Protein AF-0000000085118409 (afdb_homodimer)

InterPro domains:
  IPR003010 Carbon-nitrogen hydrolase [PF00795] (7-230)
  IPR003010 Carbon-nitrogen hydrolase [PS50263] (1-235)
  IPR036526 Carbon-nitrogen hydrolase superfamily [G3DSA:3.60.110.10] (1-238)
  IPR036526 Carbon-nitrogen hydrolase superfamily [SSF56317] (2-234)
  IPR052737 Omega-amidase YafV [PTHR47799] (9-234)

Structure (mmCIF, N/CA/C/O backbone):
data_AF-0000000085118409-model_v1
#
loop_
_entity.id
_entity.type
_entity.pdbx_description
1 polymer 'CN hydrolase domain-containing protein'
#
loop_
_atom_site.group_PDB
_atom_site.id
_atom_site.type_symbol
_atom_site.label_atom_id
_atom_site.label_alt_id
_atom_site.label_comp_id
_atom_site.label_asym_id
_atom_site.label_entity_id
_atom_site.label_seq_id
_atom_site.pdbx_PDB_ins_code
_atom_site.Cartn_x
_atom_site.Cartn_y
_atom_site.Cartn_z
_atom_site.occupancy
_atom_site.B_iso_or_equiv
_atom_site.auth_seq_id
_atom_site.auth_comp_id
_atom_site.auth_asym_id
_atom_site.auth_atom_id
_atom_site.pdbx_PDB_model_num
ATOM 1 N N . MET A 1 1 ? 20 -13.625 -12.141 1 95 1 MET A N 1
ATOM 2 C CA . MET A 1 1 ? 18.719 -14.32 -12.078 1 95 1 MET A CA 1
ATOM 3 C C . MET A 1 1 ? 17.641 -13.531 -12.805 1 95 1 MET A C 1
ATOM 5 O O . MET A 1 1 ? 17.562 -12.305 -12.672 1 95 1 MET A O 1
ATOM 9 N N . ASN A 1 2 ? 16.812 -14.234 -13.688 1 97.69 2 ASN A N 1
ATOM 10 C CA . ASN A 1 2 ? 15.734 -13.578 -14.414 1 97.69 2 ASN A CA 1
ATOM 11 C C . ASN A 1 2 ? 14.406 -13.695 -13.664 1 97.69 2 ASN A C 1
ATOM 13 O O . ASN A 1 2 ? 14.086 -14.75 -13.109 1 97.69 2 ASN A O 1
ATOM 17 N N . LEU A 1 3 ? 13.75 -12.57 -13.57 1 98.81 3 LEU A N 1
ATOM 18 C CA . LEU A 1 3 ? 12.391 -12.531 -13.047 1 98.81 3 LEU A CA 1
ATOM 19 C C . LEU A 1 3 ? 11.367 -12.578 -14.18 1 98.81 3 LEU A C 1
ATOM 21 O O . LEU A 1 3 ? 11.438 -11.789 -15.117 1 98.81 3 LEU A O 1
ATOM 25 N N . ILE A 1 4 ? 10.469 -13.523 -14.062 1 98.94 4 ILE A N 1
ATOM 26 C CA . ILE A 1 4 ? 9.539 -13.719 -15.172 1 98.94 4 ILE A CA 1
ATOM 27 C C . ILE A 1 4 ? 8.109 -13.781 -14.641 1 98.94 4 ILE A C 1
ATOM 29 O O . ILE A 1 4 ? 7.805 -14.586 -13.758 1 98.94 4 ILE A O 1
ATOM 33 N N . ALA A 1 5 ? 7.285 -12.945 -15.148 1 98.94 5 ALA A N 1
ATOM 34 C CA . ALA A 1 5 ? 5.84 -13.039 -14.977 1 98.94 5 ALA A CA 1
ATOM 35 C C . ALA A 1 5 ? 5.156 -13.492 -16.266 1 98.94 5 ALA A C 1
ATOM 37 O O . ALA A 1 5 ? 5.27 -12.836 -17.297 1 98.94 5 ALA A O 1
ATOM 38 N N . LEU A 1 6 ? 4.543 -14.641 -16.172 1 98.94 6 LEU A N 1
ATOM 39 C CA . LEU A 1 6 ? 3.73 -15.062 -17.312 1 98.94 6 LEU A CA 1
ATOM 40 C C . LEU A 1 6 ? 2.389 -14.336 -17.312 1 98.94 6 LEU A C 1
ATOM 42 O O . LEU A 1 6 ? 1.871 -13.969 -16.25 1 98.94 6 LEU A O 1
ATOM 46 N N . GLN A 1 7 ? 1.904 -14.039 -18.406 1 98.88 7 GLN A N 1
ATOM 47 C CA . GLN A 1 7 ? 0.622 -13.398 -18.672 1 98.88 7 GLN A CA 1
ATOM 48 C C . GLN A 1 7 ? -0.161 -14.141 -19.75 1 98.88 7 GLN A C 1
ATOM 50 O O . GLN A 1 7 ? -0.073 -13.805 -20.938 1 98.88 7 GLN A O 1
ATOM 55 N N . VAL A 1 8 ? -0.945 -15.141 -19.312 1 98.75 8 VAL A N 1
ATOM 56 C CA . VAL A 1 8 ? -1.493 -16.078 -20.281 1 98.75 8 VAL A CA 1
ATOM 57 C C . VAL A 1 8 ? -3.002 -16.203 -20.094 1 98.75 8 VAL A C 1
ATOM 59 O O . VAL A 1 8 ? -3.527 -15.867 -19.031 1 98.75 8 VAL A O 1
ATOM 62 N N . LYS A 1 9 ? -3.625 -16.656 -21.109 1 98.31 9 LYS A N 1
ATOM 63 C CA . LYS A 1 9 ? -5.039 -17.016 -21.047 1 98.31 9 LYS A CA 1
ATOM 64 C C . LYS A 1 9 ? -5.223 -18.453 -20.562 1 98.31 9 LYS A C 1
ATOM 66 O O . LYS A 1 9 ? -4.328 -19.281 -20.719 1 98.31 9 LYS A O 1
ATOM 71 N N . THR A 1 10 ? -6.281 -18.625 -19.969 1 98.12 10 THR A N 1
ATOM 72 C CA . THR A 1 10 ? -6.668 -19.969 -19.516 1 98.12 10 THR A CA 1
ATOM 73 C C . THR A 1 10 ? -7.902 -20.453 -20.266 1 98.12 10 THR A C 1
ATOM 75 O O . THR A 1 10 ? -8.852 -19.688 -20.484 1 98.12 10 THR A O 1
ATOM 78 N N . THR A 1 11 ? -7.859 -21.719 -20.781 1 97.62 11 THR A N 1
ATOM 79 C CA . THR A 1 11 ? -9.016 -22.312 -21.453 1 97.62 11 THR A CA 1
ATOM 80 C C . THR A 1 11 ? -9.625 -23.422 -20.609 1 97.62 11 THR A C 1
ATOM 82 O O . THR A 1 11 ? -9.094 -23.766 -19.547 1 97.62 11 THR A O 1
ATOM 85 N N . ASN A 1 12 ? -10.758 -23.984 -21.141 1 97.12 12 ASN A N 1
ATOM 86 C CA . ASN A 1 12 ? -11.398 -25.078 -20.422 1 97.12 12 ASN A CA 1
ATOM 87 C C . ASN A 1 12 ? -10.688 -26.406 -20.656 1 97.12 12 ASN A C 1
ATOM 89 O O . ASN A 1 12 ? -11.008 -27.406 -20.016 1 97.12 12 ASN A O 1
ATOM 93 N N . ASP A 1 13 ? -9.742 -26.375 -21.5 1 98.5 13 ASP A N 1
ATOM 94 C CA . ASP A 1 13 ? -8.938 -27.562 -21.781 1 98.5 13 ASP A CA 1
ATOM 95 C C . ASP A 1 13 ? -7.664 -27.562 -20.938 1 98.5 13 ASP A C 1
ATOM 97 O O . ASP A 1 13 ? -6.672 -26.922 -21.281 1 98.5 13 ASP A O 1
ATOM 101 N N . PHE A 1 14 ? -7.719 -28.375 -19.844 1 98.81 14 PHE A N 1
ATOM 102 C CA . PHE A 1 14 ? -6.621 -28.406 -18.891 1 98.81 14 PHE A CA 1
ATOM 103 C C . PHE A 1 14 ? -5.32 -28.828 -19.562 1 98.81 14 PHE A C 1
ATOM 105 O O . PHE A 1 14 ? -4.258 -28.281 -19.281 1 98.81 14 PHE A O 1
ATOM 112 N N . GLN A 1 15 ? -5.395 -29.781 -20.406 1 98.75 15 GLN A N 1
ATOM 113 C CA . GLN A 1 15 ? -4.203 -30.281 -21.094 1 98.75 15 GLN A CA 1
ATOM 114 C C . GLN A 1 15 ? -3.58 -29.219 -21.984 1 98.75 15 GLN A C 1
ATOM 116 O O . GLN A 1 15 ? -2.357 -29.062 -22.031 1 98.75 15 GLN A O 1
ATOM 121 N N . LYS A 1 16 ? -4.426 -28.547 -22.688 1 98.75 16 LYS A N 1
ATOM 122 C CA . LYS A 1 16 ? -3.941 -27.453 -23.531 1 98.75 16 LYS A CA 1
ATOM 123 C C . LYS A 1 16 ? -3.248 -26.391 -22.688 1 98.75 16 LYS A C 1
ATOM 125 O O . LYS A 1 16 ? -2.182 -25.891 -23.062 1 98.75 16 LYS A O 1
ATOM 130 N N . ASN A 1 17 ? -3.854 -26 -21.594 1 98.88 17 ASN A N 1
ATOM 131 C CA . ASN A 1 17 ? -3.25 -25.031 -20.703 1 98.88 17 ASN A CA 1
ATOM 132 C C . ASN A 1 17 ? -1.892 -25.5 -20.188 1 98.88 17 ASN A C 1
ATOM 134 O O . ASN A 1 17 ? -0.935 -24.719 -20.156 1 98.88 17 ASN A O 1
ATOM 138 N N . LEU A 1 18 ? -1.804 -26.766 -19.812 1 98.88 18 LEU A N 1
ATOM 139 C CA . LEU A 1 18 ? -0.557 -27.328 -19.312 1 98.88 18 LEU A CA 1
ATOM 140 C C . LEU A 1 18 ? 0.538 -27.266 -20.359 1 98.88 18 LEU A C 1
ATOM 142 O O . LEU A 1 18 ? 1.671 -26.875 -20.078 1 98.88 18 LEU A O 1
ATOM 146 N N . GLU A 1 19 ? 0.156 -27.656 -21.562 1 98.75 19 GLU A N 1
ATOM 147 C CA . GLU A 1 19 ? 1.133 -27.641 -22.641 1 98.75 19 GLU A CA 1
ATOM 148 C C . GLU A 1 19 ? 1.641 -26.234 -22.922 1 98.75 19 GLU A C 1
ATOM 150 O O . GLU A 1 19 ? 2.836 -26.031 -23.141 1 98.75 19 GLU A O 1
ATOM 155 N N . GLU A 1 20 ? 0.733 -25.312 -22.906 1 98.56 20 GLU A N 1
ATOM 156 C CA . GLU A 1 20 ? 1.134 -23.922 -23.109 1 98.56 20 GLU A CA 1
ATOM 157 C C . GLU A 1 20 ? 2.076 -23.453 -22 1 98.56 20 GLU A C 1
ATOM 159 O O . GLU A 1 20 ? 3.096 -22.812 -22.266 1 98.56 20 GLU A O 1
ATOM 164 N N . LEU A 1 21 ? 1.747 -23.75 -20.766 1 98.81 21 LEU A N 1
ATOM 165 C CA . LEU A 1 21 ? 2.586 -23.391 -19.641 1 98.81 21 LEU A CA 1
ATOM 166 C C . LEU A 1 21 ? 3.969 -24.016 -19.75 1 98.81 21 LEU A C 1
ATOM 168 O O . LEU A 1 21 ? 4.984 -23.344 -19.547 1 98.81 21 LEU A O 1
ATOM 172 N N . LYS A 1 22 ? 3.967 -25.297 -20.078 1 98.81 22 LYS A N 1
ATOM 173 C CA . LYS A 1 22 ? 5.242 -25.984 -20.219 1 98.81 22 LYS A CA 1
ATOM 174 C C . LYS A 1 22 ? 6.094 -25.359 -21.312 1 98.81 22 LYS A C 1
ATOM 176 O O . LYS A 1 22 ? 7.305 -25.188 -21.141 1 98.81 22 LYS A O 1
ATOM 181 N N . ASN A 1 23 ? 5.449 -25.062 -22.422 1 98.69 23 ASN A N 1
ATOM 182 C CA . ASN A 1 23 ? 6.164 -24.422 -23.531 1 98.69 23 ASN A CA 1
ATOM 183 C C . ASN A 1 23 ? 6.77 -23.078 -23.109 1 98.69 23 ASN A C 1
ATOM 185 O O . ASN A 1 23 ? 7.93 -22.797 -23.406 1 98.69 23 ASN A O 1
ATOM 189 N N . LEU A 1 24 ? 6.031 -22.281 -22.422 1 98.75 24 LEU A N 1
ATOM 190 C CA . LEU A 1 24 ? 6.5 -20.969 -21.953 1 98.75 24 LEU A CA 1
ATOM 191 C C . LEU A 1 24 ? 7.637 -21.125 -20.953 1 98.75 24 LEU A C 1
ATOM 193 O O . LEU A 1 24 ? 8.656 -20.438 -21.047 1 98.75 24 LEU A O 1
ATOM 197 N N . ILE A 1 25 ? 7.457 -22.031 -20 1 98.69 25 ILE A N 1
ATOM 198 C CA . ILE A 1 25 ? 8.469 -22.266 -18.969 1 98.69 25 ILE A CA 1
ATOM 199 C C . ILE A 1 25 ? 9.766 -22.719 -19.625 1 98.69 25 ILE A C 1
ATOM 201 O O . ILE A 1 25 ? 10.844 -22.234 -19.281 1 98.69 25 ILE A O 1
ATOM 205 N N . ASN A 1 26 ? 9.617 -23.625 -20.578 1 98.25 26 ASN A N 1
ATOM 206 C CA . ASN A 1 26 ? 10.789 -24.156 -21.281 1 98.25 26 ASN A CA 1
ATOM 207 C C . ASN A 1 26 ? 11.492 -23.062 -22.078 1 98.25 26 ASN A C 1
ATOM 209 O O . ASN A 1 26 ? 12.711 -23.109 -22.266 1 98.25 26 ASN A O 1
ATOM 213 N N . SER A 1 27 ? 10.742 -22.062 -22.547 1 98.19 27 SER A N 1
ATOM 214 C CA . SER A 1 27 ? 11.32 -20.984 -23.344 1 98.19 27 SER A CA 1
ATOM 215 C C . SER A 1 27 ? 12.094 -20 -22.469 1 98.19 27 SER A C 1
ATOM 217 O O . SER A 1 27 ? 12.875 -19.203 -22.969 1 98.19 27 SER A O 1
ATOM 219 N N . CYS A 1 28 ? 11.852 -20.031 -21.156 1 97.69 28 CYS A N 1
ATOM 220 C CA . CYS A 1 28 ? 12.539 -19.141 -20.219 1 97.69 28 CYS A CA 1
ATOM 221 C C . CYS A 1 28 ? 13.938 -19.641 -19.922 1 97.69 28 CYS A C 1
ATOM 223 O O . CYS A 1 28 ? 14.172 -20.859 -19.891 1 97.69 28 CYS A O 1
ATOM 225 N N . GLU A 1 29 ? 14.812 -18.781 -19.719 1 96.06 29 GLU A N 1
ATOM 226 C CA . GLU A 1 29 ? 16.203 -19.094 -19.469 1 96.06 29 GLU A CA 1
ATOM 227 C C . GLU A 1 29 ? 16.375 -19.859 -18.156 1 96.06 29 GLU A C 1
ATOM 229 O O . GLU A 1 29 ? 15.531 -19.766 -17.266 1 96.06 29 GLU A O 1
ATOM 234 N N . GLU A 1 30 ? 17.516 -20.547 -18.094 1 96.19 30 GLU A N 1
ATOM 235 C CA . GLU A 1 30 ? 17.906 -21.094 -16.797 1 96.19 30 GLU A CA 1
ATOM 236 C C . GLU A 1 30 ? 18.141 -19.969 -15.781 1 96.19 30 GLU A C 1
ATOM 238 O O . GLU A 1 30 ? 18.25 -18.797 -16.156 1 96.19 30 GLU A O 1
ATOM 243 N N . ASN A 1 31 ? 18.109 -20.344 -14.555 1 96.94 31 ASN A N 1
ATOM 244 C CA . ASN A 1 31 ? 18.297 -19.375 -13.477 1 96.94 31 ASN A CA 1
ATOM 245 C C . ASN A 1 31 ? 17.234 -18.281 -13.508 1 96.94 31 ASN A C 1
ATOM 247 O O . ASN A 1 31 ? 17.562 -17.094 -13.461 1 96.94 31 ASN A O 1
ATOM 251 N N . SER A 1 32 ? 15.992 -18.672 -13.789 1 98.31 32 SER A N 1
ATOM 252 C CA . SER A 1 32 ? 14.828 -17.781 -13.766 1 98.31 32 SER A CA 1
ATOM 253 C C . SER A 1 32 ? 13.891 -18.141 -12.617 1 98.31 32 SER A C 1
ATOM 255 O O . SER A 1 32 ? 13.805 -19.297 -12.211 1 98.31 32 SER A O 1
ATOM 257 N N . ILE A 1 33 ? 13.305 -17.109 -12.062 1 98.81 33 ILE A N 1
ATOM 258 C CA . ILE A 1 33 ? 12.094 -17.266 -11.266 1 98.81 33 ILE A CA 1
ATOM 259 C C . ILE A 1 33 ? 10.867 -17 -12.133 1 98.81 33 ILE A C 1
ATOM 261 O O . ILE A 1 33 ? 10.703 -15.891 -12.656 1 98.81 33 ILE A O 1
ATOM 265 N N . ILE A 1 34 ? 10.055 -18 -12.312 1 98.94 34 ILE A N 1
ATOM 266 C CA . ILE A 1 34 ? 8.914 -17.922 -13.227 1 98.94 34 ILE A CA 1
ATOM 267 C C . ILE A 1 34 ? 7.613 -18.031 -12.438 1 98.94 34 ILE A C 1
ATOM 269 O O . ILE A 1 34 ? 7.406 -18.984 -11.688 1 98.94 34 ILE A O 1
ATOM 273 N N . LEU A 1 35 ? 6.781 -17.062 -12.562 1 99 35 LEU A N 1
ATOM 274 C CA . LEU A 1 35 ? 5.473 -17.047 -11.922 1 99 35 LEU A CA 1
ATOM 275 C C . LEU A 1 35 ? 4.355 -17.062 -12.953 1 99 35 LEU A C 1
ATOM 277 O O . LEU A 1 35 ? 4.371 -16.266 -13.898 1 99 35 LEU A O 1
ATOM 281 N N . ALA A 1 36 ? 3.455 -17.953 -12.82 1 98.94 36 ALA A N 1
ATOM 282 C CA . ALA A 1 36 ? 2.264 -17.969 -13.664 1 98.94 36 ALA A CA 1
ATOM 283 C C . ALA A 1 36 ? 1.075 -17.344 -12.945 1 98.94 36 ALA A C 1
ATOM 285 O O . ALA A 1 36 ? 1.073 -17.219 -11.719 1 98.94 36 ALA A O 1
ATOM 286 N N . PRO A 1 37 ? 0.054 -16.938 -13.734 1 98.94 37 PRO A N 1
ATOM 287 C CA . PRO A 1 37 ? -1.157 -16.391 -13.109 1 98.94 37 PRO A CA 1
ATOM 288 C C . PRO A 1 37 ? -1.844 -17.406 -12.188 1 98.94 37 PRO A C 1
ATOM 290 O O . PRO A 1 37 ? -1.56 -18.609 -12.258 1 98.94 37 PRO A O 1
ATOM 293 N N . GLU A 1 38 ? -2.705 -16.859 -11.328 1 98.94 38 GLU A N 1
ATOM 294 C CA . GLU A 1 38 ? -3.514 -17.703 -10.453 1 98.94 38 GLU A CA 1
ATOM 295 C C . GLU A 1 38 ? -4.348 -18.703 -11.258 1 98.94 38 GLU A C 1
ATOM 297 O O . GLU A 1 38 ? -5.047 -18.312 -12.195 1 98.94 38 GLU A O 1
ATOM 302 N N . LEU A 1 39 ? -4.148 -19.953 -10.93 1 98.81 39 LEU A N 1
ATOM 303 C CA . LEU A 1 39 ? -4.902 -21.062 -11.5 1 98.81 39 LEU A CA 1
ATOM 304 C C . LEU A 1 39 ? -4.812 -21.062 -13.023 1 98.81 39 LEU A C 1
ATOM 306 O O . LEU A 1 39 ? -5.812 -21.297 -13.703 1 98.81 39 LEU A O 1
ATOM 310 N N . ALA A 1 40 ? -3.621 -20.828 -13.492 1 98.81 40 ALA A N 1
ATOM 311 C CA . ALA A 1 40 ? -3.379 -20.766 -14.93 1 98.81 40 ALA A CA 1
ATOM 312 C C . ALA A 1 40 ? -3.59 -22.141 -15.578 1 98.81 40 ALA A C 1
ATOM 314 O O . ALA A 1 40 ? -3.734 -22.234 -16.797 1 98.81 40 ALA A O 1
ATOM 315 N N . LEU A 1 41 ? -3.584 -23.203 -14.805 1 98.75 41 LEU A N 1
ATOM 316 C CA . LEU A 1 41 ? -3.754 -24.562 -15.305 1 98.75 41 LEU A CA 1
ATOM 317 C C . LEU A 1 41 ? -5.219 -24.844 -15.617 1 98.75 41 LEU A C 1
ATOM 319 O O . LEU A 1 41 ? -5.527 -25.516 -16.609 1 98.75 41 LEU A O 1
ATOM 323 N N . SER A 1 42 ? -6.121 -24.297 -14.758 1 98.5 42 SER A N 1
ATOM 324 C CA . SER A 1 42 ? -7.48 -24.828 -14.828 1 98.5 42 SER A CA 1
ATOM 325 C C . SER A 1 42 ? -8.508 -23.703 -14.75 1 98.5 42 SER A C 1
ATOM 327 O O . SER A 1 42 ? -9.703 -23.922 -14.984 1 98.5 42 SER A O 1
ATOM 329 N N . GLY A 1 43 ? -8.008 -22.484 -14.492 1 97.88 43 GLY A N 1
ATOM 330 C CA . GLY A 1 43 ? -9 -21.531 -14.023 1 97.88 43 GLY A CA 1
ATOM 331 C C . GLY A 1 43 ? -9.703 -21.969 -12.758 1 97.88 43 GLY A C 1
ATOM 332 O O . GLY A 1 43 ? -9.266 -22.906 -12.094 1 97.88 43 GLY A O 1
ATOM 333 N N . PHE A 1 44 ? -10.727 -21.281 -12.344 1 97.06 44 PHE A N 1
ATOM 334 C CA . PHE A 1 44 ? -11.414 -21.625 -11.109 1 97.06 44 PHE A CA 1
ATOM 335 C C . PHE A 1 44 ? -12.211 -22.906 -11.266 1 97.06 44 PHE A C 1
ATOM 337 O O . PHE A 1 44 ? -12.43 -23.641 -10.289 1 97.06 44 PHE A O 1
ATOM 344 N N . SER A 1 45 ? -12.68 -23.203 -12.453 1 97.19 45 SER A N 1
ATOM 345 C CA . SER A 1 45 ? -13.32 -24.469 -12.82 1 97.19 45 SER A CA 1
ATOM 346 C C . SER A 1 45 ? -14.289 -24.922 -11.742 1 97.19 45 SER A C 1
ATOM 348 O O . SER A 1 45 ? -14.234 -26.078 -11.297 1 97.19 45 SER A O 1
ATOM 350 N N . TYR A 1 46 ? -15.172 -24.094 -11.281 1 96.69 46 TYR A N 1
ATOM 351 C CA . TYR A 1 46 ? -16.062 -24.375 -10.156 1 96.69 46 TYR A CA 1
ATOM 352 C C . TYR A 1 46 ? -16.938 -25.594 -10.461 1 96.69 46 TYR A C 1
ATOM 354 O O . TYR A 1 46 ? -17.297 -26.344 -9.547 1 96.69 46 TYR A O 1
ATOM 362 N N . ASN A 1 47 ? -17.219 -25.781 -11.703 1 96.56 47 ASN A N 1
ATOM 363 C CA . ASN A 1 47 ? -18.109 -26.859 -12.086 1 96.56 47 ASN A CA 1
ATOM 364 C C . ASN A 1 47 ? -17.359 -28.172 -12.312 1 96.56 47 ASN A C 1
ATOM 366 O O . ASN A 1 47 ? -17.953 -29.203 -12.594 1 96.56 47 ASN A O 1
ATOM 370 N N . ARG A 1 48 ? -16.094 -28.172 -12.211 1 97.88 48 ARG A N 1
ATOM 371 C CA . ARG A 1 48 ? -15.266 -29.344 -12.5 1 97.88 48 ARG A CA 1
ATOM 372 C C . ARG A 1 48 ? -14.094 -29.438 -11.539 1 97.88 48 ARG A C 1
ATOM 374 O O . ARG A 1 48 ? -12.969 -29.734 -11.945 1 97.88 48 ARG A O 1
ATOM 381 N N . MET A 1 49 ? -14.352 -29.188 -10.328 1 97.88 49 MET A N 1
ATOM 382 C CA . MET A 1 49 ? -13.289 -29.062 -9.336 1 97.88 49 MET A CA 1
ATOM 383 C C . MET A 1 49 ? -12.586 -30.406 -9.133 1 97.88 49 MET A C 1
ATOM 385 O O . MET A 1 49 ? -11.359 -30.453 -8.992 1 97.88 49 MET A O 1
ATOM 389 N N . ASP A 1 50 ? -13.352 -31.453 -9.07 1 98.31 50 ASP A N 1
ATOM 390 C CA . ASP A 1 50 ? -12.766 -32.781 -8.906 1 98.31 50 ASP A CA 1
ATOM 391 C C . ASP A 1 50 ? -11.828 -33.094 -10.07 1 98.31 50 ASP A C 1
ATOM 393 O O . ASP A 1 50 ? -10.727 -33.625 -9.859 1 98.31 50 ASP A O 1
ATOM 397 N N . GLU A 1 51 ? -12.297 -32.844 -11.227 1 98.56 51 GLU A N 1
ATOM 398 C CA . GLU A 1 51 ? -11.477 -33.094 -12.414 1 98.56 51 GLU A CA 1
ATOM 399 C C . GLU A 1 51 ? -10.203 -32.25 -12.375 1 98.56 51 GLU A C 1
ATOM 401 O O . GLU A 1 51 ? -9.117 -32.719 -12.68 1 98.56 51 GLU A O 1
ATOM 406 N N . ALA A 1 52 ? -10.328 -31.031 -12.031 1 98.75 52 ALA A N 1
ATOM 407 C CA . ALA A 1 52 ? -9.195 -30.109 -11.969 1 98.75 52 ALA A CA 1
ATOM 408 C C . ALA A 1 52 ? -8.172 -30.562 -10.945 1 98.75 52 ALA A C 1
ATOM 410 O O . ALA A 1 52 ? -6.965 -30.562 -11.211 1 98.75 52 ALA A O 1
ATOM 411 N N . SER A 1 53 ? -8.68 -30.953 -9.766 1 98.75 53 SER A N 1
ATOM 412 C CA . SER A 1 53 ? -7.781 -31.406 -8.703 1 98.75 53 SER A CA 1
ATOM 413 C C . SER A 1 53 ? -7.039 -32.688 -9.117 1 98.75 53 SER A C 1
ATOM 415 O O . SER A 1 53 ? -5.844 -32.812 -8.836 1 98.75 53 SER A O 1
ATOM 417 N N . THR A 1 54 ? -7.727 -33.531 -9.727 1 98.56 54 THR A N 1
ATOM 418 C CA . THR A 1 54 ? -7.102 -34.75 -10.211 1 98.56 54 THR A CA 1
ATOM 419 C C . THR A 1 54 ? -6.051 -34.438 -11.273 1 98.56 54 THR A C 1
ATOM 421 O O . THR A 1 54 ? -4.941 -34.969 -11.234 1 98.56 54 THR A O 1
ATOM 424 N N . PHE A 1 55 ? -6.414 -33.594 -12.188 1 98.81 55 PHE A N 1
ATOM 425 C CA . PHE A 1 55 ? -5.492 -33.219 -13.242 1 98.81 55 PHE A CA 1
ATOM 426 C C . PHE A 1 55 ? -4.254 -32.531 -12.664 1 98.81 55 PHE A C 1
ATOM 428 O O . PHE A 1 55 ? -3.15 -32.688 -13.195 1 98.81 55 PHE A O 1
ATOM 435 N N . SER A 1 56 ? -4.426 -31.812 -11.578 1 98.81 56 SER A N 1
ATOM 436 C CA . SER A 1 56 ? -3.322 -31.109 -10.938 1 98.81 56 SER A CA 1
ATOM 437 C C . SER A 1 56 ? -2.23 -32.062 -10.492 1 98.81 56 SER A C 1
ATOM 439 O O . SER A 1 56 ? -1.047 -31.734 -10.508 1 98.81 56 SER A O 1
ATOM 441 N N . ILE A 1 57 ? -2.613 -33.25 -10.117 1 98.56 57 ILE A N 1
ATOM 442 C CA . ILE A 1 57 ? -1.646 -34.25 -9.664 1 98.56 57 ILE A CA 1
ATOM 443 C C . ILE A 1 57 ? -0.636 -34.531 -10.781 1 98.56 57 ILE A C 1
ATOM 445 O O . ILE A 1 57 ? 0.575 -34.469 -10.555 1 98.56 57 ILE A O 1
ATOM 449 N N . LYS A 1 58 ? -1.157 -34.781 -11.914 1 98.12 58 LYS A N 1
ATOM 450 C CA . LYS A 1 58 ? -0.3 -35 -13.078 1 98.12 58 LYS A CA 1
ATOM 451 C C . LYS A 1 58 ? 0.508 -33.75 -13.422 1 98.12 58 LYS A C 1
ATOM 453 O O . LYS A 1 58 ? 1.708 -33.844 -13.688 1 98.12 58 LYS A O 1
ATOM 458 N N . ALA A 1 59 ? -0.127 -32.656 -13.508 1 98.88 59 ALA A N 1
ATOM 459 C CA . ALA A 1 59 ? 0.515 -31.391 -13.875 1 98.88 59 ALA A CA 1
ATOM 460 C C . ALA A 1 59 ? 1.661 -31.062 -12.922 1 98.88 59 ALA A C 1
ATOM 462 O O . ALA A 1 59 ? 2.721 -30.594 -13.352 1 98.88 59 ALA A O 1
ATOM 463 N N . ILE A 1 60 ? 1.447 -31.297 -11.625 1 98.88 60 ILE A N 1
ATOM 464 C CA . ILE A 1 60 ? 2.453 -31.016 -10.609 1 98.88 60 ILE A CA 1
ATOM 465 C C . ILE A 1 60 ? 3.723 -31.812 -10.898 1 98.88 60 ILE A C 1
ATOM 467 O O . ILE A 1 60 ? 4.828 -31.266 -10.859 1 98.88 60 ILE A O 1
ATOM 471 N N . GLU A 1 61 ? 3.561 -33.031 -11.227 1 98.62 61 GLU A N 1
ATOM 472 C CA . GLU A 1 61 ? 4.719 -33.875 -11.523 1 98.62 61 GLU A CA 1
ATOM 473 C C . GLU A 1 61 ? 5.449 -33.406 -12.766 1 98.62 61 GLU A C 1
ATOM 475 O O . GLU A 1 61 ? 6.684 -33.344 -12.797 1 98.62 61 GLU A O 1
ATOM 480 N N . GLU A 1 62 ? 4.707 -33.031 -13.758 1 98.75 62 GLU A N 1
ATOM 481 C CA . GLU A 1 62 ? 5.316 -32.562 -15.008 1 98.75 62 GLU A CA 1
ATOM 482 C C . GLU A 1 62 ? 6.039 -31.234 -14.82 1 98.75 62 GLU A C 1
ATOM 484 O O . GLU A 1 62 ? 7.133 -31.047 -15.352 1 98.75 62 GLU A O 1
ATOM 489 N N . ILE A 1 63 ? 5.457 -30.328 -14.117 1 98.81 63 ILE A N 1
ATOM 490 C CA . ILE A 1 63 ? 6.066 -29.016 -13.867 1 98.81 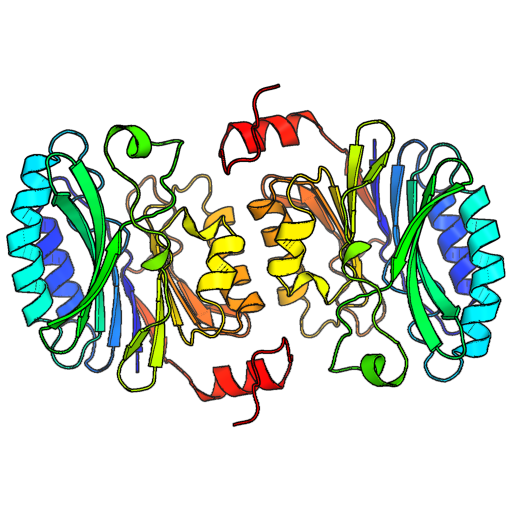63 ILE A CA 1
ATOM 491 C C . ILE A 1 63 ? 7.312 -29.188 -13 1 98.81 63 ILE A C 1
ATOM 493 O O . ILE A 1 63 ? 8.328 -28.531 -13.219 1 98.81 63 ILE A O 1
ATOM 497 N N . LYS A 1 64 ? 7.152 -30.031 -12 1 98.69 64 LYS A N 1
ATOM 498 C CA . LYS A 1 64 ? 8.273 -30.328 -11.117 1 98.69 64 LYS A CA 1
ATOM 499 C C . LYS A 1 64 ? 9.516 -30.719 -11.922 1 98.69 64 LYS A C 1
ATOM 501 O O . LYS A 1 64 ? 10.617 -30.25 -11.648 1 98.69 64 LYS A O 1
ATOM 506 N N . GLU A 1 65 ? 9.359 -31.484 -12.922 1 98.19 65 GLU A N 1
ATOM 507 C CA . GLU A 1 65 ? 10.461 -31.969 -13.75 1 98.19 65 GLU A CA 1
ATOM 508 C C . GLU A 1 65 ? 11.102 -30.828 -14.539 1 98.19 65 GLU A C 1
ATOM 510 O O . GLU A 1 65 ? 12.289 -30.891 -14.859 1 98.19 65 GLU A O 1
ATOM 515 N N . LEU A 1 66 ? 10.383 -29.781 -14.82 1 98.44 66 LEU A N 1
ATOM 516 C CA . LEU A 1 66 ? 10.875 -28.656 -15.609 1 98.44 66 LEU A CA 1
ATOM 517 C C . LEU A 1 66 ? 11.648 -27.672 -14.742 1 98.44 66 LEU A C 1
ATOM 519 O O . LEU A 1 66 ? 12.25 -26.734 -15.25 1 98.44 66 LEU A O 1
ATOM 523 N N . SER A 1 67 ? 11.742 -27.891 -13.438 1 98.44 67 SER A N 1
ATOM 524 C CA . SER A 1 67 ? 12.219 -26.859 -12.516 1 98.44 67 SER A CA 1
ATOM 525 C C . SER A 1 67 ? 13.727 -26.969 -12.297 1 98.44 67 SER A C 1
ATOM 527 O O . SER A 1 67 ? 14.273 -26.359 -11.383 1 98.44 67 SER A O 1
ATOM 529 N N . THR A 1 68 ? 14.422 -27.875 -13.125 1 97.56 68 THR A N 1
ATOM 530 C CA . THR A 1 68 ? 15.875 -27.953 -13.031 1 97.56 68 THR A CA 1
ATOM 531 C C . THR A 1 68 ? 16.5 -26.578 -13.312 1 97.56 68 THR A C 1
ATOM 533 O O . THR A 1 68 ? 16.281 -26 -14.375 1 97.56 68 THR A O 1
ATOM 536 N N . ASN A 1 69 ? 17.25 -26.016 -12.375 1 96.88 69 ASN A N 1
ATOM 537 C CA . ASN A 1 69 ? 17.922 -24.734 -12.438 1 96.88 69 ASN A CA 1
ATOM 538 C C . ASN A 1 69 ? 16.953 -23.578 -12.648 1 96.88 69 ASN A C 1
ATOM 540 O O . ASN A 1 69 ? 17.312 -22.547 -13.203 1 96.88 69 ASN A O 1
ATOM 544 N N . LYS A 1 70 ? 15.672 -23.781 -12.32 1 98.38 70 LYS A N 1
ATOM 545 C CA . LYS A 1 70 ? 14.625 -22.766 -12.352 1 98.38 70 LYS A CA 1
ATOM 546 C C . LYS A 1 70 ? 13.797 -22.781 -11.07 1 98.38 70 LYS A C 1
ATOM 548 O O . LYS A 1 70 ? 13.695 -23.812 -10.406 1 98.38 70 LYS A O 1
ATOM 553 N N . ILE A 1 71 ? 13.352 -21.656 -10.648 1 98.75 71 ILE A N 1
ATOM 554 C CA . ILE A 1 71 ? 12.297 -21.562 -9.641 1 98.75 71 ILE A CA 1
ATOM 555 C C . ILE A 1 71 ? 10.953 -21.281 -10.32 1 98.75 71 ILE A C 1
ATOM 557 O O . ILE A 1 71 ? 10.805 -20.297 -11.031 1 98.75 71 ILE A O 1
ATOM 561 N N . ILE A 1 72 ? 10.016 -22.219 -10.195 1 98.94 72 ILE A N 1
ATOM 562 C CA . ILE A 1 72 ? 8.719 -22.094 -10.844 1 98.94 72 ILE A CA 1
ATOM 563 C C . ILE A 1 72 ? 7.613 -22.062 -9.797 1 98.94 72 ILE A C 1
ATOM 565 O O . ILE A 1 72 ? 7.594 -22.875 -8.875 1 98.94 72 ILE A O 1
ATOM 569 N N . ALA A 1 73 ? 6.762 -21.062 -9.844 1 98.94 73 ALA A N 1
ATOM 570 C CA . ALA A 1 73 ? 5.637 -20.938 -8.922 1 98.94 73 ALA A CA 1
ATOM 571 C C . ALA A 1 73 ? 4.309 -21 -9.664 1 98.94 73 ALA A C 1
ATOM 573 O O . ALA A 1 73 ? 4.066 -20.203 -10.578 1 98.94 73 ALA A O 1
ATOM 574 N N . LEU A 1 74 ? 3.457 -21.938 -9.352 1 98.88 74 LEU A N 1
ATOM 575 C CA . LEU A 1 74 ? 2.131 -22.125 -9.93 1 98.88 74 LEU A CA 1
ATOM 576 C C . LEU A 1 74 ? 1.105 -22.438 -8.852 1 98.88 74 LEU A C 1
ATOM 578 O O . LEU A 1 74 ? 1.44 -23.062 -7.832 1 98.88 74 LEU A O 1
ATOM 582 N N . THR A 1 75 ? -0.119 -22.047 -9.078 1 98.94 75 THR A N 1
ATOM 583 C CA . THR A 1 75 ? -1.221 -22.438 -8.211 1 98.94 75 THR A CA 1
ATOM 584 C C . THR A 1 75 ? -2.07 -23.516 -8.859 1 98.94 75 THR A C 1
ATOM 586 O O . THR A 1 75 ? -2.242 -23.531 -10.078 1 98.94 75 THR A O 1
ATOM 589 N N . PHE A 1 76 ? -2.598 -24.422 -8.031 1 98.88 76 PHE A N 1
ATOM 590 C CA . PHE A 1 76 ? -3.379 -25.578 -8.453 1 98.88 76 PHE A CA 1
ATOM 591 C C . PHE A 1 76 ? -4.633 -25.719 -7.602 1 98.88 76 PHE A C 1
ATOM 593 O O . PHE A 1 76 ? -4.645 -25.328 -6.434 1 98.88 76 PHE A O 1
ATOM 600 N N . ILE A 1 77 ? -5.684 -26.234 -8.25 1 98.88 77 ILE A N 1
ATOM 601 C CA . ILE A 1 77 ? -6.793 -26.719 -7.438 1 98.88 77 ILE A CA 1
ATOM 602 C C . ILE A 1 77 ? -6.414 -28.062 -6.816 1 98.88 77 ILE A C 1
ATOM 604 O O . ILE A 1 77 ? -6.105 -29.031 -7.531 1 98.88 77 ILE A O 1
ATOM 608 N N . THR A 1 78 ? -6.391 -28.125 -5.516 1 98.75 78 THR A N 1
ATOM 609 C CA . THR A 1 78 ? -6.078 -29.344 -4.801 1 98.75 78 THR A CA 1
ATOM 610 C C . THR A 1 78 ? -7.238 -29.766 -3.902 1 98.75 78 THR A C 1
ATOM 612 O O . THR A 1 78 ? -8.078 -28.938 -3.547 1 98.75 78 THR A O 1
ATOM 615 N N . LYS A 1 79 ? -7.242 -31.031 -3.635 1 98.44 79 LYS A N 1
ATOM 616 C CA . LYS A 1 79 ? -8.305 -31.562 -2.787 1 98.44 79 LYS A CA 1
ATOM 617 C C . LYS A 1 79 ? -7.734 -32.281 -1.582 1 98.44 79 LYS A C 1
ATOM 619 O O . LYS A 1 79 ? -6.828 -33.125 -1.726 1 98.44 79 LYS A O 1
ATOM 624 N N . GLU A 1 80 ? -8.188 -31.859 -0.359 1 96.5 80 GLU A N 1
ATOM 625 C CA . GLU A 1 80 ? -7.891 -32.562 0.889 1 96.5 80 GLU A CA 1
ATOM 626 C C . GLU A 1 80 ? -9.156 -32.781 1.713 1 96.5 80 GLU A C 1
ATOM 628 O O . GLU A 1 80 ? -9.875 -31.812 2.021 1 96.5 80 GLU A O 1
ATOM 633 N N . ASP A 1 81 ? -9.445 -33.969 2.262 1 92.5 81 ASP A N 1
ATOM 634 C CA . ASP A 1 81 ? -10.594 -34.312 3.096 1 92.5 81 ASP A CA 1
ATOM 635 C C . ASP A 1 81 ? -11.875 -33.688 2.551 1 92.5 81 ASP A C 1
ATOM 637 O O . ASP A 1 81 ? -12.578 -33 3.273 1 92.5 81 ASP A O 1
ATOM 641 N N . GLU A 1 82 ? -12.219 -33.719 1.311 1 94.44 82 GLU A N 1
ATOM 642 C CA . GLU A 1 82 ? -13.438 -33.281 0.636 1 94.44 82 GLU A CA 1
ATOM 643 C C . GLU A 1 82 ? -13.445 -31.781 0.405 1 94.44 82 GLU A C 1
ATOM 645 O O . GLU A 1 82 ? -14.453 -31.219 -0.017 1 94.44 82 GLU A O 1
ATOM 650 N N . ASN A 1 83 ? -12.391 -31.156 0.848 1 98 83 ASN A N 1
ATOM 651 C CA . ASN A 1 83 ? -12.289 -29.703 0.645 1 98 83 ASN A CA 1
ATOM 652 C C . ASN A 1 83 ? -11.305 -29.375 -0.472 1 98 83 ASN A C 1
ATOM 654 O O . ASN A 1 83 ? -10.305 -30.062 -0.655 1 98 83 ASN A O 1
ATOM 658 N N . PHE A 1 84 ? -11.656 -28.328 -1.192 1 98.75 84 PHE A N 1
ATOM 659 C CA . PHE A 1 84 ? -10.766 -27.859 -2.248 1 98.75 84 PHE A CA 1
ATOM 660 C C . PHE A 1 84 ? -9.984 -26.625 -1.792 1 98.75 84 PHE A C 1
ATOM 662 O O . PHE A 1 84 ? -10.484 -25.812 -1.008 1 98.75 84 PHE A O 1
ATOM 669 N N . TYR A 1 85 ? -8.766 -26.516 -2.277 1 98.81 85 TYR A N 1
ATOM 670 C CA . TYR A 1 85 ? -7.898 -25.375 -1.98 1 98.81 85 TYR A CA 1
ATOM 671 C C . TYR A 1 85 ? -7.262 -24.828 -3.254 1 98.81 85 TYR A C 1
ATOM 673 O O . TYR A 1 85 ? -7.082 -25.562 -4.23 1 98.81 85 TYR A O 1
ATOM 681 N N . ASN A 1 86 ? -7.09 -23.531 -3.312 1 98.81 86 ASN A N 1
ATOM 682 C CA . ASN A 1 86 ? -6.195 -22.875 -4.258 1 98.81 86 ASN A CA 1
ATOM 683 C C . ASN A 1 86 ? -4.758 -22.844 -3.74 1 98.81 86 ASN A C 1
ATOM 685 O O . ASN A 1 86 ? -4.402 -21.984 -2.93 1 98.81 86 ASN A O 1
ATOM 689 N N . THR A 1 87 ? -3.973 -23.75 -4.262 1 98.88 87 THR A N 1
ATOM 690 C CA . THR A 1 87 ? -2.711 -24.062 -3.598 1 98.88 87 THR A CA 1
ATOM 691 C C . THR A 1 87 ? -1.526 -23.703 -4.488 1 98.88 87 THR A C 1
ATOM 693 O O . THR A 1 87 ? -1.434 -24.172 -5.625 1 98.88 87 THR A O 1
ATOM 696 N N . LEU A 1 88 ? -0.682 -22.906 -3.973 1 98.94 88 LEU A N 1
ATOM 697 C CA . LEU A 1 88 ? 0.58 -22.578 -4.621 1 98.94 88 LEU A CA 1
ATOM 698 C C . LEU A 1 88 ? 1.641 -23.641 -4.328 1 98.94 88 LEU A C 1
ATOM 700 O O . LEU A 1 88 ? 1.776 -24.078 -3.188 1 98.94 88 LEU A O 1
ATOM 704 N N . ASN A 1 89 ? 2.326 -24.047 -5.312 1 98.94 89 ASN A N 1
ATOM 705 C CA . ASN A 1 89 ? 3.584 -24.781 -5.172 1 98.94 89 ASN A CA 1
ATOM 706 C C . ASN A 1 89 ? 4.742 -24.016 -5.824 1 98.94 89 ASN A C 1
ATOM 708 O O . ASN A 1 89 ? 4.605 -23.516 -6.938 1 98.94 89 ASN A O 1
ATOM 712 N N . ILE A 1 90 ? 5.801 -23.922 -5.102 1 98.94 90 ILE A N 1
ATOM 713 C CA . ILE A 1 90 ? 7.059 -23.438 -5.676 1 98.94 90 ILE A CA 1
ATOM 714 C C . ILE A 1 90 ? 7.988 -24.625 -5.926 1 98.94 90 ILE A C 1
ATOM 716 O O . ILE A 1 90 ? 8.273 -25.406 -5.012 1 98.94 90 ILE A O 1
ATOM 720 N N . PHE A 1 91 ? 8.43 -24.734 -7.168 1 98.88 91 PHE A N 1
ATOM 721 C CA . PHE A 1 91 ? 9.289 -25.828 -7.602 1 98.88 91 PHE A CA 1
ATOM 722 C C . PHE A 1 91 ? 10.711 -25.344 -7.824 1 98.88 91 PHE A C 1
ATOM 724 O O . PHE A 1 91 ? 10.93 -24.25 -8.367 1 98.88 91 PHE A O 1
ATOM 731 N N . HIS A 1 92 ? 11.633 -26.109 -7.375 1 98.75 92 HIS A N 1
ATOM 732 C CA . HIS A 1 92 ? 13.047 -25.859 -7.633 1 98.75 92 HIS A CA 1
ATOM 733 C C . HIS A 1 92 ? 13.836 -27.156 -7.645 1 98.75 92 HIS A C 1
ATOM 735 O O . HIS A 1 92 ? 13.719 -27.984 -6.727 1 98.75 92 HIS A O 1
ATOM 741 N N . ASN A 1 93 ? 14.555 -27.406 -8.719 1 98.12 93 ASN A N 1
ATOM 742 C CA . ASN A 1 93 ? 15.391 -28.594 -8.883 1 98.12 93 ASN A CA 1
ATOM 743 C C . ASN A 1 93 ? 14.609 -29.875 -8.609 1 98.12 93 ASN A C 1
ATOM 745 O O . ASN A 1 93 ? 15.039 -30.703 -7.816 1 98.12 93 ASN A O 1
ATOM 749 N N . GLN A 1 94 ? 13.453 -29.906 -9.18 1 98.44 94 GLN A N 1
ATOM 750 C CA . GLN A 1 94 ? 12.578 -31.062 -9.242 1 98.44 94 GLN A CA 1
ATOM 751 C C . GLN A 1 94 ? 12.039 -31.438 -7.863 1 98.44 94 GLN A C 1
ATOM 753 O O . GLN A 1 94 ? 11.812 -32.625 -7.57 1 98.44 94 GLN A O 1
ATOM 758 N N . LYS A 1 95 ? 11.969 -30.453 -7.012 1 98.44 95 LYS A N 1
ATOM 759 C CA . LYS A 1 95 ? 11.344 -30.594 -5.703 1 98.44 95 LYS A CA 1
ATOM 760 C C . LYS A 1 95 ? 10.328 -29.484 -5.457 1 98.44 95 LYS A C 1
ATOM 762 O O . LYS A 1 95 ? 10.477 -28.375 -5.98 1 98.44 95 LYS A O 1
ATOM 767 N N . ILE A 1 96 ? 9.328 -29.844 -4.727 1 98.75 96 ILE A N 1
ATOM 768 C CA . ILE A 1 96 ? 8.461 -28.812 -4.172 1 98.75 96 ILE A CA 1
ATOM 769 C C . ILE A 1 96 ? 9.086 -28.234 -2.902 1 98.75 96 ILE A C 1
ATOM 771 O O . ILE A 1 96 ? 9.234 -28.938 -1.902 1 98.75 96 ILE A O 1
ATOM 775 N N . ILE A 1 97 ? 9.43 -26.969 -2.955 1 98.5 97 ILE A N 1
ATOM 776 C CA . ILE A 1 97 ? 10.195 -26.422 -1.833 1 98.5 97 ILE A CA 1
ATOM 777 C C . ILE A 1 97 ? 9.273 -25.594 -0.936 1 98.5 97 ILE A C 1
ATOM 779 O O . ILE A 1 97 ? 9.656 -25.234 0.181 1 98.5 97 ILE A O 1
ATOM 783 N N . HIS A 1 98 ? 8.125 -25.297 -1.39 1 98.81 98 HIS A N 1
ATOM 784 C CA . HIS A 1 98 ? 7.145 -24.578 -0.595 1 98.81 98 HIS A CA 1
ATOM 785 C C . HIS A 1 98 ? 5.727 -24.828 -1.101 1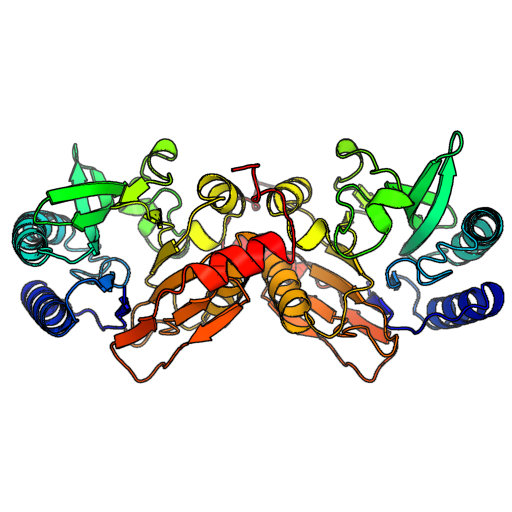 98.81 98 HIS A C 1
ATOM 787 O O . HIS A 1 98 ? 5.504 -24.938 -2.309 1 98.81 98 HIS A O 1
ATOM 793 N N . THR A 1 99 ? 4.816 -24.969 -0.228 1 98.81 99 THR A N 1
ATOM 794 C CA . THR A 1 99 ? 3.391 -25.094 -0.509 1 98.81 99 THR A CA 1
ATOM 795 C C . THR A 1 99 ? 2.576 -24.188 0.407 1 98.81 99 THR A C 1
ATOM 797 O O . THR A 1 99 ? 2.83 -24.125 1.612 1 98.81 99 THR A O 1
ATOM 800 N N . GLN A 1 100 ? 1.64 -23.438 -0.161 1 98.62 100 GLN A N 1
ATOM 801 C CA . GLN A 1 100 ? 0.72 -22.609 0.613 1 98.62 100 GLN A CA 1
ATOM 802 C C . GLN A 1 100 ? -0.614 -22.438 -0.11 1 98.62 100 GLN A C 1
ATOM 804 O O . GLN A 1 100 ? -0.646 -22.203 -1.319 1 98.62 100 GLN A O 1
ATOM 809 N N . SER A 1 101 ? -1.654 -22.609 0.622 1 98.81 101 SER A N 1
ATOM 810 C CA . SER A 1 101 ? -2.982 -22.391 0.061 1 98.81 101 SER A CA 1
ATOM 811 C C . SER A 1 101 ? -3.459 -20.969 0.342 1 98.81 101 SER A C 1
ATOM 813 O O . SER A 1 101 ? -3.117 -20.375 1.373 1 98.81 101 SER A O 1
ATOM 815 N N . LYS A 1 102 ? -4.191 -20.484 -0.628 1 98.75 102 LYS A N 1
ATOM 816 C CA . LYS A 1 102 ? -4.75 -19.141 -0.473 1 98.75 102 LYS A CA 1
ATOM 817 C C . LYS A 1 102 ? -5.504 -19.016 0.846 1 98.75 102 LYS A C 1
ATOM 819 O O . LYS A 1 102 ? -6.332 -19.859 1.181 1 98.75 102 LYS A O 1
ATOM 824 N N . PHE A 1 103 ? -5.16 -17.953 1.538 1 98.5 103 PHE A N 1
ATOM 825 C CA . PHE A 1 103 ? -5.738 -17.75 2.861 1 98.5 103 PHE A CA 1
ATOM 826 C C . PHE A 1 103 ? -6.922 -16.781 2.795 1 98.5 103 PHE A C 1
ATOM 828 O O . PHE A 1 103 ? -7.977 -17.047 3.371 1 98.5 103 PHE A O 1
ATOM 835 N N . LYS A 1 104 ? -6.719 -15.633 2.125 1 97.75 104 LYS A N 1
ATOM 836 C CA . LYS A 1 104 ? -7.812 -14.688 1.917 1 97.75 104 LYS A CA 1
ATOM 837 C C . LYS A 1 104 ? -8.555 -14.984 0.617 1 97.75 104 LYS A C 1
ATOM 839 O O . LYS A 1 104 ? -8.086 -14.617 -0.466 1 97.75 104 LYS A O 1
ATOM 844 N N . LEU A 1 105 ? -9.711 -15.523 0.768 1 97.56 105 LEU A N 1
ATOM 845 C CA . LEU A 1 105 ? -10.523 -15.852 -0.397 1 97.56 105 LEU A CA 1
ATOM 846 C C . LEU A 1 105 ? -11.305 -14.633 -0.88 1 97.56 105 LEU A C 1
ATOM 848 O O . LEU A 1 105 ? -11.688 -13.781 -0.078 1 97.56 105 LEU A O 1
ATOM 852 N N . PHE A 1 106 ? -11.5 -14.539 -2.186 1 95.25 106 PHE A N 1
ATOM 853 C CA . PHE A 1 106 ? -12.148 -13.391 -2.803 1 95.25 106 PHE A CA 1
ATOM 854 C C . PHE A 1 106 ? -13.664 -13.508 -2.715 1 95.25 106 PHE A C 1
ATOM 856 O O . PHE A 1 106 ? -14.242 -14.461 -3.229 1 95.25 106 PHE A O 1
ATOM 863 N N . PRO A 1 107 ? -14.297 -12.492 -2.188 1 89.31 107 PRO A N 1
ATOM 864 C CA . PRO A 1 107 ? -15.719 -12.641 -1.873 1 89.31 107 PRO A CA 1
ATOM 865 C 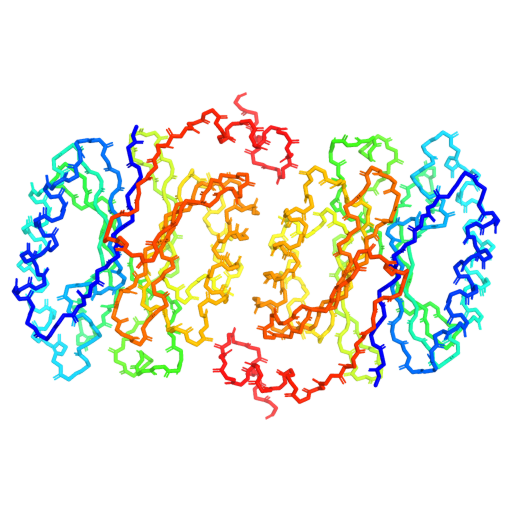C . PRO A 1 107 ? -16.625 -12.422 -3.088 1 89.31 107 PRO A C 1
ATOM 867 O O . PRO A 1 107 ? -17.797 -12.805 -3.068 1 89.31 107 PRO A O 1
ATOM 870 N N . LEU A 1 108 ? -16.281 -11.625 -4.137 1 84.75 108 LEU A N 1
ATOM 871 C CA . LEU A 1 108 ? -17.141 -11.328 -5.281 1 84.75 108 LEU A CA 1
ATOM 872 C C . LEU A 1 108 ? -17.141 -12.492 -6.27 1 84.75 108 LEU A C 1
ATOM 874 O O . LEU A 1 108 ? -17.922 -12.492 -7.23 1 84.75 108 LEU A O 1
ATOM 878 N N . GLY A 1 109 ? -16.516 -13.445 -5.887 1 80.88 109 GLY A N 1
ATOM 879 C CA . GLY A 1 109 ? -16.562 -14.672 -6.66 1 80.88 109 GLY A CA 1
ATOM 880 C C . GLY A 1 109 ? -17.109 -15.852 -5.879 1 80.88 109 GLY A C 1
ATOM 881 O O . GLY A 1 109 ? -17.781 -15.664 -4.863 1 80.88 109 GLY A O 1
ATOM 882 N N . ASP A 1 110 ? -17.188 -17 -6.363 1 89.69 110 ASP A N 1
ATOM 883 C CA . ASP A 1 110 ? -17.719 -18.188 -5.699 1 89.69 110 ASP A CA 1
ATOM 884 C C . ASP A 1 110 ? -16.625 -18.938 -4.93 1 89.69 110 ASP A C 1
ATOM 886 O O . ASP A 1 110 ? -16.734 -20.141 -4.688 1 89.69 110 ASP A O 1
ATOM 890 N N . GLU A 1 111 ? -15.531 -18.062 -4.594 1 94.5 111 GLU A N 1
ATOM 891 C CA . GLU A 1 111 ? -14.406 -18.719 -3.936 1 94.5 111 GLU A CA 1
ATOM 892 C C . GLU A 1 111 ? -14.805 -19.234 -2.555 1 94.5 111 GLU A C 1
ATOM 894 O O . GLU A 1 111 ? -14.406 -20.328 -2.156 1 94.5 111 GLU A O 1
ATOM 899 N N . LEU A 1 112 ? -15.625 -18.453 -1.847 1 93.5 112 LEU A N 1
ATOM 900 C CA . LEU A 1 112 ? -16 -18.797 -0.479 1 93.5 112 LEU A CA 1
ATOM 901 C C . LEU A 1 112 ? -16.859 -20.062 -0.447 1 93.5 112 LEU A C 1
ATOM 903 O O . LEU A 1 112 ? -16.844 -20.797 0.547 1 93.5 112 LEU A O 1
ATOM 907 N N . THR A 1 113 ? -17.469 -20.312 -1.554 1 95.19 113 THR A N 1
ATOM 908 C CA . THR A 1 113 ? -18.344 -21.469 -1.648 1 95.19 113 THR A CA 1
ATOM 909 C C . THR A 1 113 ? -17.562 -22.703 -2.076 1 95.19 113 THR A C 1
ATOM 911 O O . THR A 1 113 ? -17.922 -23.828 -1.693 1 95.19 113 THR A O 1
ATOM 914 N N . HIS A 1 114 ? -16.484 -22.5 -2.754 1 97.44 114 HIS A N 1
ATOM 915 C CA . HIS A 1 114 ? -15.875 -23.641 -3.43 1 97.44 114 HIS A CA 1
ATOM 916 C C . HIS A 1 114 ? -14.508 -23.969 -2.832 1 97.44 114 HIS A C 1
ATOM 918 O O . HIS A 1 114 ? -14.008 -25.078 -2.998 1 97.44 114 HIS A O 1
ATOM 924 N N . PHE A 1 115 ? -13.875 -22.984 -2.188 1 98.44 115 PHE A N 1
ATOM 925 C CA . PHE A 1 115 ? -12.539 -23.188 -1.638 1 98.44 115 PHE A CA 1
ATOM 926 C C . PHE A 1 115 ? -12.539 -23 -0.126 1 98.44 115 PHE A C 1
ATOM 928 O O . PHE A 1 115 ? -13.32 -22.203 0.4 1 98.44 115 PHE A O 1
ATOM 935 N N . LYS A 1 116 ? -11.711 -23.75 0.529 1 98.19 116 LYS A N 1
ATOM 936 C CA . LYS A 1 116 ? -11.383 -23.453 1.923 1 98.19 116 LYS A CA 1
ATOM 937 C C . LYS A 1 116 ? -10.109 -22.625 2.029 1 98.19 116 LYS A C 1
ATOM 939 O O . LYS A 1 116 ? -9.219 -22.734 1.188 1 98.19 116 LYS A O 1
ATOM 944 N N . PRO A 1 117 ? -10.086 -21.734 3.021 1 98.19 117 PRO A N 1
ATOM 945 C CA . PRO A 1 117 ? -8.859 -20.969 3.234 1 98.19 117 PRO A CA 1
ATOM 946 C C . PRO A 1 117 ? -7.691 -21.828 3.699 1 98.19 117 PRO A C 1
ATOM 948 O O . PRO A 1 117 ? -7.891 -22.797 4.445 1 98.19 117 PRO A O 1
ATOM 951 N N . GLY A 1 118 ? -6.496 -21.5 3.189 1 98.31 118 GLY A N 1
ATOM 952 C CA . GLY A 1 118 ? -5.297 -22.125 3.719 1 98.31 118 GLY A CA 1
ATOM 953 C C . GLY A 1 118 ? -4.926 -21.625 5.102 1 98.31 118 GLY A C 1
ATOM 954 O O . GLY A 1 118 ? -5.75 -21.031 5.797 1 98.31 118 GLY A O 1
ATOM 955 N N . ASN A 1 119 ? -3.727 -22.016 5.523 1 98.25 119 ASN A N 1
ATOM 956 C CA . ASN A 1 119 ? -3.227 -21.625 6.84 1 98.25 119 ASN A CA 1
ATOM 957 C C . ASN A 1 119 ? -2.383 -20.359 6.773 1 98.25 119 ASN A C 1
ATOM 959 O O . ASN A 1 119 ? -1.446 -20.266 5.98 1 98.25 119 ASN A O 1
ATOM 963 N N . LEU A 1 120 ? -2.746 -19.469 7.641 1 98.44 120 LEU A N 1
ATOM 964 C CA . LEU A 1 120 ? -2.025 -18.188 7.699 1 98.44 120 LEU A CA 1
ATOM 965 C C . LEU A 1 120 ? -0.531 -18.422 7.895 1 98.44 120 LEU A C 1
ATOM 967 O O . LEU A 1 120 ? 0.294 -17.703 7.328 1 98.44 120 LEU A O 1
ATOM 971 N N . GLU A 1 121 ? -0.167 -19.391 8.648 1 98.31 121 GLU A N 1
ATOM 972 C CA . GLU A 1 121 ? 1.219 -19.672 9.016 1 98.31 121 GLU A CA 1
ATOM 973 C C . GLU A 1 121 ? 2.039 -20.094 7.805 1 98.31 121 GLU A C 1
ATOM 975 O O . GLU A 1 121 ? 3.27 -20.031 7.828 1 98.31 121 GLU A O 1
ATOM 980 N N . ASP A 1 122 ? 1.334 -20.484 6.777 1 98.56 122 ASP A N 1
ATOM 981 C CA . ASP A 1 122 ? 2.043 -20.938 5.578 1 98.56 122 ASP A CA 1
ATOM 982 C C . ASP A 1 122 ? 2.488 -19.734 4.734 1 98.56 122 ASP A C 1
ATOM 984 O O . ASP A 1 122 ? 3.314 -19.891 3.83 1 98.56 122 ASP A O 1
ATOM 988 N N . ILE A 1 123 ? 1.913 -18.609 4.988 1 98.81 123 ILE A N 1
ATOM 989 C CA . ILE A 1 123 ? 2.41 -17.375 4.379 1 98.81 123 ILE A CA 1
ATOM 990 C C . ILE A 1 123 ? 3.674 -16.922 5.102 1 98.81 123 ILE A C 1
ATOM 992 O O . ILE A 1 123 ? 3.604 -16.375 6.203 1 98.81 123 ILE A O 1
ATOM 996 N N . LYS A 1 124 ? 4.793 -17.172 4.473 1 98.56 124 LYS A N 1
ATOM 997 C CA . LYS A 1 124 ? 6.078 -16.922 5.117 1 98.56 124 LYS A CA 1
ATOM 998 C C . LYS A 1 124 ? 7.184 -16.734 4.082 1 98.56 124 LYS A C 1
ATOM 1000 O O . LYS A 1 124 ? 6.988 -17.016 2.9 1 98.56 124 LYS A O 1
ATOM 1005 N N . ILE A 1 125 ? 8.281 -16.203 4.531 1 98.69 125 ILE A N 1
ATOM 1006 C CA . ILE A 1 125 ? 9.477 -16.078 3.699 1 98.69 125 ILE A CA 1
ATOM 1007 C C . ILE A 1 125 ? 10.219 -17.422 3.658 1 98.69 125 ILE A C 1
ATOM 1009 O O . ILE A 1 125 ? 10.438 -18.047 4.695 1 98.69 125 ILE A O 1
ATOM 1013 N N . ILE A 1 126 ? 10.531 -17.828 2.492 1 98.56 126 ILE A N 1
ATOM 1014 C CA . ILE A 1 126 ? 11.383 -19 2.334 1 98.56 126 ILE A CA 1
ATOM 1015 C C . ILE A 1 126 ? 12.711 -18.594 1.697 1 98.56 126 ILE A C 1
ATOM 1017 O O . ILE A 1 126 ? 12.766 -17.609 0.949 1 98.56 126 ILE A O 1
ATOM 1021 N N . ASN A 1 127 ? 13.734 -19.328 2.014 1 98.06 127 ASN A N 1
ATOM 1022 C CA . ASN A 1 127 ? 15.062 -19.078 1.447 1 98.06 127 ASN A CA 1
ATOM 1023 C C . ASN A 1 127 ? 15.406 -20.094 0.359 1 98.06 127 ASN A C 1
ATOM 1025 O O . ASN A 1 127 ? 15.383 -21.297 0.602 1 98.06 127 ASN A O 1
ATOM 1029 N N . ILE A 1 128 ? 15.594 -19.594 -0.84 1 96.5 128 ILE A N 1
ATOM 1030 C CA . ILE A 1 128 ? 16.031 -20.438 -1.946 1 96.5 128 ILE A CA 1
ATOM 1031 C C . ILE A 1 128 ? 17.391 -19.938 -2.463 1 96.5 128 ILE A C 1
ATOM 1033 O O . ILE A 1 128 ? 17.453 -18.938 -3.188 1 96.5 128 ILE A O 1
ATOM 1037 N N . ASN A 1 129 ? 18.453 -20.609 -2.176 1 92.62 129 ASN A N 1
ATOM 1038 C CA . ASN A 1 129 ? 19.797 -20.25 -2.596 1 92.62 129 ASN A CA 1
ATOM 1039 C C . ASN A 1 129 ? 20.156 -18.828 -2.16 1 92.62 129 ASN A C 1
ATOM 1041 O O . ASN A 1 129 ? 20.641 -18.031 -2.963 1 92.62 129 ASN A O 1
ATOM 1045 N N . GLY A 1 130 ? 19.781 -18.469 -0.967 1 94.56 130 GLY A N 1
ATOM 1046 C CA . GLY A 1 130 ? 20.141 -17.172 -0.417 1 94.56 130 GLY A CA 1
ATOM 1047 C C . GLY A 1 130 ? 19.141 -16.078 -0.771 1 94.56 130 GLY A C 1
ATOM 1048 O O . GLY A 1 130 ? 19.297 -14.938 -0.333 1 94.56 130 GLY A O 1
ATOM 1049 N N . LEU A 1 131 ? 18.156 -16.422 -1.56 1 96.25 131 LEU A N 1
ATOM 1050 C CA . LEU A 1 131 ? 17.125 -15.469 -1.952 1 96.25 131 LEU A CA 1
ATOM 1051 C C . LEU A 1 131 ? 15.883 -15.641 -1.095 1 96.25 131 LEU A C 1
ATOM 1053 O O . LEU A 1 131 ? 15.344 -16.75 -0.983 1 96.25 131 LEU A O 1
ATOM 1057 N N . LYS A 1 132 ? 15.477 -14.562 -0.402 1 98.25 132 LYS A N 1
ATOM 1058 C CA . LYS A 1 132 ? 14.266 -14.578 0.406 1 98.25 132 LYS A CA 1
ATOM 1059 C C . LYS A 1 132 ? 13.023 -14.344 -0.456 1 98.25 132 LYS A C 1
ATOM 1061 O O . LYS A 1 132 ? 12.828 -13.242 -0.98 1 98.25 132 LYS A O 1
ATOM 1066 N N . ILE A 1 133 ? 12.164 -15.375 -0.55 1 98.75 133 ILE A N 1
ATOM 1067 C CA . ILE A 1 133 ? 11.008 -15.312 -1.433 1 98.75 133 ILE A CA 1
ATOM 1068 C C . ILE A 1 133 ? 9.734 -15.555 -0.625 1 98.75 133 ILE A C 1
ATOM 1070 O O . ILE A 1 133 ? 9.703 -16.406 0.259 1 98.75 133 ILE A O 1
ATOM 1074 N N . ALA A 1 134 ? 8.688 -14.781 -0.867 1 98.94 134 ALA A N 1
ATOM 1075 C CA . ALA A 1 134 ? 7.367 -14.984 -0.278 1 98.94 134 ALA A CA 1
ATOM 1076 C C . ALA A 1 134 ? 6.27 -14.836 -1.328 1 98.94 134 ALA A C 1
ATOM 1078 O O . ALA A 1 134 ? 6.531 -14.391 -2.449 1 98.94 134 ALA A O 1
ATOM 1079 N N . THR A 1 135 ? 5.094 -15.289 -0.978 1 98.94 135 THR A N 1
ATOM 1080 C CA . THR A 1 135 ? 4.012 -15.242 -1.953 1 98.94 135 THR A CA 1
ATOM 1081 C C . THR A 1 135 ? 2.73 -14.711 -1.312 1 98.94 135 THR A C 1
ATOM 1083 O O . THR A 1 135 ? 2.395 -15.086 -0.187 1 98.94 135 THR A O 1
ATOM 1086 N N . LEU A 1 136 ? 2.064 -13.812 -1.955 1 98.94 136 LEU A N 1
ATOM 1087 C CA . LEU A 1 136 ? 0.686 -13.406 -1.703 1 98.94 136 LEU A CA 1
ATOM 1088 C C . LEU A 1 136 ? -0.2 -13.711 -2.906 1 98.94 136 LEU A C 1
ATOM 1090 O O . LEU A 1 136 ? 0.051 -13.219 -4.008 1 98.94 136 LEU A O 1
ATOM 1094 N N . ILE A 1 137 ? -1.229 -14.477 -2.727 1 98.94 137 ILE A N 1
ATOM 1095 C CA . ILE A 1 137 ? -2.018 -14.953 -3.857 1 98.94 137 ILE A CA 1
ATOM 1096 C C . ILE A 1 137 ? -3.176 -13.992 -4.117 1 98.94 137 ILE A C 1
ATOM 1098 O O . ILE A 1 137 ? -4.129 -13.93 -3.336 1 98.94 137 ILE A O 1
ATOM 1102 N N . CYS A 1 138 ? -3.088 -13.227 -5.164 1 98.62 138 CYS A N 1
ATOM 1103 C CA . CYS A 1 138 ? -4.141 -12.406 -5.754 1 98.62 138 CYS A CA 1
ATOM 1104 C C . CYS A 1 138 ? -4.75 -11.477 -4.715 1 98.62 138 CYS A C 1
ATOM 1106 O O . CYS A 1 138 ? -4.102 -10.523 -4.27 1 98.62 138 CYS A O 1
ATOM 1108 N N . PHE A 1 139 ? -5.973 -11.781 -4.215 1 98.38 139 PHE A N 1
ATOM 1109 C CA . PHE A 1 139 ? -6.77 -10.969 -3.301 1 98.38 139 PHE A CA 1
ATOM 1110 C C . PHE A 1 139 ? -5.977 -10.633 -2.045 1 98.38 139 PHE A C 1
ATOM 1112 O O . PHE A 1 139 ? -6.219 -9.602 -1.411 1 98.38 139 PHE A O 1
ATOM 1119 N N . GLU A 1 140 ? -5.023 -11.375 -1.753 1 98.69 140 GLU A N 1
ATOM 1120 C CA . GLU A 1 140 ? -4.219 -11.219 -0.546 1 98.69 140 GLU A CA 1
ATOM 1121 C C . GLU A 1 140 ? -3.41 -9.922 -0.592 1 98.69 140 GLU A C 1
ATOM 1123 O O . GLU A 1 140 ? -2.959 -9.43 0.443 1 98.69 140 GLU A O 1
ATOM 1128 N N . LEU A 1 141 ? -3.316 -9.305 -1.784 1 98.5 141 LEU A N 1
ATOM 1129 C CA . LEU A 1 141 ? -2.656 -8.016 -1.949 1 98.5 141 LEU A CA 1
ATOM 1130 C C . LEU A 1 141 ? -3.365 -6.938 -1.138 1 98.5 141 LEU A C 1
ATOM 1132 O O . LEU A 1 141 ? -2.75 -5.938 -0.755 1 98.5 141 LEU A O 1
ATOM 1136 N N . ARG A 1 142 ? -4.598 -7.137 -0.923 1 98.31 142 ARG A N 1
ATOM 1137 C CA . ARG A 1 142 ? -5.406 -6.07 -0.35 1 98.31 142 ARG A CA 1
ATOM 1138 C C . ARG A 1 142 ? -5.242 -6.008 1.165 1 98.31 142 ARG A C 1
ATOM 1140 O O . ARG A 1 142 ? -5.84 -5.156 1.826 1 98.31 142 ARG A O 1
ATOM 1147 N N . PHE A 1 143 ? -4.43 -6.844 1.734 1 98.44 143 PHE A N 1
ATOM 1148 C CA . PHE A 1 143 ? -4.391 -6.961 3.188 1 98.44 143 PHE A CA 1
ATOM 1149 C C . PHE A 1 143 ? -3.002 -6.621 3.717 1 98.44 143 PHE A C 1
ATOM 1151 O O . PHE A 1 143 ? -2.133 -7.492 3.807 1 98.44 143 PHE A O 1
ATOM 1158 N N . PRO A 1 144 ? -2.83 -5.395 4.23 1 98.19 144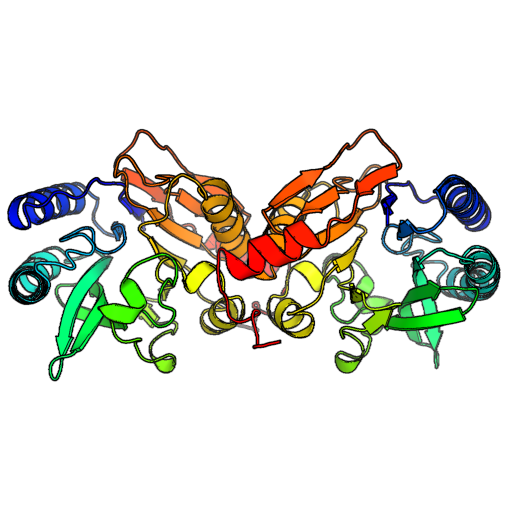 PRO A N 1
ATOM 1159 C CA . PRO A 1 144 ? -1.528 -4.969 4.75 1 98.19 144 PRO A CA 1
ATOM 1160 C C . PRO A 1 144 ? -1.018 -5.875 5.867 1 98.19 144 PRO A C 1
ATOM 1162 O O . PRO A 1 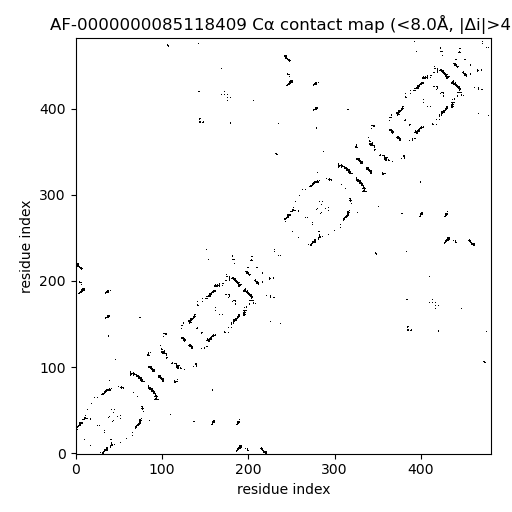144 ? 0.195 -6.016 6.047 1 98.19 144 PRO A O 1
ATOM 1165 N N . GLU A 1 145 ? -1.92 -6.48 6.629 1 98 145 GLU A N 1
ATOM 1166 C CA . GLU A 1 145 ? -1.478 -7.41 7.664 1 98 145 GLU A CA 1
ATOM 1167 C C . GLU A 1 145 ? -0.642 -8.539 7.066 1 98 145 GLU A C 1
ATOM 1169 O O . GLU A 1 145 ? 0.285 -9.039 7.711 1 98 145 GLU A O 1
ATOM 1174 N N . LEU A 1 146 ? -0.96 -8.961 5.852 1 98.75 146 LEU A N 1
ATOM 1175 C CA . LEU A 1 146 ? -0.195 -10.008 5.184 1 98.75 146 LEU A CA 1
ATOM 1176 C C . LEU A 1 146 ? 1.124 -9.461 4.648 1 98.75 146 LEU A C 1
ATOM 1178 O O . LEU A 1 146 ? 2.113 -10.195 4.562 1 98.75 146 LEU A O 1
ATOM 1182 N N . TRP A 1 147 ? 1.143 -8.117 4.262 1 98.69 147 TRP A N 1
ATOM 1183 C CA . TRP A 1 147 ? 2.395 -7.492 3.85 1 98.69 147 TRP A CA 1
ATOM 1184 C C . TRP A 1 147 ? 3.438 -7.574 4.957 1 98.69 147 TRP A C 1
ATOM 1186 O O . TRP A 1 147 ? 4.629 -7.746 4.688 1 98.69 147 TRP A O 1
ATOM 1196 N N . LEU A 1 148 ? 2.965 -7.48 6.215 1 97.88 148 LEU A N 1
ATOM 1197 C CA . LEU A 1 148 ? 3.859 -7.547 7.367 1 97.88 148 LEU A CA 1
ATOM 1198 C C . LEU A 1 148 ? 4.438 -8.953 7.523 1 97.88 148 LEU A C 1
ATOM 1200 O O . LEU A 1 148 ? 5.582 -9.109 7.949 1 97.88 148 LEU A O 1
ATOM 1204 N N . LYS A 1 149 ? 3.67 -9.945 7.141 1 97.88 149 LYS A N 1
ATOM 1205 C CA . LYS A 1 149 ? 4.113 -11.336 7.27 1 97.88 149 LYS A CA 1
ATOM 1206 C C . LYS A 1 149 ? 5.266 -11.633 6.312 1 97.88 149 LYS A C 1
ATOM 1208 O O . LYS A 1 149 ? 6.094 -12.5 6.586 1 97.88 149 LYS A O 1
ATOM 1213 N N . VAL A 1 150 ? 5.355 -10.875 5.262 1 98.31 150 VAL A N 1
ATOM 1214 C CA . VAL A 1 150 ? 6.355 -11.188 4.25 1 98.31 150 VAL A CA 1
ATOM 1215 C C . VAL A 1 150 ? 7.398 -10.07 4.195 1 98.31 150 VAL A C 1
ATOM 1217 O O . VAL A 1 150 ? 8.172 -9.977 3.238 1 98.31 150 VAL A O 1
ATOM 1220 N N . LYS A 1 151 ? 7.328 -9.195 5.172 1 97.5 151 LYS A N 1
ATOM 1221 C CA . LYS A 1 151 ? 8.297 -8.109 5.266 1 97.5 151 LYS A CA 1
ATOM 1222 C C . LYS A 1 151 ? 9.719 -8.648 5.371 1 97.5 151 LYS A C 1
ATOM 1224 O O . LYS A 1 151 ? 9.984 -9.562 6.152 1 97.5 151 LYS A O 1
ATOM 1229 N N . GLY A 1 152 ? 10.617 -8.094 4.594 1 97 152 GLY A N 1
ATOM 1230 C CA . GLY A 1 152 ? 12 -8.547 4.57 1 97 152 GLY A CA 1
ATOM 1231 C C . GLY A 1 152 ? 12.312 -9.438 3.385 1 97 152 GLY A C 1
ATOM 1232 O O . GLY A 1 152 ? 13.477 -9.75 3.127 1 97 152 GLY A O 1
ATOM 1233 N N . ALA A 1 153 ? 11.297 -9.852 2.617 1 98.44 153 ALA A N 1
ATOM 1234 C CA . ALA A 1 153 ? 11.516 -10.641 1.406 1 98.44 153 ALA A CA 1
ATOM 1235 C C . ALA A 1 153 ? 12.32 -9.844 0.378 1 98.44 153 ALA A C 1
ATOM 1237 O O . ALA A 1 153 ? 12.266 -8.617 0.354 1 98.44 153 ALA A O 1
ATOM 1238 N N . ASP A 1 154 ? 13.094 -10.602 -0.418 1 98.5 154 ASP A N 1
ATOM 1239 C CA . ASP A 1 154 ? 13.758 -10 -1.567 1 98.5 154 ASP A CA 1
ATOM 1240 C C . ASP A 1 154 ? 12.812 -9.891 -2.76 1 98.5 154 ASP A C 1
ATOM 1242 O O . ASP A 1 154 ? 12.867 -8.922 -3.521 1 98.5 154 ASP A O 1
ATOM 1246 N N . ILE A 1 155 ? 11.984 -10.883 -2.867 1 98.81 155 ILE A N 1
ATOM 1247 C CA . ILE A 1 155 ? 11.031 -10.977 -3.965 1 98.81 155 ILE A CA 1
ATOM 1248 C C . ILE A 1 155 ? 9.68 -11.461 -3.432 1 98.81 155 ILE A C 1
ATOM 1250 O O . ILE A 1 155 ? 9.609 -12.43 -2.67 1 98.81 155 ILE A O 1
ATOM 1254 N N . ILE A 1 156 ? 8.625 -10.789 -3.775 1 98.94 156 ILE A N 1
ATOM 1255 C CA . ILE A 1 156 ? 7.273 -11.25 -3.494 1 98.94 156 ILE A CA 1
ATOM 1256 C C . ILE A 1 156 ? 6.59 -11.672 -4.793 1 98.94 156 ILE A C 1
ATOM 1258 O O . ILE A 1 156 ? 6.621 -10.938 -5.785 1 98.94 156 ILE A O 1
ATOM 1262 N N . LEU A 1 157 ? 6.055 -12.891 -4.801 1 99 157 LEU A N 1
ATOM 1263 C CA . LEU A 1 157 ? 5.293 -13.414 -5.93 1 99 157 LEU A CA 1
ATOM 1264 C C . LEU A 1 157 ? 3.801 -13.172 -5.742 1 99 157 LEU A C 1
ATOM 1266 O O . LEU A 1 157 ? 3.258 -13.422 -4.66 1 99 157 LEU A O 1
ATOM 1270 N N . ASN A 1 158 ? 3.186 -12.672 -6.797 1 98.94 158 ASN A N 1
ATOM 1271 C CA . ASN A 1 158 ? 1.738 -12.492 -6.75 1 98.94 158 ASN A CA 1
ATOM 1272 C C . ASN A 1 158 ? 1.055 -13.094 -7.973 1 98.94 158 ASN A C 1
ATOM 1274 O O . ASN A 1 158 ? 0.85 -12.406 -8.977 1 98.94 158 ASN A O 1
ATOM 1278 N N . PRO A 1 159 ? 0.693 -14.359 -7.91 1 99 159 PRO A N 1
ATOM 1279 C CA . PRO A 1 159 ? -0.189 -14.914 -8.938 1 99 159 PRO A CA 1
ATOM 1280 C C . PRO A 1 159 ? -1.632 -14.438 -8.805 1 99 159 PRO A C 1
ATOM 1282 O O . PRO A 1 159 ? -2.201 -14.484 -7.707 1 99 159 PRO A O 1
ATOM 1285 N N . ALA A 1 160 ? -2.184 -14.016 -9.938 1 98.94 160 ALA A N 1
ATOM 1286 C CA . ALA A 1 160 ? -3.502 -13.406 -9.797 1 98.94 160 ALA A CA 1
ATOM 1287 C C . ALA A 1 160 ? -4.387 -13.719 -10.992 1 98.94 160 ALA A C 1
ATOM 1289 O O . ALA A 1 160 ? -3.889 -13.992 -12.086 1 98.94 160 ALA A O 1
ATOM 1290 N N . MET A 1 161 ? -5.602 -13.828 -10.812 1 98.5 161 MET A N 1
ATOM 1291 C CA . MET A 1 161 ? -6.699 -13.633 -11.75 1 98.5 161 MET A CA 1
ATOM 1292 C C . MET A 1 161 ? -7.562 -12.445 -11.352 1 98.5 161 MET A C 1
ATOM 1294 O O . MET A 1 161 ? -8.664 -12.617 -10.836 1 98.5 161 MET A O 1
ATOM 1298 N N . TRP A 1 162 ? -7.055 -11.289 -11.586 1 98.5 162 TRP A N 1
ATOM 1299 C CA . TRP A 1 162 ? -7.605 -10.008 -11.164 1 98.5 162 TRP A CA 1
ATOM 1300 C C . TRP A 1 162 ? -8.414 -9.367 -12.289 1 98.5 162 TRP A C 1
ATOM 1302 O O . TRP A 1 162 ? -7.902 -9.156 -13.391 1 98.5 162 TRP A O 1
ATOM 1312 N N . GLY A 1 163 ? -9.586 -9.031 -12.078 1 97.69 163 GLY A N 1
ATOM 1313 C CA . GLY A 1 163 ? -10.508 -8.555 -13.094 1 97.69 163 GLY A CA 1
ATOM 1314 C C . GLY A 1 163 ? -10.125 -7.199 -13.656 1 97.69 163 GLY A C 1
ATOM 1315 O O . GLY A 1 163 ? -9.594 -6.352 -12.938 1 97.69 163 GLY A O 1
ATOM 1316 N N . ILE A 1 164 ? -10.57 -6.984 -14.859 1 98.12 164 ILE A N 1
ATOM 1317 C CA . ILE A 1 164 ? -10.156 -5.816 -15.625 1 98.12 164 ILE A CA 1
ATOM 1318 C C . ILE A 1 164 ? -10.75 -4.555 -15.008 1 98.12 164 ILE A C 1
ATOM 1320 O O . ILE A 1 164 ? -10.125 -3.488 -15.039 1 98.12 164 ILE A O 1
ATOM 1324 N N . LYS A 1 165 ? -11.922 -4.582 -14.375 1 96.25 165 LYS A N 1
ATOM 1325 C CA . LYS A 1 165 ? -12.594 -3.418 -13.812 1 96.25 165 LYS A CA 1
ATOM 1326 C C . LYS A 1 165 ? -11.781 -2.812 -12.672 1 96.25 165 LYS A C 1
ATOM 1328 O O . LYS A 1 165 ? -11.984 -1.657 -12.297 1 96.25 165 LYS A O 1
ATOM 1333 N N . ARG A 1 166 ? -10.859 -3.621 -12.125 1 97.38 166 ARG A N 1
ATOM 1334 C CA . ARG A 1 166 ? -10.047 -3.156 -11.008 1 97.38 166 ARG A CA 1
ATOM 1335 C C . ARG A 1 166 ? -8.562 -3.203 -11.344 1 97.38 166 ARG A C 1
ATOM 1337 O O . ARG A 1 166 ? -7.723 -3.377 -10.461 1 97.38 166 ARG A O 1
ATOM 1344 N N . LYS A 1 167 ? -8.32 -3.086 -12.656 1 98.62 167 LYS A N 1
ATOM 1345 C CA . LYS A 1 167 ? -6.938 -3.109 -13.125 1 98.62 167 LYS A CA 1
ATOM 1346 C C . LYS A 1 167 ? -6.098 -2.059 -12.406 1 98.62 167 LYS A C 1
ATOM 1348 O O . LYS A 1 167 ? -4.984 -2.346 -11.953 1 98.62 167 LYS A O 1
ATOM 1353 N N . ASP A 1 168 ? -6.656 -0.884 -12.281 1 98.38 168 ASP A N 1
ATOM 1354 C CA . ASP A 1 168 ? -5.945 0.208 -11.625 1 98.38 168 ASP A CA 1
ATOM 1355 C C . ASP A 1 168 ? -5.617 -0.143 -10.172 1 98.38 168 ASP A C 1
ATOM 1357 O O . ASP A 1 168 ? -4.543 0.191 -9.672 1 98.38 168 ASP A O 1
ATOM 1361 N N . HIS A 1 169 ? -6.543 -0.819 -9.461 1 98.62 169 HIS A N 1
ATOM 1362 C CA . HIS A 1 169 ? -6.277 -1.278 -8.102 1 98.62 169 HIS A CA 1
ATOM 1363 C C . HIS A 1 169 ? -5.09 -2.232 -8.062 1 98.62 169 HIS A C 1
ATOM 1365 O O . HIS A 1 169 ? -4.168 -2.053 -7.266 1 98.62 169 HIS A O 1
ATOM 1371 N N . TYR A 1 170 ? -5.164 -3.188 -8.992 1 98.81 170 TYR A N 1
ATOM 1372 C CA . TYR A 1 170 ? -4.137 -4.223 -9.055 1 98.81 170 TYR A CA 1
ATOM 1373 C C . TYR A 1 170 ? -2.754 -3.607 -9.227 1 98.81 170 TYR A C 1
ATOM 1375 O O . TYR A 1 170 ? -1.834 -3.908 -8.461 1 98.81 170 TYR A O 1
ATOM 1383 N N . GLU A 1 171 ? -2.668 -2.715 -10.156 1 98.81 171 GLU A N 1
ATOM 1384 C CA . GLU A 1 171 ? -1.386 -2.107 -10.492 1 98.81 171 GLU A CA 1
ATOM 1385 C C . GLU A 1 171 ? -0.891 -1.198 -9.367 1 98.81 171 GLU A C 1
ATOM 1387 O O . GLU A 1 171 ? 0.286 -1.238 -9.008 1 98.81 171 GLU A O 1
ATOM 1392 N N . SER A 1 172 ? -1.752 -0.465 -8.766 1 98.81 172 SER A N 1
ATOM 1393 C CA . SER A 1 172 ? -1.386 0.48 -7.715 1 98.81 172 SER A CA 1
ATOM 1394 C C . SER A 1 172 ? -0.956 -0.243 -6.445 1 98.81 172 SER A C 1
ATOM 1396 O O . SER A 1 172 ? 0.06 0.104 -5.84 1 98.81 172 SER A O 1
ATOM 1398 N N . ILE A 1 173 ? -1.703 -1.25 -6.066 1 98.88 173 ILE A N 1
ATOM 1399 C CA . ILE A 1 173 ? -1.422 -1.963 -4.824 1 98.88 173 ILE A CA 1
ATOM 1400 C C . ILE A 1 173 ? -0.135 -2.771 -4.973 1 98.88 173 ILE A C 1
ATOM 1402 O O . ILE A 1 173 ? 0.68 -2.828 -4.051 1 98.88 173 ILE A O 1
ATOM 1406 N N . SER A 1 174 ? 0.089 -3.383 -6.137 1 98.94 174 SER A N 1
ATOM 1407 C CA . SER A 1 174 ? 1.312 -4.141 -6.375 1 98.94 174 SER A CA 1
ATOM 1408 C C . SER A 1 174 ? 2.545 -3.25 -6.266 1 98.94 174 SER A C 1
ATOM 1410 O O . SER A 1 174 ? 3.549 -3.639 -5.664 1 98.94 174 SER A O 1
ATOM 1412 N N . LYS A 1 175 ? 2.428 -2.086 -6.863 1 98.88 175 LYS A N 1
ATOM 1413 C CA . LYS A 1 175 ? 3.551 -1.154 -6.797 1 98.88 175 LYS A CA 1
ATOM 1414 C C . LYS A 1 175 ? 3.818 -0.724 -5.355 1 98.88 175 LYS A C 1
ATOM 1416 O O . LYS A 1 175 ? 4.973 -0.682 -4.918 1 98.88 175 LYS A O 1
ATOM 1421 N N . ALA A 1 176 ? 2.768 -0.404 -4.664 1 98.88 176 ALA A N 1
ATOM 1422 C CA . ALA A 1 176 ? 2.926 0.025 -3.277 1 98.88 176 ALA A CA 1
ATOM 1423 C C . ALA A 1 176 ? 3.543 -1.081 -2.426 1 98.88 176 ALA A C 1
ATOM 1425 O O . ALA A 1 176 ? 4.352 -0.81 -1.535 1 98.88 176 ALA A O 1
ATOM 1426 N N . LEU A 1 177 ? 3.123 -2.322 -2.691 1 98.88 177 LEU A N 1
ATOM 1427 C CA . LEU A 1 177 ? 3.725 -3.461 -2.006 1 98.88 177 LEU A CA 1
ATOM 1428 C C . LEU A 1 177 ? 5.242 -3.451 -2.166 1 98.88 177 LEU A C 1
ATOM 1430 O O . LEU A 1 177 ? 5.977 -3.615 -1.188 1 98.88 177 LEU A O 1
ATOM 1434 N N . ALA A 1 178 ? 5.672 -3.23 -3.355 1 98.88 178 ALA A N 1
ATOM 1435 C CA . ALA A 1 178 ? 7.105 -3.189 -3.619 1 98.88 178 ALA A CA 1
ATOM 1436 C C . ALA A 1 178 ? 7.773 -2.049 -2.857 1 98.88 178 ALA A C 1
ATOM 1438 O O . ALA A 1 178 ? 8.836 -2.23 -2.256 1 98.88 178 ALA A O 1
ATOM 1439 N N . LEU A 1 179 ? 7.137 -0.946 -2.877 1 98.56 179 LEU A N 1
ATOM 1440 C CA . LEU A 1 179 ? 7.711 0.268 -2.305 1 98.56 179 LEU A CA 1
ATOM 1441 C C . LEU A 1 179 ? 7.824 0.155 -0.789 1 98.56 179 LEU A C 1
ATOM 1443 O O . LEU A 1 179 ? 8.883 0.42 -0.219 1 98.56 179 LEU A O 1
ATOM 1447 N N . VAL A 1 180 ? 6.762 -0.314 -0.115 1 98.19 180 VAL A N 1
ATOM 1448 C CA . VAL A 1 180 ? 6.734 -0.251 1.343 1 98.19 180 VAL A CA 1
ATOM 1449 C C . VAL A 1 180 ? 7.473 -1.455 1.925 1 98.19 180 VAL A C 1
ATOM 1451 O O . VAL A 1 180 ? 7.832 -1.458 3.104 1 98.19 180 VAL A O 1
ATOM 1454 N N . ASN A 1 181 ? 7.688 -2.461 1.102 1 97.88 181 ASN A N 1
ATOM 1455 C CA . ASN A 1 181 ? 8.484 -3.6 1.551 1 97.88 181 ASN A CA 1
ATOM 1456 C C . ASN A 1 181 ? 9.891 -3.566 0.965 1 97.88 181 ASN A C 1
ATOM 1458 O O . ASN A 1 181 ? 10.719 -4.426 1.277 1 97.88 181 ASN A O 1
ATOM 1462 N N . GLN A 1 182 ? 10.133 -2.586 0.102 1 97.75 182 GLN A N 1
ATOM 1463 C CA . GLN A 1 182 ? 11.43 -2.381 -0.534 1 97.75 182 GLN A CA 1
ATOM 1464 C C . GLN A 1 182 ? 11.969 -3.686 -1.111 1 97.75 182 GLN A C 1
ATOM 1466 O O . GLN A 1 182 ? 13.102 -4.082 -0.815 1 97.75 182 GLN A O 1
ATOM 1471 N N . CYS A 1 183 ? 11.172 -4.273 -1.976 1 98.38 183 CYS A N 1
ATOM 1472 C CA . CYS A 1 183 ? 11.508 -5.555 -2.592 1 98.38 183 CYS A CA 1
ATOM 1473 C C . CYS A 1 183 ? 11.016 -5.609 -4.031 1 98.38 183 CYS A C 1
ATOM 1475 O O . CYS A 1 183 ? 10.336 -4.695 -4.496 1 98.38 183 CYS A O 1
ATOM 1477 N N . PHE A 1 184 ? 11.508 -6.648 -4.742 1 98.88 184 PHE A N 1
ATOM 1478 C CA . PHE A 1 184 ? 10.93 -6.918 -6.055 1 98.88 184 PHE A CA 1
ATOM 1479 C C . PHE A 1 184 ? 9.562 -7.574 -5.918 1 98.88 184 PHE A C 1
ATOM 1481 O O . PHE A 1 184 ? 9.344 -8.375 -5.008 1 98.88 184 PHE A O 1
ATOM 1488 N N . VAL A 1 185 ? 8.695 -7.234 -6.801 1 98.94 185 VAL A N 1
ATOM 1489 C CA . VAL A 1 185 ? 7.41 -7.918 -6.898 1 98.94 185 VAL A CA 1
ATOM 1490 C C . VAL A 1 185 ? 7.23 -8.477 -8.305 1 98.94 185 VAL A C 1
ATOM 1492 O O . VAL A 1 185 ? 7.426 -7.77 -9.297 1 98.94 185 VAL A O 1
ATOM 1495 N N . ILE A 1 186 ? 7.016 -9.742 -8.414 1 99 186 ILE A N 1
ATOM 1496 C CA . ILE A 1 186 ? 6.547 -10.352 -9.656 1 99 186 ILE A CA 1
ATOM 1497 C C . ILE A 1 186 ? 5.027 -10.492 -9.617 1 99 186 ILE A C 1
ATOM 1499 O O . ILE A 1 186 ? 4.5 -11.383 -8.945 1 99 186 ILE A O 1
ATOM 1503 N N . ALA A 1 187 ? 4.379 -9.609 -10.25 1 98.94 187 ALA A N 1
ATOM 1504 C CA . ALA A 1 187 ? 2.928 -9.656 -10.398 1 98.94 187 ALA A CA 1
ATOM 1505 C C . ALA A 1 187 ? 2.529 -10.367 -11.688 1 98.94 187 ALA A C 1
ATOM 1507 O O . ALA A 1 187 ? 2.812 -9.875 -12.781 1 98.94 187 ALA A O 1
ATOM 1508 N N . SER A 1 188 ? 1.964 -11.508 -11.578 1 98.94 188 SER A N 1
ATOM 1509 C CA . SER A 1 188 ? 1.519 -12.281 -12.727 1 98.94 188 SER A CA 1
ATOM 1510 C C . SER A 1 188 ? -0 -12.422 -12.75 1 98.94 188 SER A C 1
ATOM 1512 O O . SER A 1 188 ? -0.574 -13.109 -11.898 1 98.94 188 SER A O 1
ATOM 1514 N N . ASN A 1 189 ? -0.613 -11.781 -13.672 1 98.94 189 ASN A N 1
ATOM 1515 C CA . ASN A 1 189 ? -2.068 -11.789 -13.766 1 98.94 189 ASN A CA 1
ATOM 1516 C C . ASN A 1 189 ? -2.547 -12.422 -15.07 1 98.94 189 ASN A C 1
ATOM 1518 O O . ASN A 1 189 ? -1.825 -12.414 -16.062 1 98.94 189 ASN A O 1
ATOM 1522 N N . SER A 1 190 ? -3.74 -12.93 -15.023 1 98.88 190 SER A N 1
ATOM 1523 C CA . SER A 1 190 ? -4.371 -13.602 -16.156 1 98.88 190 SER A CA 1
ATOM 1524 C C . SER A 1 190 ? -4.57 -12.633 -17.328 1 98.88 190 SER A C 1
ATOM 1526 O O . SER A 1 190 ? -4.895 -11.461 -17.125 1 98.88 190 SER A O 1
ATOM 1528 N N . ALA A 1 191 ? -4.426 -13.211 -18.531 1 98.75 191 ALA A N 1
ATOM 1529 C CA . ALA A 1 191 ? -4.68 -12.438 -19.75 1 98.75 191 ALA A CA 1
ATOM 1530 C C . ALA A 1 191 ? -6.051 -12.766 -20.328 1 98.75 191 ALA A C 1
ATOM 1532 O O . ALA A 1 191 ? -6.336 -12.438 -21.484 1 98.75 191 ALA A O 1
ATOM 1533 N N . ASP A 1 192 ? -6.875 -13.477 -19.562 1 98.62 192 ASP A N 1
ATOM 1534 C CA . ASP A 1 192 ? -8.234 -13.711 -20.031 1 98.62 192 ASP A CA 1
ATOM 1535 C C . ASP A 1 192 ? -8.93 -12.398 -20.391 1 98.62 192 ASP A C 1
ATOM 1537 O O . ASP A 1 192 ? -8.555 -11.336 -19.891 1 98.62 192 ASP A O 1
ATOM 1541 N N . ASP A 1 193 ? -9.984 -12.43 -21.203 1 97.5 193 ASP A N 1
ATOM 1542 C CA . ASP A 1 193 ? -10.609 -11.234 -21.766 1 97.5 193 ASP A CA 1
ATOM 1543 C C . ASP A 1 193 ? -11.195 -10.352 -20.672 1 97.5 193 ASP A C 1
ATOM 1545 O O . ASP A 1 193 ? -11.219 -9.125 -20.797 1 97.5 193 ASP A O 1
ATOM 1549 N N . ASN A 1 194 ? -11.648 -10.945 -19.641 1 97.38 194 ASN A N 1
ATOM 1550 C CA . ASN A 1 194 ? -12.266 -10.172 -18.562 1 97.38 194 ASN A CA 1
ATOM 1551 C C . ASN A 1 194 ? -11.281 -9.922 -17.422 1 97.38 194 ASN A C 1
ATOM 1553 O O . ASN A 1 194 ? -11.688 -9.555 -16.312 1 97.38 194 ASN A O 1
ATOM 1557 N N . MET A 1 195 ? -10.039 -10.148 -17.688 1 98.5 195 MET A N 1
ATOM 1558 C CA . MET A 1 195 ? -9.016 -9.961 -16.656 1 98.5 195 MET A CA 1
ATOM 1559 C C . MET A 1 195 ? -8.133 -8.758 -16.984 1 98.5 195 MET A C 1
ATOM 1561 O O . MET A 1 195 ? -8.109 -8.289 -18.125 1 98.5 195 MET A O 1
ATOM 1565 N N . ALA A 1 196 ? -7.379 -8.305 -16.031 1 98.56 196 ALA A N 1
ATOM 1566 C CA . ALA A 1 196 ? -6.727 -7 -16.062 1 98.56 196 ALA A CA 1
ATOM 1567 C C . ALA A 1 196 ? -5.426 -7.059 -16.859 1 98.56 196 ALA A C 1
ATOM 1569 O O . ALA A 1 196 ? -4.895 -6.023 -17.266 1 98.56 196 ALA A O 1
ATOM 1570 N N . LYS A 1 197 ? -4.98 -8.336 -17.156 1 98.62 197 LYS A N 1
ATOM 1571 C CA . LYS A 1 197 ? -3.562 -8.352 -17.5 1 98.62 197 LYS A CA 1
ATOM 1572 C C . LYS A 1 197 ? -2.744 -7.562 -16.484 1 98.62 197 LYS A C 1
ATOM 1574 O O . LYS A 1 197 ? -2.82 -7.82 -15.281 1 98.62 197 LYS A O 1
ATOM 1579 N N . GLY A 1 198 ? -1.909 -6.629 -16.953 1 98.62 198 GLY A N 1
ATOM 1580 C CA . GLY A 1 198 ? -1.226 -5.777 -15.992 1 98.62 198 GLY A CA 1
ATOM 1581 C C . GLY A 1 198 ? -0.102 -6.484 -15.258 1 98.62 198 GLY A C 1
ATOM 1582 O O . GLY A 1 198 ? 0.362 -6.012 -14.219 1 98.62 198 GLY A O 1
ATOM 1583 N N . SER A 1 199 ? 0.292 -7.691 -15.695 1 98.94 199 SER A N 1
ATOM 1584 C CA . SER A 1 199 ? 1.476 -8.328 -15.133 1 98.94 199 SER A CA 1
ATOM 1585 C C . SER A 1 199 ? 2.682 -7.395 -15.172 1 98.94 199 SER A C 1
ATOM 1587 O O . SER A 1 199 ? 2.809 -6.582 -16.094 1 98.94 199 SER A O 1
ATOM 1589 N N . ALA A 1 200 ? 3.523 -7.516 -14.164 1 98.94 200 ALA A N 1
ATOM 1590 C CA . ALA A 1 200 ? 4.641 -6.578 -14.078 1 98.94 200 ALA A CA 1
ATOM 1591 C C . ALA A 1 200 ? 5.754 -7.137 -13.195 1 98.94 200 ALA A C 1
ATOM 1593 O O . ALA A 1 200 ? 5.508 -7.977 -12.328 1 98.94 200 ALA A O 1
ATOM 1594 N N . ILE A 1 201 ? 6.91 -6.75 -13.492 1 98.94 201 ILE A N 1
ATOM 1595 C CA . ILE A 1 201 ? 8.016 -6.812 -12.539 1 98.94 201 ILE A CA 1
ATOM 1596 C C . ILE A 1 201 ? 8.281 -5.426 -11.961 1 98.94 201 ILE A C 1
ATOM 1598 O O . ILE A 1 201 ? 8.516 -4.473 -12.703 1 98.94 201 ILE A O 1
ATOM 1602 N N . ILE A 1 202 ? 8.148 -5.285 -10.688 1 98.94 202 ILE A N 1
ATOM 1603 C CA . ILE A 1 202 ? 8.305 -4 -10.008 1 98.94 202 ILE A CA 1
ATOM 1604 C C . ILE A 1 202 ? 9.562 -4.02 -9.148 1 98.94 202 ILE A C 1
ATOM 1606 O O . ILE A 1 202 ? 9.773 -4.949 -8.359 1 98.94 202 ILE A O 1
ATOM 1610 N N . THR A 1 203 ? 10.398 -3.055 -9.266 1 98.75 203 THR A N 1
ATOM 1611 C CA . THR A 1 203 ? 11.656 -2.996 -8.531 1 98.75 203 THR A CA 1
ATOM 1612 C C . THR A 1 203 ? 11.438 -2.42 -7.133 1 98.75 203 THR A C 1
ATOM 1614 O O . THR A 1 203 ? 10.375 -1.85 -6.852 1 98.75 203 THR A O 1
ATOM 1617 N N . PRO A 1 204 ? 12.461 -2.547 -6.273 1 98 204 PRO A N 1
ATOM 1618 C CA . PRO A 1 204 ? 12.328 -2.016 -4.914 1 98 204 PRO A CA 1
ATOM 1619 C C . PRO A 1 204 ? 12.109 -0.504 -4.891 1 98 204 PRO A C 1
ATOM 1621 O O . PRO A 1 204 ? 11.57 0.03 -3.918 1 98 204 PRO A O 1
ATOM 1624 N N . PHE A 1 205 ? 12.445 0.172 -5.938 1 96.81 205 PHE A N 1
ATOM 1625 C CA . PHE A 1 205 ? 12.297 1.622 -5.984 1 96.81 205 PHE A CA 1
ATOM 1626 C C . PHE A 1 205 ? 11 2.014 -6.691 1 96.81 205 PHE A C 1
ATOM 1628 O O . PHE A 1 205 ? 10.703 3.201 -6.84 1 96.81 205 PHE A O 1
ATOM 1635 N N . GLY A 1 206 ? 10.336 1.02 -7.164 1 97.69 206 GLY A N 1
ATOM 1636 C CA . GLY A 1 206 ? 9.016 1.295 -7.699 1 97.69 206 GLY A CA 1
ATOM 1637 C C . GLY A 1 206 ? 8.984 1.392 -9.211 1 97.69 206 GLY A C 1
ATOM 1638 O O . GLY A 1 206 ? 7.961 1.744 -9.797 1 97.69 206 GLY A O 1
ATOM 1639 N N . ASN A 1 207 ? 10.102 1.077 -9.844 1 98 207 ASN A N 1
ATOM 1640 C CA . ASN A 1 207 ? 10.078 1.012 -11.305 1 98 207 ASN A CA 1
ATOM 1641 C C . ASN A 1 207 ? 9.273 -0.186 -11.797 1 98 207 ASN A C 1
ATOM 1643 O O . ASN A 1 207 ? 9.367 -1.276 -11.234 1 98 207 ASN A O 1
ATOM 1647 N N . ILE A 1 208 ? 8.516 0.082 -12.883 1 98.75 208 ILE A N 1
ATOM 1648 C CA . ILE A 1 208 ? 7.59 -0.944 -13.352 1 98.75 208 ILE A CA 1
ATOM 1649 C C . ILE A 1 208 ? 7.984 -1.379 -14.766 1 98.75 208 ILE A C 1
ATOM 1651 O O . ILE A 1 208 ? 8.156 -0.542 -15.656 1 98.75 208 ILE A O 1
ATOM 1655 N N . ILE A 1 209 ? 8.195 -2.631 -14.914 1 98.75 209 ILE A N 1
ATOM 1656 C CA . ILE A 1 209 ? 8.32 -3.24 -16.234 1 98.75 209 ILE A CA 1
ATOM 1657 C C . ILE A 1 209 ? 7.055 -4.031 -16.547 1 98.75 209 ILE A C 1
ATOM 1659 O O . ILE A 1 209 ? 6.762 -5.039 -15.906 1 98.75 209 ILE A O 1
ATOM 1663 N N . LYS A 1 210 ? 6.277 -3.58 -17.469 1 98.75 210 LYS A N 1
ATOM 1664 C CA . LYS A 1 210 ? 5 -4.195 -17.812 1 98.75 210 LYS A CA 1
ATOM 1665 C C . LYS A 1 210 ? 4.707 -4.055 -19.297 1 98.75 210 LYS A C 1
ATOM 1667 O O . LYS A 1 210 ? 5.234 -3.16 -19.969 1 98.75 210 LYS A O 1
ATOM 1672 N N . ASN A 1 211 ? 4.004 -4.949 -19.875 1 98.69 211 ASN A N 1
ATOM 1673 C CA . ASN A 1 211 ? 3.51 -4.914 -21.25 1 98.69 211 ASN A CA 1
ATOM 1674 C C . ASN A 1 211 ? 2.273 -5.793 -21.422 1 98.69 211 ASN A C 1
ATOM 1676 O O . ASN A 1 211 ? 2.379 -7.02 -21.453 1 98.69 211 ASN A O 1
ATOM 1680 N N . ASP A 1 212 ? 1.141 -5.191 -21.594 1 98.44 212 ASP A N 1
ATOM 1681 C CA . ASP A 1 212 ? -0.129 -5.91 -21.641 1 98.44 212 ASP A CA 1
ATOM 1682 C C . ASP A 1 212 ? -0.221 -6.781 -22.891 1 98.44 212 ASP A C 1
ATOM 1684 O O . ASP A 1 212 ? -1.101 -7.637 -23 1 98.44 212 ASP A O 1
ATOM 1688 N N . GLN A 1 213 ? 0.692 -6.559 -23.797 1 98.06 213 GLN A N 1
ATOM 1689 C CA . GLN A 1 213 ? 0.591 -7.258 -25.078 1 98.06 213 GLN A CA 1
ATOM 1690 C C . GLN A 1 213 ? 1.496 -8.484 -25.094 1 98.06 213 GLN A C 1
ATOM 1692 O O . GLN A 1 213 ? 1.5 -9.242 -26.078 1 98.06 213 GLN A O 1
ATOM 1697 N N . GLU A 1 214 ? 2.213 -8.695 -24.047 1 98.44 214 GLU A N 1
ATOM 1698 C CA . GLU A 1 214 ? 3.178 -9.789 -24.031 1 98.44 214 GLU A CA 1
ATOM 1699 C C . GLU A 1 214 ? 2.746 -10.891 -23.062 1 98.44 214 GLU A C 1
ATOM 1701 O O . GLU A 1 214 ? 2.141 -10.609 -22.031 1 98.44 214 GLU A O 1
ATOM 1706 N N . ASN A 1 215 ? 3.115 -12.086 -23.422 1 98.38 215 ASN A N 1
ATOM 1707 C CA . ASN A 1 215 ? 2.809 -13.227 -22.562 1 98.38 215 ASN A CA 1
ATOM 1708 C C . ASN A 1 215 ? 3.902 -13.453 -21.516 1 98.38 215 ASN A C 1
ATOM 1710 O O . ASN A 1 215 ? 3.707 -14.203 -20.562 1 98.38 215 ASN A O 1
ATOM 1714 N N . ILE A 1 216 ? 5.023 -12.844 -21.766 1 98.75 216 ILE A N 1
ATOM 1715 C CA . ILE A 1 216 ? 6.152 -12.953 -20.859 1 98.75 216 ILE A CA 1
ATOM 1716 C C . ILE A 1 216 ? 6.688 -11.562 -20.516 1 98.75 216 ILE A C 1
ATOM 1718 O O . ILE A 1 216 ? 7.102 -10.82 -21.406 1 98.75 216 ILE A O 1
ATOM 1722 N N . ILE A 1 217 ? 6.613 -11.164 -19.297 1 98.81 217 ILE A N 1
ATOM 1723 C CA . ILE A 1 217 ? 7.27 -9.969 -18.797 1 98.81 217 ILE A CA 1
ATOM 1724 C C . ILE A 1 217 ? 8.562 -10.352 -18.078 1 98.81 217 ILE A C 1
ATOM 1726 O O . ILE A 1 217 ? 8.547 -11.211 -17.188 1 98.81 217 ILE A O 1
ATOM 1730 N N . LYS A 1 218 ? 9.641 -9.758 -18.453 1 98.31 218 LYS A N 1
ATOM 1731 C CA . LYS A 1 218 ? 10.938 -10.203 -17.969 1 98.31 218 LYS A CA 1
ATOM 1732 C C . LYS A 1 218 ? 11.766 -9.023 -17.453 1 98.31 218 LYS A C 1
ATOM 1734 O O . LYS A 1 218 ? 11.703 -7.926 -18.016 1 98.31 218 LYS A O 1
ATOM 1739 N N . ALA A 1 219 ? 12.477 -9.219 -16.391 1 98.19 219 ALA A N 1
ATOM 1740 C CA . ALA A 1 219 ? 13.477 -8.289 -15.883 1 98.19 219 ALA A CA 1
ATOM 1741 C C . ALA A 1 219 ? 14.609 -9.031 -15.18 1 98.19 219 ALA A C 1
ATOM 1743 O O . ALA A 1 219 ? 14.531 -10.242 -14.977 1 98.19 219 ALA A O 1
ATOM 1744 N N . THR A 1 220 ? 15.648 -8.305 -14.891 1 97.31 220 THR A N 1
ATOM 1745 C CA . THR A 1 220 ? 16.781 -8.898 -14.195 1 97.31 220 THR A CA 1
ATOM 1746 C C . THR A 1 220 ? 16.75 -8.531 -12.711 1 97.31 220 THR A C 1
ATOM 1748 O O . THR A 1 220 ? 16.484 -7.383 -12.352 1 97.31 220 THR A O 1
ATOM 1751 N N . PHE A 1 221 ? 16.922 -9.555 -11.945 1 97.19 221 PHE A N 1
ATOM 1752 C CA . PHE A 1 221 ? 17.094 -9.312 -10.516 1 97.19 221 PHE A CA 1
ATOM 1753 C C . PHE A 1 221 ? 18.422 -8.617 -10.242 1 97.19 221 PHE A C 1
ATOM 1755 O O . PHE A 1 221 ? 19.469 -9.055 -10.727 1 97.19 221 PHE A O 1
ATOM 1762 N N . ASP A 1 222 ? 18.359 -7.547 -9.484 1 95.25 222 ASP A N 1
ATOM 1763 C CA . ASP A 1 222 ? 19.547 -6.797 -9.086 1 95.25 222 ASP A CA 1
ATOM 1764 C C . ASP A 1 222 ? 19.625 -6.648 -7.57 1 95.25 222 ASP A C 1
ATOM 1766 O O . ASP A 1 222 ? 18.969 -5.77 -6.992 1 95.25 222 ASP A O 1
ATOM 1770 N N . LYS A 1 223 ? 20.422 -7.484 -7 1 94.44 223 LYS A N 1
ATOM 1771 C CA . LYS A 1 223 ? 20.562 -7.465 -5.547 1 94.44 223 LYS A CA 1
ATOM 1772 C C . LYS A 1 223 ? 21.062 -6.105 -5.062 1 94.44 223 LYS A C 1
ATOM 1774 O O . LYS A 1 223 ? 20.688 -5.652 -3.979 1 94.44 223 LYS A O 1
ATOM 1779 N N . GLN A 1 224 ? 21.859 -5.48 -5.836 1 94.94 224 GLN A N 1
ATOM 1780 C CA . GLN A 1 224 ? 22.391 -4.176 -5.457 1 94.94 224 GLN A CA 1
ATOM 1781 C C . GLN A 1 224 ? 21.281 -3.133 -5.375 1 94.94 224 GLN A C 1
ATOM 1783 O O . GLN A 1 224 ? 21.328 -2.227 -4.539 1 94.94 224 GLN A O 1
ATOM 1788 N N . GLU A 1 225 ? 20.328 -3.266 -6.215 1 94.44 225 GLU A N 1
ATOM 1789 C CA . GLU A 1 225 ? 19.203 -2.355 -6.16 1 94.44 225 GLU A CA 1
ATOM 1790 C C . GLU A 1 225 ? 18.438 -2.5 -4.844 1 94.44 225 GLU A C 1
ATOM 1792 O O . GLU A 1 225 ? 18.016 -1.504 -4.25 1 94.44 225 GLU A O 1
ATOM 1797 N N . LEU A 1 226 ? 18.328 -3.699 -4.461 1 94.44 226 LEU A N 1
ATOM 1798 C CA . LEU A 1 226 ? 17.703 -3.992 -3.184 1 94.44 226 LEU A CA 1
ATOM 1799 C C . LEU A 1 226 ? 18.469 -3.355 -2.031 1 94.44 226 LEU A C 1
ATOM 1801 O O . LEU A 1 226 ? 17.891 -2.648 -1.206 1 94.44 226 LEU A O 1
ATOM 1805 N N . ILE A 1 227 ? 19.719 -3.598 -2 1 94.12 227 ILE A N 1
ATOM 1806 C CA . ILE A 1 227 ? 20.594 -3.119 -0.929 1 94.12 227 ILE A CA 1
ATOM 1807 C C . ILE A 1 227 ? 20.578 -1.592 -0.904 1 94.12 227 ILE A C 1
ATOM 1809 O O . ILE A 1 227 ? 20.438 -0.983 0.159 1 94.12 227 ILE A O 1
ATOM 1813 N N . LYS A 1 228 ? 20.672 -1.007 -2.035 1 94.56 228 LYS A N 1
ATOM 1814 C CA . LYS A 1 228 ? 20.719 0.449 -2.145 1 94.56 228 LYS A CA 1
ATOM 1815 C C . LYS A 1 228 ? 19.422 1.074 -1.648 1 94.56 228 LYS A C 1
ATOM 1817 O O . LYS A 1 228 ? 19.438 2.072 -0.926 1 94.56 228 LYS A O 1
ATOM 1822 N N . THR A 1 229 ? 18.312 0.51 -2.055 1 94.75 229 THR A N 1
ATOM 1823 C CA . THR A 1 229 ? 17.016 1.042 -1.659 1 94.75 229 THR A CA 1
ATOM 1824 C C . THR A 1 229 ? 16.844 0.961 -0.146 1 94.75 229 THR A C 1
ATOM 1826 O O . THR A 1 229 ? 16.422 1.931 0.487 1 94.75 229 THR A O 1
ATOM 1829 N N . ARG A 1 230 ? 17.203 -0.178 0.413 1 94.62 230 ARG A N 1
ATOM 1830 C CA . ARG A 1 230 ? 17.016 -0.401 1.845 1 94.62 230 ARG A CA 1
ATOM 1831 C C . ARG A 1 230 ? 17.984 0.464 2.656 1 94.62 230 ARG A C 1
ATOM 1833 O O . ARG A 1 230 ? 17.656 0.861 3.781 1 94.62 230 ARG A O 1
ATOM 1840 N N . LYS A 1 231 ? 19.078 0.804 2.094 1 91.38 231 LYS A N 1
ATOM 1841 C CA . LYS A 1 231 ? 20.031 1.705 2.742 1 91.38 231 LYS A CA 1
ATOM 1842 C C . LYS A 1 231 ? 19.594 3.16 2.602 1 91.38 231 LYS A C 1
ATOM 1844 O O . LYS A 1 231 ? 19.719 3.947 3.541 1 91.38 231 LYS A O 1
ATOM 1849 N N . TYR A 1 232 ? 19.078 3.48 1.437 1 89.75 232 TYR A N 1
ATOM 1850 C CA . TYR A 1 232 ? 18.703 4.848 1.11 1 89.75 232 TYR A CA 1
ATOM 1851 C C . TYR A 1 232 ? 17.516 5.301 1.964 1 89.75 232 TYR A C 1
ATOM 1853 O O . TYR A 1 232 ? 17.547 6.395 2.535 1 89.75 232 TYR A O 1
ATOM 1861 N N . ILE A 1 233 ? 16.547 4.578 2.02 1 91.44 233 ILE A N 1
ATOM 1862 C CA . ILE A 1 233 ? 15.406 4.844 2.881 1 91.44 233 ILE A CA 1
ATOM 1863 C C . ILE A 1 233 ? 15.289 3.748 3.938 1 91.44 233 ILE A C 1
ATOM 1865 O O . ILE A 1 233 ? 14.648 2.719 3.705 1 91.44 233 ILE A O 1
ATOM 1869 N N . ASP A 1 234 ? 15.766 4.027 5.059 1 89.44 234 ASP A N 1
ATOM 1870 C CA . ASP A 1 234 ? 15.789 3.018 6.113 1 89.44 234 ASP A CA 1
ATOM 1871 C C . ASP A 1 234 ? 14.43 2.898 6.797 1 89.44 234 ASP A C 1
ATOM 1873 O O . ASP A 1 234 ? 14.023 3.797 7.535 1 89.44 234 ASP A O 1
ATOM 1877 N N . ILE A 1 235 ? 13.766 1.774 6.539 1 91 235 ILE A N 1
ATOM 1878 C CA . ILE A 1 235 ? 12.477 1.533 7.176 1 91 235 ILE A CA 1
ATOM 1879 C C . ILE A 1 235 ? 12.602 0.395 8.188 1 91 235 ILE A C 1
ATOM 1881 O O . ILE A 1 235 ? 11.609 -0.229 8.555 1 91 235 ILE A O 1
ATOM 1885 N N . GLY A 1 236 ? 13.734 0.125 8.562 1 87.88 236 GLY A N 1
ATOM 1886 C CA . GLY A 1 236 ? 13.977 -0.868 9.594 1 87.88 236 GLY A CA 1
ATOM 1887 C C . GLY A 1 236 ? 14.375 -2.223 9.039 1 87.88 236 GLY A C 1
ATOM 1888 O O . GLY A 1 236 ? 14.281 -3.236 9.734 1 87.88 236 GLY A O 1
ATOM 1889 N N . LEU A 1 237 ? 14.672 -2.311 7.816 1 85.12 237 LEU A N 1
ATOM 1890 C CA . LEU A 1 237 ? 15.031 -3.582 7.199 1 85.12 237 LEU A CA 1
ATOM 1891 C C . LEU A 1 237 ? 16.547 -3.771 7.184 1 85.12 237 LEU A C 1
ATOM 1893 O O . LEU A 1 237 ? 17.031 -4.855 6.871 1 85.12 237 LEU A O 1
ATOM 1897 N N . ASN A 1 238 ? 17.266 -2.658 7.492 1 72.62 238 ASN A N 1
ATOM 1898 C CA . ASN A 1 238 ? 18.734 -2.75 7.488 1 72.62 238 ASN A CA 1
ATOM 1899 C C . ASN A 1 238 ? 19.25 -3.371 8.781 1 72.62 238 ASN A C 1
ATOM 1901 O O . ASN A 1 238 ? 19.156 -2.768 9.852 1 72.62 238 ASN A O 1
ATOM 1905 N N . THR A 1 239 ? 18.625 -4.383 9.312 1 49.25 239 THR A N 1
ATOM 1906 C CA . THR A 1 239 ? 19.328 -4.926 10.469 1 49.25 239 THR A CA 1
ATOM 1907 C C . THR A 1 239 ? 20.781 -5.23 10.133 1 49.25 239 THR A C 1
ATOM 1909 O O . THR A 1 239 ? 21.094 -5.609 9 1 49.25 239 THR A O 1
ATOM 1912 N N . ALA A 1 240 ? 21.828 -4.727 11.125 1 36.19 240 ALA A N 1
ATOM 1913 C CA . ALA A 1 240 ? 23.281 -4.891 11.102 1 36.19 240 ALA A CA 1
ATOM 1914 C C . ALA A 1 240 ? 23.672 -6.27 10.586 1 36.19 240 ALA A C 1
ATOM 1916 O O . ALA A 1 240 ? 23.25 -7.289 11.133 1 36.19 240 ALA A O 1
ATOM 1917 N N . LEU A 1 241 ? 23.969 -6.508 9.164 1 28.58 241 LEU A N 1
ATOM 1918 C CA . LEU A 1 241 ? 25.047 -7.48 8.984 1 28.58 241 LEU A CA 1
ATOM 1919 C C . LEU A 1 241 ? 26.109 -7.324 10.062 1 28.58 241 LEU A C 1
ATOM 1921 O O . LEU A 1 241 ? 26.531 -6.207 10.375 1 28.58 241 LEU A O 1
ATOM 1925 N N . MET B 1 1 ? -19.734 17.688 3.223 1 94.94 1 MET B N 1
ATOM 1926 C CA . MET B 1 1 ? -18.453 18.078 3.799 1 94.94 1 MET B CA 1
ATOM 1927 C C . MET B 1 1 ? -17.375 18.156 2.721 1 94.94 1 MET B C 1
ATOM 1929 O O . MET B 1 1 ? -17.312 17.297 1.838 1 94.94 1 MET B O 1
ATOM 1933 N N . ASN B 1 2 ? -16.547 19.281 2.725 1 97.69 2 ASN B N 1
ATOM 1934 C CA . ASN B 1 2 ? -15.477 19.453 1.749 1 97.69 2 ASN B CA 1
ATOM 1935 C C . ASN B 1 2 ? -14.141 18.953 2.289 1 97.69 2 ASN B C 1
ATOM 1937 O O . ASN B 1 2 ? -13.82 19.172 3.457 1 97.69 2 ASN B O 1
ATOM 1941 N N . LEU B 1 3 ? -13.492 18.172 1.466 1 98.81 3 LEU B N 1
ATOM 1942 C CA . LEU B 1 3 ? -12.125 17.734 1.752 1 98.81 3 LEU B CA 1
ATOM 1943 C C . LEU B 1 3 ? -11.117 18.656 1.082 1 98.81 3 LEU B C 1
ATOM 1945 O O . LEU B 1 3 ? -11.195 18.906 -0.123 1 98.81 3 LEU B O 1
ATOM 1949 N N . ILE B 1 4 ? -10.211 19.172 1.878 1 98.94 4 ILE B N 1
ATOM 1950 C CA . ILE B 1 4 ? -9.289 20.156 1.343 1 98.94 4 ILE B CA 1
ATOM 1951 C C . ILE B 1 4 ? -7.855 19.797 1.71 1 98.94 4 ILE B C 1
ATOM 1953 O O . ILE B 1 4 ? -7.539 19.594 2.885 1 98.94 4 ILE B O 1
ATOM 1957 N N . ALA B 1 5 ? -7.039 19.656 0.732 1 98.94 5 ALA B N 1
ATOM 1958 C CA . ALA B 1 5 ? -5.594 19.578 0.903 1 98.94 5 ALA B CA 1
ATOM 1959 C C . ALA B 1 5 ? -4.918 20.875 0.463 1 98.94 5 ALA B C 1
ATOM 1961 O O . ALA B 1 5 ? -5.039 21.297 -0.695 1 98.94 5 ALA B O 1
ATOM 1962 N N . LEU B 1 6 ? -4.297 21.531 1.415 1 98.94 6 LEU B N 1
ATOM 1963 C CA . LEU B 1 6 ? -3.492 22.688 1.034 1 98.94 6 LEU B CA 1
ATOM 1964 C C . LEU B 1 6 ? -2.152 22.25 0.453 1 98.94 6 LEU B C 1
ATOM 1966 O O . LEU B 1 6 ? -1.627 21.188 0.82 1 98.94 6 LEU B O 1
ATOM 1970 N N . GLN B 1 7 ? -1.668 22.922 -0.453 1 98.88 7 GLN B N 1
ATOM 1971 C CA . GLN B 1 7 ? -0.389 22.734 -1.129 1 98.88 7 GLN B CA 1
ATOM 1972 C C . GLN B 1 7 ? 0.386 24.047 -1.218 1 98.88 7 GLN B C 1
ATOM 1974 O O . GLN B 1 7 ? 0.278 24.766 -2.209 1 98.88 7 GLN B O 1
ATOM 1979 N N . VAL B 1 8 ? 1.182 24.328 -0.173 1 98.75 8 VAL B N 1
ATOM 1980 C CA . VAL B 1 8 ? 1.726 25.672 -0.045 1 98.75 8 VAL B CA 1
ATOM 1981 C C . VAL B 1 8 ? 3.236 25.609 0.162 1 98.75 8 VAL B C 1
ATOM 1983 O O . VAL B 1 8 ? 3.768 24.562 0.557 1 98.75 8 VAL B O 1
ATOM 1986 N N . LYS B 1 9 ? 3.855 26.688 -0.115 1 98.31 9 LYS B N 1
ATOM 1987 C CA . LYS B 1 9 ? 5.273 26.859 0.196 1 98.31 9 LYS B CA 1
ATOM 1988 C C . LYS B 1 9 ? 5.465 27.375 1.62 1 98.31 9 LYS B C 1
ATOM 1990 O O . LYS B 1 9 ? 4.57 28 2.184 1 98.31 9 LYS B O 1
ATOM 1995 N N . THR B 1 10 ? 6.52 27.016 2.127 1 98.06 10 THR B N 1
ATOM 1996 C CA . THR B 1 10 ? 6.918 27.5 3.449 1 98.06 10 THR B CA 1
ATOM 1997 C C . THR B 1 10 ? 8.148 28.391 3.355 1 98.06 10 THR B C 1
ATOM 1999 O O . THR B 1 10 ? 9.086 28.094 2.613 1 98.06 10 THR B O 1
ATOM 2002 N N . THR B 1 11 ? 8.109 29.578 4.047 1 97.62 11 THR B N 1
ATOM 2003 C CA . THR B 1 11 ? 9.258 30.469 4.086 1 97.62 11 THR B CA 1
ATOM 2004 C C . THR B 1 11 ? 9.875 30.5 5.48 1 97.62 11 THR B C 1
ATOM 2006 O O . THR B 1 11 ? 9.359 29.875 6.41 1 97.62 11 THR B O 1
ATOM 2009 N N . ASN B 1 12 ? 11.016 31.266 5.578 1 97.06 12 ASN B N 1
ATOM 2010 C CA . ASN B 1 12 ? 11.672 31.375 6.879 1 97.06 12 ASN B CA 1
ATOM 2011 C C . ASN B 1 12 ? 10.961 32.375 7.781 1 97.06 12 ASN B C 1
ATOM 2013 O O . ASN B 1 12 ? 11.281 32.5 8.961 1 97.06 12 ASN B O 1
ATOM 2017 N N . ASP B 1 13 ? 10.016 33.031 7.242 1 98.5 13 ASP B N 1
ATOM 2018 C CA . ASP B 1 13 ? 9.211 33.969 8.016 1 98.5 13 ASP B CA 1
ATOM 2019 C C . ASP B 1 13 ? 7.945 33.312 8.555 1 98.5 13 ASP B C 1
ATOM 2021 O O . ASP B 1 13 ? 6.949 33.188 7.836 1 98.5 13 ASP B O 1
ATOM 2025 N N . PHE B 1 14 ? 7.996 32.938 9.844 1 98.81 14 PHE B N 1
ATOM 2026 C CA . PHE B 1 14 ? 6.902 32.219 10.469 1 98.81 14 PHE B CA 1
ATOM 2027 C C . PHE B 1 14 ? 5.605 33 10.391 1 98.81 14 PHE B C 1
ATOM 2029 O O . PHE B 1 14 ? 4.539 32.438 10.141 1 98.81 14 PHE B O 1
ATOM 2036 N N . GLN B 1 15 ? 5.672 34.25 10.625 1 98.81 15 GLN B N 1
ATOM 2037 C CA . GLN B 1 15 ? 4.48 35.094 10.609 1 98.81 15 GLN B CA 1
ATOM 2038 C C . GLN B 1 15 ? 3.85 35.125 9.219 1 98.81 15 GLN B C 1
ATOM 2040 O O . GLN B 1 15 ? 2.625 35.094 9.086 1 98.81 15 GLN B O 1
ATOM 2045 N N . LYS B 1 16 ? 4.684 35.281 8.25 1 98.75 16 LYS B N 1
ATOM 2046 C CA . LYS B 1 16 ? 4.191 35.281 6.879 1 98.75 16 LYS B CA 1
ATOM 2047 C C . LYS B 1 16 ? 3.498 33.938 6.562 1 98.75 16 LYS B C 1
ATOM 2049 O O . LYS B 1 16 ? 2.426 33.938 5.953 1 98.75 16 LYS B O 1
ATOM 2054 N N . ASN B 1 17 ? 4.102 32.844 6.918 1 98.88 17 ASN B N 1
ATOM 2055 C CA . ASN B 1 17 ? 3.504 31.531 6.715 1 98.88 17 ASN B CA 1
ATOM 2056 C C . ASN B 1 17 ? 2.15 31.422 7.41 1 98.88 17 ASN B C 1
ATOM 2058 O O . ASN B 1 17 ? 1.191 30.906 6.836 1 98.88 17 ASN B O 1
ATOM 2062 N N . LEU B 1 18 ? 2.074 31.906 8.641 1 98.88 18 LEU B N 1
ATOM 2063 C CA . LEU B 1 18 ? 0.834 31.844 9.406 1 98.88 18 LEU B CA 1
ATOM 2064 C C . LEU B 1 18 ? -0.268 32.656 8.719 1 98.88 18 LEU B C 1
ATOM 2066 O O . LEU B 1 18 ? -1.402 32.188 8.602 1 98.88 18 LEU B O 1
ATOM 2070 N N . GLU B 1 19 ? 0.108 33.812 8.281 1 98.75 19 GLU B N 1
ATOM 2071 C CA . GLU B 1 19 ? -0.876 34.688 7.609 1 98.75 19 GLU B CA 1
ATOM 2072 C C . GLU B 1 19 ? -1.393 34 6.332 1 98.75 19 GLU B C 1
ATOM 2074 O O . GLU B 1 19 ? -2.592 34.062 6.051 1 98.75 19 GLU B O 1
ATOM 2079 N N . GLU B 1 20 ? -0.492 33.438 5.598 1 98.56 20 GLU B N 1
ATOM 2080 C CA . GLU B 1 20 ? -0.9 32.719 4.387 1 98.56 20 GLU B CA 1
ATOM 2081 C C . GLU B 1 20 ? -1.835 31.578 4.715 1 98.56 20 GLU B C 1
ATOM 2083 O O . GLU B 1 20 ? -2.859 31.391 4.055 1 98.56 20 GLU B O 1
ATOM 2088 N N . LEU B 1 21 ? -1.497 30.797 5.707 1 98.81 21 LEU B N 1
ATOM 2089 C CA . LEU B 1 21 ? -2.328 29.672 6.129 1 98.81 21 LEU B CA 1
ATOM 2090 C C . LEU B 1 21 ? -3.711 30.156 6.562 1 98.81 21 LEU B C 1
ATOM 2092 O O . LEU B 1 21 ? -4.723 29.562 6.168 1 98.81 21 LEU B O 1
ATOM 2096 N N . LYS B 1 22 ? -3.701 31.188 7.375 1 98.81 22 LYS B N 1
ATOM 2097 C CA . LYS B 1 22 ? -4.977 31.719 7.84 1 98.81 22 LYS B CA 1
ATOM 2098 C C . LYS B 1 22 ? -5.836 32.188 6.672 1 98.81 22 LYS B C 1
ATOM 2100 O O . LYS B 1 22 ? -7.047 31.953 6.648 1 98.81 22 LYS B O 1
ATOM 2105 N N . ASN B 1 23 ? -5.203 32.875 5.742 1 98.69 23 ASN B N 1
ATOM 2106 C CA . ASN B 1 23 ? -5.926 33.344 4.566 1 98.69 23 ASN B CA 1
ATOM 2107 C C . ASN B 1 23 ? -6.535 32.188 3.781 1 98.69 23 ASN B C 1
ATOM 2109 O O . ASN B 1 23 ? -7.699 32.25 3.375 1 98.69 23 ASN B O 1
ATOM 2113 N N . LEU B 1 24 ? -5.801 31.156 3.562 1 98.75 24 LEU B N 1
ATOM 2114 C CA . LEU B 1 24 ? -6.273 30 2.822 1 98.75 24 LEU B CA 1
ATOM 2115 C C . LEU B 1 24 ? -7.398 29.281 3.572 1 98.75 24 LEU B C 1
ATOM 2117 O O . LEU B 1 24 ? -8.422 28.938 2.979 1 98.75 24 LEU B O 1
ATOM 2121 N N . ILE B 1 25 ? -7.203 29.094 4.875 1 98.69 25 ILE B N 1
ATOM 2122 C CA . ILE B 1 25 ? -8.203 28.438 5.707 1 98.69 25 ILE B CA 1
ATOM 2123 C C . ILE B 1 25 ? -9.516 29.219 5.668 1 98.69 25 ILE B C 1
ATOM 2125 O O . ILE B 1 25 ? -10.594 28.641 5.516 1 98.69 25 ILE B O 1
ATOM 2129 N N . ASN B 1 26 ? -9.367 30.547 5.789 1 98.25 26 ASN B N 1
ATOM 2130 C CA . ASN B 1 26 ? -10.539 31.406 5.773 1 98.25 26 ASN B CA 1
ATOM 2131 C C . ASN B 1 26 ? -11.258 31.359 4.43 1 98.25 26 ASN B C 1
ATOM 2133 O O . ASN B 1 26 ? -12.477 31.531 4.363 1 98.25 26 ASN B O 1
ATOM 2137 N N . SER B 1 27 ? -10.508 31.125 3.355 1 98.19 27 SER B N 1
ATOM 2138 C CA . SER B 1 27 ? -11.102 31.078 2.023 1 98.19 27 SER B CA 1
ATOM 2139 C C . SER B 1 27 ? -11.867 29.781 1.797 1 98.19 27 SER B C 1
ATOM 2141 O O . SER B 1 27 ? -12.656 29.672 0.853 1 98.19 27 SER B O 1
ATOM 2143 N N . CYS B 1 28 ? -11.617 28.75 2.613 1 97.69 28 CYS B N 1
ATOM 2144 C CA . CYS B 1 28 ? -12.297 27.469 2.492 1 97.69 28 CYS B CA 1
ATOM 2145 C C . CYS B 1 28 ? -13.695 27.531 3.094 1 97.69 28 CYS B C 1
ATOM 2147 O O . CYS B 1 28 ? -13.922 28.266 4.066 1 97.69 28 CYS B O 1
ATOM 2149 N N . GLU B 1 29 ? -14.555 26.844 2.547 1 96.06 29 GLU B N 1
ATOM 2150 C CA . GLU B 1 29 ? -15.953 26.844 2.969 1 96.06 29 GLU B CA 1
ATOM 2151 C C . GLU B 1 29 ? -16.109 26.297 4.379 1 96.06 29 GLU B C 1
ATOM 2153 O O . GLU B 1 29 ? -15.25 25.531 4.852 1 96.06 29 GLU B O 1
ATOM 2158 N N . GLU B 1 30 ? -17.234 26.672 4.961 1 96.19 30 GLU B N 1
ATOM 2159 C CA . GLU B 1 30 ? -17.625 25.984 6.195 1 96.19 30 GLU B CA 1
ATOM 2160 C C . GLU B 1 30 ? -17.844 24.5 5.953 1 96.19 30 GLU B C 1
ATOM 2162 O O . GLU B 1 30 ? -17.969 24.062 4.809 1 96.19 30 GLU B O 1
ATOM 2167 N N . ASN B 1 31 ? -17.812 23.766 7 1 96.88 31 ASN B N 1
ATOM 2168 C CA . ASN B 1 31 ? -18.016 22.312 6.914 1 96.88 31 ASN B CA 1
ATOM 2169 C C . ASN B 1 31 ? -16.953 21.656 6.027 1 96.88 31 ASN B C 1
ATOM 2171 O O . ASN B 1 31 ? -17.281 20.891 5.133 1 96.88 31 ASN B O 1
ATOM 2175 N N . SER B 1 32 ? -15.703 22.125 6.141 1 98.31 32 SER B N 1
ATOM 2176 C CA . SER B 1 32 ? -14.547 21.562 5.453 1 98.31 32 SER B CA 1
ATOM 2177 C C . SER B 1 32 ? -13.602 20.891 6.438 1 98.31 32 SER B C 1
ATOM 2179 O O . SER B 1 32 ? -13.508 21.281 7.598 1 98.31 32 SER B O 1
ATOM 2181 N N . ILE B 1 33 ? -13.016 19.812 5.965 1 98.81 33 ILE B N 1
ATOM 2182 C CA . ILE B 1 33 ? -11.805 19.281 6.578 1 98.81 33 ILE B CA 1
ATOM 2183 C C . ILE B 1 33 ? -10.578 19.797 5.816 1 98.81 33 ILE B C 1
ATOM 2185 O O . ILE B 1 33 ? -10.43 19.516 4.625 1 98.81 33 ILE B O 1
ATOM 2189 N N . ILE B 1 34 ? -9.766 20.562 6.488 1 98.94 34 ILE B N 1
ATOM 2190 C CA . ILE B 1 34 ? -8.641 21.234 5.859 1 98.94 34 ILE B CA 1
ATOM 2191 C C . ILE B 1 34 ? -7.328 20.688 6.418 1 98.94 34 ILE B C 1
ATOM 2193 O O . ILE B 1 34 ? -7.117 20.672 7.633 1 98.94 34 ILE B O 1
ATOM 2197 N N . LEU B 1 35 ? -6.496 20.188 5.566 1 99 35 LEU B N 1
ATOM 2198 C CA . LEU B 1 35 ? -5.184 19.688 5.949 1 99 35 LEU B CA 1
ATOM 2199 C C . LEU B 1 35 ? -4.074 20.5 5.305 1 99 35 LEU B C 1
ATOM 2201 O O . LEU B 1 35 ? -4.098 20.75 4.098 1 99 35 LEU B O 1
ATOM 2205 N N . ALA B 1 36 ? -3.172 20.953 6.086 1 98.94 36 ALA B N 1
ATOM 2206 C CA . ALA B 1 36 ? -1.986 21.641 5.566 1 98.94 36 ALA B CA 1
ATOM 2207 C C . ALA B 1 36 ? -0.793 20.688 5.504 1 98.94 36 ALA B C 1
ATOM 2209 O O . ALA B 1 36 ? -0.783 19.656 6.172 1 98.94 36 ALA B O 1
ATOM 2210 N N . PRO B 1 37 ? 0.224 21.047 4.688 1 98.94 37 PRO B N 1
ATOM 2211 C CA . PRO B 1 37 ? 1.438 20.219 4.645 1 98.94 37 PRO B CA 1
ATOM 2212 C C . PRO B 1 37 ? 2.133 20.125 6.004 1 98.94 37 PRO B C 1
ATOM 2214 O O . PRO B 1 37 ? 1.855 20.922 6.898 1 98.94 37 PRO B O 1
ATOM 2217 N N . GLU B 1 38 ? 2.992 19.125 6.102 1 98.94 38 GLU B N 1
ATOM 2218 C CA . GLU B 1 38 ? 3.809 18.953 7.301 1 98.94 38 GLU B CA 1
ATOM 2219 C C . GLU B 1 38 ? 4.637 20.203 7.582 1 98.94 38 GLU B C 1
ATOM 2221 O O . GLU B 1 38 ? 5.328 20.703 6.695 1 98.94 38 GLU B O 1
ATOM 2226 N N . LEU B 1 39 ? 4.453 20.734 8.773 1 98.81 39 LEU B N 1
ATOM 2227 C CA . LEU B 1 39 ? 5.211 21.859 9.297 1 98.81 39 LEU B CA 1
ATOM 2228 C C . LEU B 1 39 ? 5.109 23.062 8.359 1 98.81 39 LEU B C 1
ATOM 2230 O O . LEU B 1 39 ? 6.102 23.75 8.125 1 98.81 39 LEU B O 1
ATOM 2234 N N . ALA B 1 40 ? 3.912 23.281 7.879 1 98.81 40 ALA B N 1
ATOM 2235 C CA . ALA B 1 40 ? 3.662 24.375 6.941 1 98.81 40 ALA B CA 1
ATOM 2236 C C . ALA B 1 40 ? 3.871 25.734 7.613 1 98.81 40 ALA B C 1
ATOM 2238 O O . ALA B 1 40 ? 4.008 26.75 6.934 1 98.81 40 ALA B O 1
ATOM 2239 N N . LEU B 1 41 ? 3.877 25.781 8.93 1 98.75 41 LEU B N 1
ATOM 2240 C CA . LEU B 1 41 ? 4.047 27.016 9.688 1 98.75 41 LEU B CA 1
ATOM 2241 C C . L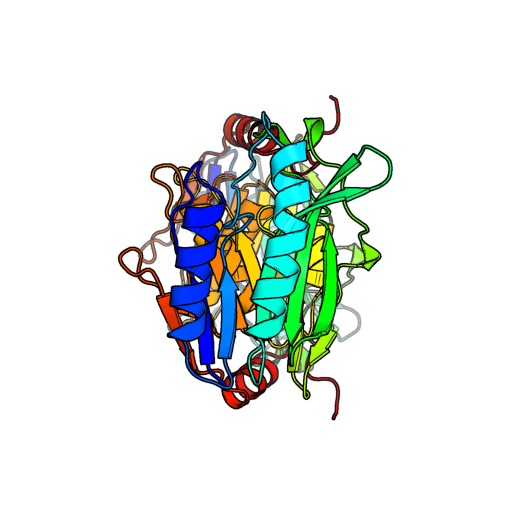EU B 1 41 ? 5.512 27.438 9.703 1 98.75 41 LEU B C 1
ATOM 2243 O O . LEU B 1 41 ? 5.812 28.641 9.609 1 98.75 41 LEU B O 1
ATOM 2247 N N . SER B 1 42 ? 6.422 26.438 9.797 1 98.5 42 SER B N 1
ATOM 2248 C CA . SER B 1 42 ? 7.785 26.828 10.156 1 98.5 42 SER B CA 1
ATOM 2249 C C . SER B 1 42 ? 8.812 26.062 9.312 1 98.5 42 SER B C 1
ATOM 2251 O O . SER B 1 42 ? 10 26.406 9.32 1 98.5 42 SER B O 1
ATOM 2253 N N . GLY B 1 43 ? 8.312 25.109 8.516 1 97.88 43 GLY B N 1
ATOM 2254 C CA . GLY B 1 43 ? 9.305 24.141 8.055 1 97.88 43 GLY B CA 1
ATOM 2255 C C . GLY B 1 43 ? 10 23.422 9.188 1 97.88 43 GLY B C 1
ATOM 2256 O O . GLY B 1 43 ? 9.57 23.484 10.344 1 97.88 43 GLY B O 1
ATOM 2257 N N . PHE B 1 44 ? 11.023 22.688 8.898 1 97.06 44 PHE B N 1
ATOM 2258 C CA . PHE B 1 44 ? 11.719 21.922 9.938 1 97.06 44 PHE B CA 1
ATOM 2259 C C . PHE B 1 44 ? 12.5 22.844 10.859 1 97.06 44 PHE B C 1
ATOM 2261 O O . PHE B 1 44 ? 12.695 22.531 12.039 1 97.06 44 PHE B O 1
ATOM 2268 N N . SER B 1 45 ? 13.016 23.938 10.32 1 97.19 45 SER B N 1
ATOM 2269 C CA . SER B 1 45 ? 13.648 25 11.094 1 97.19 45 SER B CA 1
ATOM 2270 C C . SER B 1 45 ? 14.625 24.438 12.125 1 97.19 45 SER B C 1
ATOM 2272 O O . SER B 1 45 ? 14.578 24.812 13.297 1 97.19 45 SER B O 1
ATOM 2274 N N . TYR B 1 46 ? 15.508 23.562 11.734 1 96.69 46 TYR B N 1
ATOM 2275 C CA . TYR B 1 46 ? 16.406 22.875 12.648 1 96.69 46 TYR B CA 1
ATOM 2276 C C . TYR B 1 46 ? 17.281 23.859 13.406 1 96.69 46 TYR B C 1
ATOM 2278 O O . TYR B 1 46 ? 17.656 23.609 14.562 1 96.69 46 TYR B O 1
ATOM 2286 N N . ASN B 1 47 ? 17.547 24.953 12.781 1 96.56 47 ASN B N 1
ATOM 2287 C CA . ASN B 1 47 ? 18.453 25.922 13.391 1 96.56 47 ASN B CA 1
ATOM 2288 C C . ASN B 1 47 ? 17.703 26.906 14.273 1 96.56 47 ASN B C 1
ATOM 2290 O O . ASN B 1 47 ? 18.312 27.766 14.914 1 96.56 47 ASN B O 1
ATOM 2294 N N . ARG B 1 48 ? 16.438 26.844 14.352 1 97.81 48 ARG B N 1
ATOM 2295 C CA . ARG B 1 48 ? 15.625 27.797 15.102 1 97.81 48 ARG B CA 1
ATOM 2296 C C . ARG B 1 48 ? 14.445 27.094 15.773 1 97.81 48 ARG B C 1
ATOM 2298 O O . ARG B 1 48 ? 13.328 27.609 15.766 1 97.81 48 ARG B O 1
ATOM 2305 N N . MET B 1 49 ? 14.68 25.984 16.297 1 97.81 49 MET B N 1
ATOM 2306 C CA . MET B 1 49 ? 13.617 25.141 16.812 1 97.81 49 MET B CA 1
ATOM 2307 C C . MET B 1 49 ? 12.93 25.797 18.016 1 97.81 49 MET B C 1
ATOM 2309 O O . MET B 1 49 ? 11.711 25.719 18.156 1 97.81 49 MET B O 1
ATOM 2313 N N . ASP B 1 50 ? 13.719 26.406 18.875 1 98.31 50 ASP B N 1
ATOM 2314 C CA . ASP B 1 50 ? 13.133 27.094 20.016 1 98.31 50 ASP B CA 1
ATOM 2315 C C . ASP B 1 50 ? 12.188 28.203 19.562 1 98.31 50 ASP B C 1
ATOM 2317 O O . ASP B 1 50 ? 11.094 28.359 20.109 1 98.31 50 ASP B O 1
ATOM 2321 N N . GLU B 1 51 ? 12.648 28.969 18.656 1 98.56 51 GLU B N 1
ATOM 2322 C CA . GLU B 1 51 ? 11.82 30.031 18.109 1 98.56 51 GLU B CA 1
ATOM 2323 C C . GLU B 1 51 ? 10.547 29.484 17.469 1 98.56 51 GLU B C 1
ATOM 2325 O O . GLU B 1 51 ? 9.461 30.031 17.672 1 98.56 51 GLU B O 1
ATOM 2330 N N . ALA B 1 52 ? 10.672 28.469 16.734 1 98.75 52 ALA B N 1
ATOM 2331 C CA . ALA B 1 52 ? 9.539 27.844 16.047 1 98.75 52 ALA B CA 1
ATOM 2332 C C . ALA B 1 52 ? 8.516 27.312 17.062 1 98.75 52 ALA B C 1
ATOM 2334 O O . ALA B 1 52 ? 7.312 27.516 16.891 1 98.75 52 ALA B O 1
ATOM 2335 N N . SER B 1 53 ? 9.031 26.625 18.094 1 98.75 53 SER B N 1
ATOM 2336 C CA . SER B 1 53 ? 8.148 26.078 19.109 1 98.75 53 SER B CA 1
ATOM 2337 C C . SER B 1 53 ? 7.406 27.172 19.859 1 98.75 53 SER B C 1
ATOM 2339 O O . SER B 1 53 ? 6.215 27.031 20.156 1 98.75 53 SER B O 1
ATOM 2341 N N . THR B 1 54 ? 8.102 28.188 20.141 1 98.56 54 THR B N 1
ATOM 2342 C CA . THR B 1 54 ? 7.477 29.312 20.812 1 98.56 54 THR B CA 1
ATOM 2343 C C . THR B 1 54 ? 6.422 29.953 19.922 1 98.56 54 THR B C 1
ATOM 2345 O O . THR B 1 54 ? 5.312 30.25 20.391 1 98.56 54 THR B O 1
ATOM 2348 N N . PHE B 1 55 ? 6.77 30.172 18.703 1 98.81 55 PHE B N 1
ATOM 2349 C CA . PHE B 1 55 ? 5.836 30.75 17.75 1 98.81 55 PHE B CA 1
ATOM 2350 C C . PHE B 1 55 ? 4.602 29.875 17.578 1 98.81 55 PHE B C 1
ATOM 2352 O O . PHE B 1 55 ? 3.494 30.391 17.391 1 98.81 55 PHE B O 1
ATOM 2359 N N . SER B 1 56 ? 4.773 28.578 17.672 1 98.81 56 SER B N 1
ATOM 2360 C CA . SER B 1 56 ? 3.672 27.625 17.531 1 98.81 56 SER B CA 1
ATOM 2361 C C . SER B 1 56 ? 2.586 27.875 18.578 1 98.81 56 SER B C 1
ATOM 2363 O O . SER B 1 56 ? 1.401 27.672 18.312 1 98.81 56 SER B O 1
ATOM 2365 N N . ILE B 1 57 ? 2.977 28.312 19.734 1 98.56 57 ILE B N 1
ATOM 2366 C CA . ILE B 1 57 ? 2.016 28.562 20.797 1 98.56 57 ILE B CA 1
ATOM 2367 C C . ILE B 1 57 ? 1.001 29.609 20.328 1 98.56 57 ILE B C 1
ATOM 2369 O O . ILE B 1 57 ? -0.21 29.391 20.422 1 98.56 57 ILE B O 1
ATOM 2373 N N . LYS B 1 58 ? 1.511 30.656 19.812 1 98.19 58 LYS B N 1
ATOM 2374 C CA . LYS B 1 58 ? 0.649 31.719 19.281 1 98.19 58 LYS B CA 1
ATOM 2375 C C . LYS B 1 58 ? -0.169 31.203 18.109 1 98.19 58 LYS B C 1
ATOM 2377 O O . LYS B 1 58 ? -1.371 31.469 18.016 1 98.19 58 LYS B O 1
ATOM 2382 N N . ALA B 1 59 ? 0.467 30.578 17.172 1 98.88 59 ALA B N 1
ATOM 2383 C CA . ALA B 1 59 ? -0.183 30.094 15.953 1 98.88 59 ALA B CA 1
ATOM 2384 C C . ALA B 1 59 ? -1.325 29.141 16.297 1 98.88 59 ALA B C 1
ATOM 2386 O O . ALA B 1 59 ? -2.389 29.188 15.672 1 98.88 59 ALA B O 1
ATOM 2387 N N . ILE B 1 60 ? -1.106 28.266 17.297 1 98.88 60 ILE B N 1
ATOM 2388 C CA . ILE B 1 60 ? -2.107 27.281 17.703 1 98.88 60 ILE B CA 1
ATOM 2389 C C . ILE B 1 60 ? -3.375 28 18.156 1 98.88 60 ILE B C 1
ATOM 2391 O O . ILE B 1 60 ? -4.48 27.641 17.766 1 98.88 60 ILE B O 1
ATOM 2395 N N . GLU B 1 61 ? -3.209 29.016 18.922 1 98.62 61 GLU B N 1
ATOM 2396 C CA . GLU B 1 61 ? -4.363 29.766 19.406 1 98.62 61 GLU B CA 1
ATOM 2397 C C . GLU B 1 61 ? -5.105 30.453 18.266 1 98.62 61 GLU B C 1
ATOM 2399 O O . GLU B 1 61 ? -6.34 30.438 18.234 1 98.62 61 GLU B O 1
ATOM 2404 N N . GLU B 1 62 ? -4.371 31 17.359 1 98.75 62 GLU B N 1
ATOM 2405 C CA . GLU B 1 62 ? -4.988 31.703 16.234 1 98.75 62 GLU B CA 1
ATOM 2406 C C . GLU B 1 62 ? -5.715 30.734 15.305 1 98.75 62 GLU B C 1
ATOM 2408 O O . GLU B 1 62 ? -6.812 31.031 14.828 1 98.75 62 GLU B O 1
ATOM 2413 N N . ILE B 1 63 ? -5.137 29.609 15.016 1 98.81 63 ILE B N 1
ATOM 2414 C CA . ILE B 1 63 ? -5.75 28.609 14.148 1 98.81 63 ILE B CA 1
ATOM 2415 C C . ILE B 1 63 ? -6.988 28.031 14.828 1 98.81 63 ILE B C 1
ATOM 2417 O O . ILE B 1 63 ? -8.008 27.797 14.172 1 98.81 63 ILE B O 1
ATOM 2421 N N . LYS B 1 64 ? -6.816 27.766 16.109 1 98.69 64 LYS B N 1
ATOM 2422 C CA . LYS B 1 64 ? -7.938 27.25 16.891 1 98.69 64 LYS B CA 1
ATOM 2423 C C . LYS B 1 64 ? -9.172 28.125 16.719 1 98.69 64 LYS B C 1
ATOM 2425 O O . LYS B 1 64 ? -10.281 27.609 16.531 1 98.69 64 LYS B O 1
ATOM 2430 N N . GLU B 1 65 ? -9.031 29.375 16.688 1 98.19 65 GLU B N 1
ATOM 2431 C CA . GLU B 1 65 ? -10.133 30.328 16.578 1 98.19 65 GLU B CA 1
ATOM 2432 C C . GLU B 1 65 ? -10.781 30.25 15.195 1 98.19 65 GLU B C 1
ATOM 2434 O O . GLU B 1 65 ? -11.969 30.531 15.047 1 98.19 65 GLU B O 1
ATOM 2439 N N . LEU B 1 66 ? -10.078 29.812 14.188 1 98.44 66 LEU B N 1
ATOM 2440 C CA . LEU B 1 66 ? -10.586 29.75 12.82 1 98.44 66 LEU B CA 1
ATOM 2441 C C . LEU B 1 66 ? -11.352 28.453 12.594 1 98.44 66 LEU B C 1
ATOM 2443 O O . LEU B 1 66 ? -11.961 28.266 11.539 1 98.44 66 LEU B O 1
ATOM 2447 N N . SER B 1 67 ? -11.422 27.562 13.562 1 98.44 67 SER B N 1
ATOM 2448 C CA . SER B 1 67 ? -11.898 26.203 13.328 1 98.44 67 SER B CA 1
ATOM 2449 C C . SER B 1 67 ? -13.406 26.094 13.562 1 98.44 67 SER B C 1
ATOM 2451 O O . SER B 1 67 ? -13.945 24.984 13.656 1 98.44 67 SER B O 1
ATOM 2453 N N . THR B 1 68 ? -14.109 27.297 13.773 1 97.56 68 THR B N 1
ATOM 2454 C CA . THR B 1 68 ? -15.562 27.25 13.898 1 97.56 68 THR B CA 1
ATOM 2455 C C . THR B 1 68 ? -16.203 26.625 12.656 1 97.56 68 THR B C 1
ATOM 2457 O O . THR B 1 68 ? -15.992 27.109 11.539 1 97.56 68 THR B O 1
ATOM 2460 N N . ASN B 1 69 ? -16.922 25.531 12.797 1 96.88 69 ASN B N 1
ATOM 2461 C CA . ASN B 1 69 ? -17.609 24.781 11.75 1 96.88 69 ASN B CA 1
ATOM 2462 C C . ASN B 1 69 ? -16.625 24.25 10.711 1 96.88 69 ASN B C 1
ATOM 2464 O O . ASN B 1 69 ? -17 24.047 9.555 1 96.88 69 ASN B O 1
ATOM 2468 N N . LYS B 1 70 ? -15.359 24.109 11.07 1 98.38 70 LYS B N 1
ATOM 2469 C CA . LYS B 1 70 ? -14.312 23.516 10.242 1 98.38 70 LYS B CA 1
ATOM 2470 C C . LYS B 1 70 ? -13.477 22.531 11.039 1 98.38 70 LYS B C 1
ATOM 2472 O O . LYS B 1 70 ? -13.359 22.641 12.266 1 98.38 70 LYS B O 1
ATOM 2477 N N . ILE B 1 71 ? -13.031 21.5 10.406 1 98.75 71 ILE B N 1
ATOM 2478 C CA . ILE B 1 71 ? -11.977 20.656 10.945 1 98.75 71 ILE B CA 1
ATOM 2479 C C . ILE B 1 71 ? -10.641 21.031 10.305 1 98.75 71 ILE B C 1
ATOM 2481 O O . ILE B 1 71 ? -10.5 20.984 9.078 1 98.75 71 ILE B O 1
ATOM 2485 N N . ILE B 1 72 ? -9.695 21.5 11.109 1 98.94 72 ILE B N 1
ATOM 2486 C CA . ILE B 1 72 ? -8.398 21.938 10.602 1 98.94 72 ILE B CA 1
ATOM 2487 C C . ILE B 1 72 ? -7.289 21.094 11.203 1 98.94 72 ILE B C 1
ATOM 2489 O O . ILE B 1 72 ? -7.258 20.875 12.422 1 98.94 72 ILE B O 1
ATOM 2493 N N . ALA B 1 73 ? -6.445 20.516 10.391 1 98.94 73 ALA B N 1
ATOM 2494 C CA . ALA B 1 73 ? -5.312 19.719 10.859 1 98.94 73 ALA B CA 1
ATOM 2495 C C . ALA B 1 73 ? -3.988 20.344 10.43 1 98.94 73 ALA B C 1
ATOM 2497 O O . ALA B 1 73 ? -3.76 20.562 9.234 1 98.94 73 ALA B O 1
ATOM 2498 N N . LEU B 1 74 ? -3.133 20.688 11.352 1 98.88 74 LEU B N 1
ATOM 2499 C CA . LEU B 1 74 ? -1.812 21.266 11.133 1 98.88 74 LEU B CA 1
ATOM 2500 C C . LEU B 1 74 ? -0.776 20.609 12.047 1 98.88 74 LEU B C 1
ATOM 2502 O O . LEU B 1 74 ? -1.102 20.203 13.156 1 98.88 74 LEU B O 1
ATOM 2506 N N . THR B 1 75 ? 0.443 20.547 11.578 1 98.94 75 THR B N 1
ATOM 2507 C CA . THR B 1 75 ? 1.553 20.109 12.414 1 98.94 75 THR B CA 1
ATOM 2508 C C . THR B 1 75 ? 2.4 21.297 12.859 1 98.94 75 THR B C 1
ATOM 2510 O O . THR B 1 75 ? 2.564 22.266 12.117 1 98.94 75 THR B O 1
ATOM 2513 N N . PHE B 1 76 ? 2.938 21.219 14.078 1 98.88 76 PHE B N 1
ATOM 2514 C CA . PHE B 1 76 ? 3.723 22.266 14.719 1 98.88 76 PHE B CA 1
ATOM 2515 C C . PHE B 1 76 ? 4.98 21.688 15.344 1 98.88 76 PHE B C 1
ATOM 2517 O O . PHE B 1 76 ? 5 20.516 15.758 1 98.88 76 PHE B O 1
ATOM 2524 N N . ILE B 1 77 ? 6.035 22.516 15.336 1 98.88 77 ILE B N 1
ATOM 2525 C CA . ILE B 1 77 ? 7.148 22.188 16.219 1 98.88 77 ILE B CA 1
ATOM 2526 C C . ILE B 1 77 ? 6.777 22.516 17.672 1 98.88 77 ILE B C 1
ATOM 2528 O O . ILE B 1 77 ? 6.457 23.672 17.984 1 98.88 77 ILE B O 1
ATOM 2532 N N . THR B 1 78 ? 6.77 21.531 18.516 1 98.75 78 THR B N 1
ATOM 2533 C CA . THR B 1 78 ? 6.469 21.734 19.922 1 98.75 78 THR B CA 1
ATOM 2534 C C . THR B 1 78 ? 7.641 21.281 20.797 1 98.75 78 THR B C 1
ATOM 2536 O O . THR B 1 78 ? 8.484 20.5 20.359 1 98.75 78 THR B O 1
ATOM 2539 N N . LYS B 1 79 ? 7.652 21.859 21.953 1 98.44 79 LYS B N 1
ATOM 2540 C CA . LYS B 1 79 ? 8.727 21.531 22.891 1 98.44 79 LYS B CA 1
ATOM 2541 C C . LYS B 1 79 ? 8.164 21.047 24.219 1 98.44 79 LYS B C 1
ATOM 2543 O O . LYS B 1 79 ? 7.266 21.656 24.781 1 98.44 79 LYS B O 1
ATOM 2548 N N . GLU B 1 80 ? 8.625 19.812 24.625 1 96.5 80 GLU B N 1
ATOM 2549 C CA . GLU B 1 80 ? 8.336 19.266 25.938 1 96.5 80 GLU B CA 1
ATOM 2550 C C . GLU B 1 80 ? 9.609 18.75 26.609 1 96.5 80 GLU B C 1
ATOM 2552 O O . GLU B 1 80 ? 10.32 17.922 26.047 1 96.5 80 GLU B O 1
ATOM 2557 N N . ASP B 1 81 ? 9.906 19.094 27.906 1 92.62 81 ASP B N 1
ATOM 2558 C CA . ASP B 1 81 ? 11.055 18.656 28.688 1 92.62 81 ASP B CA 1
ATOM 2559 C C . ASP B 1 81 ? 12.336 18.703 27.844 1 92.62 81 ASP B C 1
ATOM 2561 O O . ASP B 1 81 ? 13.047 17.703 27.734 1 92.62 81 ASP B O 1
ATOM 2565 N N . GLU B 1 82 ? 12.648 19.672 27.078 1 94.38 82 GLU B N 1
ATOM 2566 C CA . GLU B 1 82 ? 13.867 19.938 26.328 1 94.38 82 GLU B CA 1
ATOM 2567 C C . GLU B 1 82 ? 13.867 19.188 25 1 94.38 82 GLU B C 1
ATOM 2569 O O . GLU B 1 82 ? 14.875 19.156 24.281 1 94.38 82 GLU B O 1
ATOM 2574 N N . ASN B 1 83 ? 12.82 18.438 24.781 1 98 83 ASN B N 1
ATOM 2575 C CA . ASN B 1 83 ? 12.711 17.703 23.531 1 98 83 ASN B CA 1
ATOM 2576 C C . ASN B 1 83 ? 11.719 18.375 22.578 1 98 83 ASN B C 1
ATOM 2578 O O . ASN B 1 83 ? 10.719 18.938 23.016 1 98 83 ASN B O 1
ATOM 2582 N N . PHE B 1 84 ? 12.062 18.281 21.312 1 98.75 84 PHE B N 1
ATOM 2583 C CA . PHE B 1 84 ? 11.164 18.812 20.297 1 98.75 84 PHE B CA 1
ATOM 2584 C C . PHE B 1 84 ? 10.383 17.688 19.625 1 98.75 84 PHE B C 1
ATOM 2586 O O . PHE B 1 84 ? 10.891 16.578 19.469 1 98.75 84 PHE B O 1
ATOM 2593 N N . TYR B 1 85 ? 9.164 18 19.234 1 98.81 85 TYR B N 1
ATOM 2594 C CA . TYR B 1 85 ? 8.289 17.078 18.547 1 98.81 85 TYR B CA 1
ATOM 2595 C C . TYR B 1 85 ? 7.648 17.734 17.328 1 98.81 85 TYR B C 1
ATOM 2597 O O . TYR B 1 85 ? 7.469 18.953 17.297 1 98.81 85 TYR B O 1
ATOM 2605 N N . ASN B 1 86 ? 7.465 16.969 16.266 1 98.81 86 ASN B N 1
ATOM 2606 C CA . ASN B 1 86 ? 6.562 17.297 15.172 1 98.81 86 ASN B CA 1
ATOM 2607 C C . ASN B 1 86 ? 5.129 16.859 15.477 1 98.81 86 ASN B C 1
ATOM 2609 O O . ASN B 1 86 ? 4.773 15.695 15.312 1 98.81 86 ASN B O 1
ATOM 2613 N N . THR B 1 87 ? 4.348 17.844 15.875 1 98.88 87 THR B N 1
ATOM 2614 C CA . THR B 1 87 ? 3.094 17.516 16.547 1 98.88 87 THR B CA 1
ATOM 2615 C C . THR B 1 87 ? 1.901 17.984 15.719 1 98.88 87 THR B C 1
ATOM 2617 O O . THR B 1 87 ? 1.799 19.172 15.383 1 98.88 87 THR B O 1
ATOM 2620 N N . LEU B 1 88 ? 1.057 17.078 15.414 1 98.94 88 LEU B N 1
ATOM 2621 C CA . LEU B 1 88 ? -0.213 17.375 14.758 1 98.94 88 LEU B CA 1
ATOM 2622 C C . LEU B 1 88 ? -1.267 17.797 15.781 1 98.94 88 LEU B C 1
ATOM 2624 O O . LEU B 1 88 ? -1.393 17.172 16.844 1 98.94 88 LEU B O 1
ATOM 2628 N N . ASN B 1 89 ? -1.952 18.828 15.5 1 98.94 89 ASN B N 1
ATOM 2629 C CA . ASN B 1 89 ? -3.207 19.156 16.172 1 98.94 89 ASN B CA 1
ATOM 2630 C C . ASN B 1 89 ? -4.371 19.203 15.18 1 98.94 89 ASN B C 1
ATOM 2632 O O . ASN B 1 89 ? -4.246 19.766 14.094 1 98.94 89 ASN B O 1
ATOM 2636 N N . ILE B 1 90 ? -5.438 18.562 15.555 1 98.94 90 ILE B N 1
ATOM 2637 C CA . ILE B 1 90 ? -6.703 18.719 14.836 1 98.94 90 ILE B CA 1
ATOM 2638 C C . ILE B 1 90 ? -7.629 19.641 15.617 1 98.94 90 ILE B C 1
ATOM 2640 O O . ILE B 1 90 ? -7.898 19.406 16.797 1 98.94 90 ILE B O 1
ATOM 2644 N N . PHE B 1 91 ? -8.07 20.688 14.938 1 98.88 91 PHE B N 1
ATOM 2645 C CA . PHE B 1 91 ? -8.93 21.703 15.539 1 98.88 91 PHE B CA 1
ATOM 2646 C C . PHE B 1 91 ? -10.359 21.562 15.031 1 98.88 91 PHE B C 1
ATOM 2648 O O . PHE B 1 91 ? -10.578 21.312 13.844 1 98.88 91 PHE B O 1
ATOM 2655 N N . HIS B 1 92 ? -11.273 21.688 15.914 1 98.75 92 HIS B N 1
ATOM 2656 C CA . HIS B 1 92 ? -12.688 21.734 15.57 1 98.75 92 HIS B CA 1
ATOM 2657 C C . HIS B 1 92 ? -13.477 22.547 16.594 1 98.75 92 HIS B C 1
ATOM 2659 O O . HIS B 1 92 ? -13.352 22.328 17.797 1 98.75 92 HIS B O 1
ATOM 2665 N N . ASN B 1 93 ? -14.211 23.531 16.125 1 98.12 93 ASN B N 1
ATOM 2666 C CA . ASN B 1 93 ? -15.047 24.391 16.953 1 98.12 93 ASN B CA 1
ATOM 2667 C C . ASN B 1 93 ? -14.258 24.969 18.125 1 98.12 93 ASN B C 1
ATOM 2669 O O . ASN B 1 93 ? -14.68 24.875 19.281 1 98.12 93 ASN B O 1
ATOM 2673 N N . GLN B 1 94 ? -13.094 25.453 17.797 1 98.44 94 GLN B N 1
ATOM 2674 C CA . GLN B 1 94 ? -12.219 26.219 18.656 1 98.44 94 GLN B CA 1
ATOM 2675 C C . GLN B 1 94 ? -11.672 25.359 19.797 1 98.44 94 GLN B C 1
ATOM 2677 O O . GLN B 1 94 ? -11.438 25.859 20.906 1 98.44 94 GLN B O 1
ATOM 2682 N N . LYS B 1 95 ? -11.602 24.094 19.547 1 98.44 95 LYS B N 1
ATOM 2683 C CA . LYS B 1 95 ? -10.961 23.156 20.469 1 98.44 95 LYS B CA 1
ATOM 2684 C C . LYS B 1 95 ? -9.945 22.266 19.75 1 98.44 95 LYS B C 1
ATOM 2686 O O . LYS B 1 95 ? -10.094 22 18.547 1 98.44 95 LYS B O 1
ATOM 2691 N N . ILE B 1 96 ? -8.945 21.922 20.469 1 98.75 96 ILE B N 1
ATOM 2692 C CA . ILE B 1 96 ? -8.078 20.844 19.984 1 98.75 96 ILE B CA 1
ATOM 2693 C C . ILE B 1 96 ? -8.695 19.5 20.328 1 98.75 96 ILE B C 1
ATOM 2695 O O . ILE B 1 96 ? -8.828 19.141 21.5 1 98.75 96 ILE B O 1
ATOM 2699 N N . ILE B 1 97 ? -9.031 18.75 19.312 1 98.5 97 ILE B N 1
ATOM 2700 C CA . ILE B 1 97 ? -9.789 17.531 19.578 1 98.5 97 ILE B CA 1
ATOM 2701 C C . ILE B 1 97 ? -8.859 16.328 19.484 1 98.5 97 ILE B C 1
ATOM 2703 O O . ILE B 1 97 ? -9.227 15.219 19.891 1 98.5 97 ILE B O 1
ATOM 2707 N N . HIS B 1 98 ? -7.727 16.5 18.953 1 98.75 98 HIS B N 1
ATOM 2708 C CA . HIS B 1 98 ? -6.742 15.422 18.875 1 98.75 98 HIS B CA 1
ATOM 2709 C C . HIS B 1 98 ? -5.328 15.984 18.75 1 98.75 98 HIS B C 1
ATOM 2711 O O . HIS B 1 98 ? -5.113 17 18.078 1 98.75 98 HIS B O 1
ATOM 2717 N N . THR B 1 99 ? -4.41 15.406 19.391 1 98.81 99 THR B N 1
ATOM 2718 C CA . THR B 1 99 ? -2.984 15.711 19.312 1 98.81 99 THR B CA 1
ATOM 2719 C C . THR B 1 99 ? -2.166 14.43 19.156 1 98.81 99 THR B C 1
ATOM 2721 O O . THR B 1 99 ? -2.412 13.445 19.859 1 98.81 99 THR B O 1
ATOM 2724 N N . GLN B 1 100 ? -1.239 14.422 18.188 1 98.56 100 GLN B N 1
ATOM 2725 C CA . GLN B 1 100 ? -0.333 13.297 17.984 1 98.56 100 GLN B CA 1
ATOM 2726 C C . GLN B 1 100 ? 1.002 13.766 17.422 1 98.56 100 GLN B C 1
ATOM 2728 O O . GLN B 1 100 ? 1.034 14.547 16.469 1 98.56 100 GLN B O 1
ATOM 2733 N N . SER B 1 101 ? 2.045 13.305 18.031 1 98.81 101 SER B N 1
ATOM 2734 C CA . SER B 1 101 ? 3.367 13.602 17.484 1 98.81 101 SER B CA 1
ATOM 2735 C C . SER B 1 101 ? 3.838 12.5 16.547 1 98.81 101 SER B C 1
ATOM 2737 O O . SER B 1 101 ? 3.502 11.328 16.734 1 98.81 101 SER B O 1
ATOM 2739 N N . LYS B 1 102 ? 4.57 12.961 15.555 1 98.75 102 LYS B N 1
ATOM 2740 C CA . LYS B 1 102 ? 5.121 12.008 14.594 1 98.75 102 LYS B CA 1
ATOM 2741 C C . LYS B 1 102 ? 5.887 10.891 15.305 1 98.75 102 LYS B C 1
ATOM 2743 O O . LYS B 1 102 ? 6.719 11.164 16.172 1 98.75 102 LYS B O 1
ATOM 2748 N N . PHE B 1 103 ? 5.551 9.703 14.898 1 98.5 103 PHE B N 1
ATOM 2749 C CA . PHE B 1 103 ? 6.141 8.539 15.555 1 98.5 103 PHE B CA 1
ATOM 2750 C C . PHE B 1 103 ? 7.32 8 14.75 1 98.5 103 PHE B C 1
ATOM 2752 O O . PHE B 1 103 ? 8.383 7.723 15.312 1 98.5 103 PHE B O 1
ATOM 2759 N N . LYS B 1 104 ? 7.098 7.801 13.438 1 97.75 104 LYS B N 1
ATOM 2760 C CA . LYS B 1 104 ? 8.188 7.383 12.562 1 97.75 104 LYS B CA 1
ATOM 2761 C C . LYS B 1 104 ? 8.922 8.586 11.984 1 97.75 104 LYS B C 1
ATOM 2763 O O . LYS B 1 104 ? 8.453 9.211 11.031 1 97.75 104 LYS B O 1
ATOM 2768 N N . LEU B 1 105 ? 10.078 8.812 12.484 1 97.5 105 LEU B N 1
ATOM 2769 C CA . LEU B 1 105 ? 10.883 9.938 12.023 1 97.5 105 LEU B CA 1
ATOM 2770 C C . LEU B 1 105 ? 11.656 9.562 10.758 1 97.5 105 LEU B C 1
ATOM 2772 O O . LEU B 1 105 ? 12.039 8.406 10.578 1 97.5 105 LEU B O 1
ATOM 2776 N N . PHE B 1 106 ? 11.844 10.523 9.875 1 95.19 106 PHE B N 1
ATOM 2777 C CA . PHE B 1 106 ? 12.477 10.297 8.586 1 95.19 106 PHE B CA 1
ATOM 2778 C C . PHE B 1 106 ? 14 10.312 8.719 1 95.19 106 PHE B C 1
ATOM 2780 O O . PHE B 1 106 ? 14.578 11.32 9.133 1 95.19 106 PHE B O 1
ATOM 2787 N N . PRO B 1 107 ? 14.641 9.273 8.258 1 89.25 107 PRO B N 1
ATOM 2788 C CA . PRO B 1 107 ? 16.062 9.125 8.555 1 89.25 107 PRO B CA 1
ATOM 2789 C C . PRO B 1 107 ? 16.953 9.945 7.625 1 89.25 107 PRO B C 1
ATOM 2791 O O . PRO B 1 107 ? 18.125 10.18 7.926 1 89.25 107 PRO B O 1
ATOM 2794 N N . LEU B 1 108 ? 16.594 10.25 6.352 1 84.62 108 LEU B N 1
ATOM 2795 C CA . LEU B 1 108 ? 17.453 10.969 5.402 1 84.62 108 LEU B CA 1
ATOM 2796 C C . LEU B 1 108 ? 17.438 12.469 5.699 1 84.62 108 LEU B C 1
ATOM 2798 O O . LEU B 1 108 ? 18.203 13.227 5.098 1 84.62 108 LEU B O 1
ATOM 2802 N N . GLY B 1 109 ? 16.812 12.742 6.68 1 80.62 109 GLY B N 1
ATOM 2803 C CA . GLY B 1 109 ? 16.859 14.109 7.168 1 80.62 109 GLY B CA 1
ATOM 2804 C C . GLY B 1 109 ? 17.422 14.227 8.57 1 80.62 109 GLY B C 1
ATOM 2805 O O . GLY B 1 109 ? 18.078 13.305 9.055 1 80.62 109 GLY B O 1
ATOM 2806 N N . ASP B 1 110 ? 17.531 15.336 9.18 1 89.56 110 ASP B N 1
ATOM 2807 C CA . ASP B 1 110 ? 18.078 15.547 10.516 1 89.56 110 ASP B CA 1
ATOM 2808 C C . ASP B 1 110 ? 16.984 15.398 11.586 1 89.56 110 ASP B C 1
ATOM 2810 O O . ASP B 1 110 ? 17.109 15.953 12.68 1 89.56 110 ASP B O 1
ATOM 2814 N N . GLU B 1 111 ? 15.883 14.594 11.125 1 94.38 111 GLU B N 1
ATOM 2815 C CA . GLU B 1 111 ? 14.766 14.492 12.055 1 94.38 111 GLU B CA 1
ATOM 2816 C C . GLU B 1 111 ? 15.164 13.719 13.312 1 94.38 111 GLU B C 1
ATOM 2818 O O . GLU B 1 111 ? 14.766 14.086 14.422 1 94.38 111 GLU B O 1
ATOM 2823 N N . LEU B 1 112 ? 15.984 12.68 13.133 1 93.38 112 LEU B N 1
ATOM 2824 C CA . LEU B 1 112 ? 16.359 11.82 14.242 1 93.38 112 LEU B CA 1
ATOM 2825 C C . LEU B 1 112 ? 17.219 12.57 15.25 1 93.38 112 LEU B C 1
ATOM 2827 O O . LEU B 1 112 ? 17.219 12.242 16.438 1 93.38 112 LEU B O 1
ATOM 2831 N N . THR B 1 113 ? 17.844 13.594 14.758 1 95.19 113 THR B N 1
ATOM 2832 C CA . THR B 1 113 ? 18.734 14.383 15.602 1 95.19 113 THR B CA 1
ATOM 2833 C C . THR B 1 113 ? 17.953 15.484 16.312 1 95.19 113 THR B C 1
ATOM 2835 O O . THR B 1 113 ? 18.312 15.891 17.422 1 95.19 113 THR B O 1
ATOM 2838 N N . HIS B 1 114 ? 16.859 15.898 15.75 1 97.44 114 HIS B N 1
ATOM 2839 C CA . HIS B 1 114 ? 16.25 17.125 16.219 1 97.44 114 HIS B CA 1
ATOM 2840 C C . HIS B 1 114 ? 14.891 16.875 16.859 1 97.44 114 HIS B C 1
ATOM 2842 O O . HIS B 1 114 ? 14.398 17.688 17.641 1 97.44 114 HIS B O 1
ATOM 2848 N N . PHE B 1 115 ? 14.25 15.758 16.484 1 98.44 115 PHE B N 1
ATOM 2849 C CA . PHE B 1 115 ? 12.922 15.453 17 1 98.44 115 PHE B CA 1
ATOM 2850 C C . PHE B 1 115 ? 12.93 14.141 17.766 1 98.44 115 PHE B C 1
ATOM 2852 O O . PHE B 1 115 ? 13.703 13.234 17.469 1 98.44 115 PHE B O 1
ATOM 2859 N N . LYS B 1 116 ? 12.109 14.102 18.781 1 98.12 116 LYS B N 1
ATOM 2860 C CA . LYS B 1 116 ? 11.789 12.828 19.422 1 98.12 116 LYS B CA 1
ATOM 2861 C C . LYS B 1 116 ? 10.516 12.227 18.844 1 98.12 116 LYS B C 1
ATOM 2863 O O . LYS B 1 116 ? 9.609 12.953 18.422 1 98.12 116 LYS B O 1
ATOM 2868 N N . PRO B 1 117 ? 10.492 10.883 18.75 1 98.19 117 PRO B N 1
ATOM 2869 C CA . PRO B 1 117 ? 9.258 10.234 18.297 1 98.19 117 PRO B CA 1
ATOM 2870 C C . PRO B 1 117 ? 8.102 10.406 19.281 1 98.19 117 PRO B C 1
ATOM 2872 O O . PRO B 1 117 ? 8.32 10.414 20.484 1 98.19 117 PRO B O 1
ATOM 2875 N N . GLY B 1 118 ? 6.902 10.594 18.703 1 98.31 118 GLY B N 1
ATOM 2876 C CA . GLY B 1 118 ? 5.711 10.562 19.531 1 98.31 118 GLY B CA 1
ATOM 2877 C C . GLY B 1 118 ? 5.348 9.164 20 1 98.31 118 GLY B C 1
ATOM 2878 O O . GLY B 1 118 ? 6.176 8.258 19.953 1 98.31 118 GLY B O 1
ATOM 2879 N N . ASN B 1 119 ? 4.152 9.07 20.562 1 98.19 119 ASN B N 1
ATOM 2880 C CA . ASN B 1 119 ? 3.66 7.801 21.094 1 98.19 119 ASN B CA 1
ATOM 2881 C C . ASN B 1 119 ? 2.816 7.059 20.047 1 98.19 119 ASN B C 1
ATOM 2883 O O . ASN B 1 119 ? 1.87 7.625 19.5 1 98.19 119 ASN B O 1
ATOM 2887 N N . LEU B 1 120 ? 3.184 5.824 19.875 1 98.44 120 LEU B N 1
ATOM 2888 C CA . LEU B 1 120 ? 2.465 4.992 18.922 1 98.44 120 LEU B CA 1
ATOM 2889 C C . LEU B 1 120 ? 0.972 4.969 19.234 1 98.44 120 LEU B C 1
ATOM 2891 O O . LEU B 1 120 ? 0.142 4.965 18.328 1 98.44 120 LEU B O 1
ATOM 2895 N N . GLU B 1 121 ? 0.616 4.977 20.453 1 98.31 121 GLU B N 1
ATOM 2896 C CA . GLU B 1 121 ? -0.768 4.844 20.906 1 98.31 121 GLU B CA 1
ATOM 2897 C C . GLU B 1 121 ? -1.596 6.059 20.5 1 98.31 121 GLU B C 1
ATOM 2899 O O . GLU B 1 121 ? -2.826 5.996 20.469 1 98.31 121 GLU B O 1
ATOM 2904 N N . ASP B 1 122 ? -0.906 7.125 20.188 1 98.56 122 ASP B N 1
ATOM 2905 C CA . ASP B 1 122 ? -1.622 8.336 19.797 1 98.56 122 ASP B CA 1
ATOM 2906 C C . ASP B 1 122 ? -2.078 8.266 18.344 1 98.56 122 ASP B C 1
ATOM 2908 O O . ASP B 1 122 ? -2.908 9.062 17.906 1 98.56 122 ASP B O 1
ATOM 2912 N N . ILE B 1 123 ? -1.503 7.367 17.594 1 98.81 123 ILE B N 1
ATOM 2913 C CA . ILE B 1 123 ? -2.006 7.086 16.266 1 98.81 123 ILE B CA 1
ATOM 2914 C C . ILE B 1 123 ? -3.266 6.23 16.344 1 98.81 123 ILE B C 1
ATOM 2916 O O . ILE B 1 123 ? -3.189 5.023 16.594 1 98.81 123 ILE B O 1
ATOM 2920 N N . LYS B 1 124 ? -4.387 6.875 16.172 1 98.56 124 LYS B N 1
ATOM 2921 C CA . LYS B 1 124 ? -5.668 6.207 16.375 1 98.56 124 LYS B CA 1
ATOM 2922 C C . LYS B 1 124 ? -6.781 6.898 15.602 1 98.56 124 LYS B C 1
ATOM 2924 O O . LYS B 1 124 ? -6.598 8 15.086 1 98.56 124 LYS B O 1
ATOM 2929 N N . ILE B 1 125 ? -7.879 6.215 15.484 1 98.69 125 ILE B N 1
ATOM 2930 C CA . ILE B 1 125 ? -9.078 6.785 14.883 1 98.69 125 ILE B CA 1
ATOM 2931 C C . ILE B 1 125 ? -9.812 7.641 15.906 1 98.69 125 ILE B C 1
ATOM 2933 O O . ILE B 1 125 ? -10.023 7.215 17.047 1 98.69 125 ILE B O 1
ATOM 2937 N N . ILE B 1 126 ? -10.133 8.805 15.508 1 98.56 126 ILE B N 1
ATOM 2938 C CA . ILE B 1 126 ? -10.984 9.656 16.344 1 98.56 126 ILE B CA 1
ATOM 2939 C C . ILE B 1 126 ? -12.312 9.906 15.633 1 98.56 126 ILE B C 1
ATOM 2941 O O . ILE B 1 126 ? -12.383 9.891 14.406 1 98.56 126 ILE B O 1
ATOM 2945 N N . ASN B 1 127 ? -13.344 10.117 16.422 1 98.06 127 ASN B N 1
ATOM 2946 C CA . ASN B 1 127 ? -14.672 10.406 15.883 1 98.06 127 ASN B CA 1
ATOM 2947 C C . ASN B 1 127 ? -15.016 11.883 16.016 1 98.06 127 ASN B C 1
ATOM 2949 O O . ASN B 1 127 ? -14.992 12.445 17.109 1 98.06 127 ASN B O 1
ATOM 2953 N N . ILE B 1 128 ? -15.219 12.516 14.875 1 96.5 128 ILE B N 1
ATOM 2954 C CA . ILE B 1 128 ? -15.664 13.906 14.859 1 96.5 128 ILE B CA 1
ATOM 2955 C C . ILE B 1 128 ? -17.016 14 14.156 1 96.5 128 ILE B C 1
ATOM 2957 O O . ILE B 1 128 ? -17.094 13.953 12.93 1 96.5 128 ILE B O 1
ATOM 2961 N N . ASN B 1 129 ? -18.062 14.195 14.867 1 92.75 129 ASN B N 1
ATOM 2962 C CA . ASN B 1 129 ? -19.422 14.289 14.328 1 92.75 129 ASN B CA 1
ATOM 2963 C C . ASN B 1 129 ? -19.781 13.07 13.484 1 92.75 129 ASN B C 1
ATOM 2965 O O . ASN B 1 129 ? -20.281 13.203 12.359 1 92.75 129 ASN B O 1
ATOM 2969 N N . GLY B 1 130 ? -19.406 11.914 13.945 1 94.56 130 GLY B N 1
ATOM 2970 C CA . GLY B 1 130 ? -19.766 10.68 13.266 1 94.56 130 GLY B CA 1
ATOM 2971 C C . GLY B 1 130 ? -18.781 10.281 12.18 1 94.56 130 GLY B C 1
ATOM 2972 O O . GLY B 1 130 ? -18.938 9.227 11.555 1 94.56 130 GLY B O 1
ATOM 2973 N N . LEU B 1 131 ? -17.812 11.109 11.953 1 96.25 131 LEU B N 1
ATOM 2974 C CA . LEU B 1 131 ? -16.781 10.828 10.961 1 96.25 131 LEU B CA 1
ATOM 2975 C C . LEU B 1 131 ? -15.531 10.266 11.617 1 96.25 131 LEU B C 1
ATOM 2977 O O . LEU B 1 131 ? -14.992 10.859 12.547 1 96.25 131 LEU B O 1
ATOM 2981 N N . LYS B 1 132 ? -15.117 9.055 11.188 1 98.25 132 LYS B N 1
ATOM 2982 C CA . LYS B 1 132 ? -13.891 8.438 11.688 1 98.25 132 LYS B CA 1
ATOM 2983 C C . LYS B 1 132 ? -12.664 8.977 10.961 1 98.25 132 LYS B C 1
ATOM 2985 O O . LYS B 1 132 ? -12.484 8.719 9.766 1 98.25 132 LYS B O 1
ATOM 2990 N N . ILE B 1 133 ? -11.805 9.688 11.711 1 98.75 133 ILE B N 1
ATOM 2991 C CA . ILE B 1 133 ? -10.656 10.344 11.109 1 98.75 133 ILE B CA 1
ATOM 2992 C C . ILE B 1 133 ? -9.375 9.859 11.781 1 98.75 133 ILE B C 1
ATOM 2994 O O . ILE B 1 133 ? -9.336 9.695 13.008 1 98.75 133 ILE B O 1
ATOM 2998 N N . ALA B 1 134 ? -8.328 9.586 11.023 1 98.94 134 ALA B N 1
ATOM 2999 C CA . ALA B 1 134 ? -7.008 9.25 11.531 1 98.94 134 ALA B CA 1
ATOM 3000 C C . ALA B 1 134 ? -5.914 9.977 10.758 1 98.94 134 ALA B C 1
ATOM 3002 O O . ALA B 1 134 ? -6.184 10.586 9.719 1 98.94 134 ALA B O 1
ATOM 3003 N N . THR B 1 135 ? -4.738 9.992 11.32 1 98.94 135 THR B N 1
ATOM 3004 C CA . THR B 1 135 ? -3.66 10.734 10.68 1 98.94 135 THR B CA 1
ATOM 3005 C C . THR B 1 135 ? -2.377 9.906 10.648 1 98.94 135 THR B C 1
ATOM 3007 O O . THR B 1 135 ? -2.033 9.25 11.633 1 98.94 135 THR B O 1
ATOM 3010 N N . LEU B 1 136 ? -1.715 9.859 9.539 1 98.94 136 LEU B N 1
ATOM 3011 C CA . LEU B 1 136 ? -0.338 9.406 9.359 1 98.94 136 LEU B CA 1
ATOM 3012 C C . LEU B 1 136 ? 0.542 10.547 8.852 1 98.94 136 LEU B C 1
ATOM 3014 O O . LEU B 1 136 ? 0.282 11.102 7.781 1 98.94 136 LEU B O 1
ATOM 3018 N N . ILE B 1 137 ? 1.577 10.883 9.562 1 98.94 137 ILE B N 1
ATOM 3019 C CA . ILE B 1 137 ? 2.359 12.062 9.227 1 98.94 137 ILE B CA 1
ATOM 3020 C C . ILE B 1 137 ? 3.514 11.688 8.305 1 98.94 137 ILE B C 1
ATOM 3022 O O . ILE B 1 137 ? 4.469 11.031 8.734 1 98.94 137 ILE B O 1
ATOM 3026 N N . CYS B 1 138 ? 3.412 12.047 7.066 1 98.62 138 CYS B N 1
ATOM 3027 C CA . CYS B 1 138 ? 4.457 12.008 6.051 1 98.62 138 CYS B CA 1
ATOM 3028 C C . CYS B 1 138 ? 5.07 10.609 5.953 1 98.62 138 CYS B C 1
ATOM 3030 O O . CYS B 1 138 ? 4.422 9.672 5.488 1 98.62 138 CYS B O 1
ATOM 3032 N N . PHE B 1 139 ? 6.305 10.414 6.488 1 98.38 139 PHE B N 1
ATOM 3033 C CA . PHE B 1 139 ? 7.109 9.195 6.41 1 98.38 139 PHE B CA 1
ATOM 3034 C C . PHE B 1 139 ? 6.324 7.996 6.926 1 98.38 139 PHE B C 1
ATOM 3036 O O . PHE B 1 139 ? 6.566 6.863 6.504 1 98.38 139 PHE B O 1
ATOM 3043 N N . GLU B 1 140 ? 5.367 8.227 7.707 1 98.69 140 GLU B N 1
ATOM 3044 C CA . GLU B 1 140 ? 4.574 7.172 8.328 1 98.69 140 GLU B CA 1
ATOM 3045 C C . GLU B 1 140 ? 3.764 6.406 7.289 1 98.69 140 GLU B C 1
ATOM 3047 O O . GLU B 1 140 ? 3.324 5.281 7.543 1 98.69 140 GLU B O 1
ATOM 3052 N N . LEU B 1 141 ? 3.654 6.957 6.074 1 98.5 141 LEU B N 1
ATOM 3053 C CA . LEU B 1 141 ? 2.988 6.285 4.965 1 98.5 141 LEU B CA 1
ATOM 3054 C C . LEU B 1 141 ? 3.699 4.98 4.609 1 98.5 141 LEU B C 1
ATOM 3056 O O . LEU B 1 141 ? 3.084 4.059 4.07 1 98.5 141 LEU B O 1
ATOM 3060 N N . ARG B 1 142 ? 4.938 4.945 4.895 1 98.25 142 ARG B N 1
ATOM 3061 C CA . ARG B 1 142 ? 5.746 3.836 4.402 1 98.25 142 ARG B CA 1
ATOM 3062 C C . ARG B 1 142 ? 5.594 2.609 5.293 1 98.25 142 ARG B C 1
ATOM 3064 O O . ARG B 1 142 ? 6.195 1.565 5.031 1 98.25 142 ARG B O 1
ATOM 3071 N N . PHE B 1 143 ? 4.781 2.674 6.309 1 98.44 143 PHE B N 1
ATOM 3072 C CA . PHE B 1 143 ? 4.75 1.605 7.301 1 98.44 143 PHE B CA 1
ATOM 3073 C C . PHE B 1 143 ? 3.367 0.971 7.367 1 98.44 143 PHE B C 1
ATOM 3075 O O . PHE B 1 143 ? 2.5 1.438 8.109 1 98.44 143 PHE B O 1
ATOM 3082 N N . PRO B 1 144 ? 3.197 -0.2 6.723 1 98.19 144 PRO B N 1
ATOM 3083 C CA . PRO B 1 144 ? 1.897 -0.876 6.723 1 98.19 144 PRO B CA 1
ATOM 3084 C C . PRO B 1 144 ? 1.396 -1.193 8.125 1 98.19 144 PRO B C 1
ATOM 3086 O O . PRO B 1 144 ? 0.185 -1.254 8.359 1 98.19 144 PRO B O 1
ATOM 3089 N N . GLU B 1 145 ? 2.309 -1.409 9.062 1 98 145 GLU B N 1
ATOM 3090 C CA . GLU B 1 145 ? 1.875 -1.646 10.438 1 98 145 GLU B CA 1
ATOM 3091 C C . GLU B 1 145 ? 1.043 -0.48 10.961 1 98 145 GLU B C 1
ATOM 3093 O O . GLU B 1 145 ? 0.122 -0.676 11.758 1 98 145 GLU B O 1
ATOM 3098 N N . LEU B 1 146 ? 1.35 0.734 10.539 1 98.75 146 LEU B N 1
ATOM 3099 C CA . LEU B 1 146 ? 0.585 1.904 10.961 1 98.75 146 LEU B CA 1
ATOM 3100 C C . LEU B 1 146 ? -0.74 1.983 10.211 1 98.75 146 LEU B C 1
ATOM 3102 O O . LEU B 1 146 ? -1.727 2.504 10.734 1 98.75 146 LEU B O 1
ATOM 3106 N N . TRP B 1 147 ? -0.769 1.453 8.914 1 98.69 147 TRP B N 1
ATOM 3107 C CA . TRP B 1 147 ? -2.025 1.39 8.18 1 98.69 147 TRP B CA 1
ATOM 3108 C C . TRP B 1 147 ? -3.062 0.567 8.938 1 98.69 147 TRP B C 1
ATOM 3110 O O . TRP B 1 147 ? -4.254 0.877 8.898 1 98.69 147 TRP B O 1
ATOM 3120 N N . LEU B 1 148 ? -2.58 -0.478 9.648 1 97.88 148 LEU B N 1
ATOM 3121 C CA . LEU B 1 148 ? -3.467 -1.34 10.422 1 97.88 148 LEU B CA 1
ATOM 3122 C C . LEU 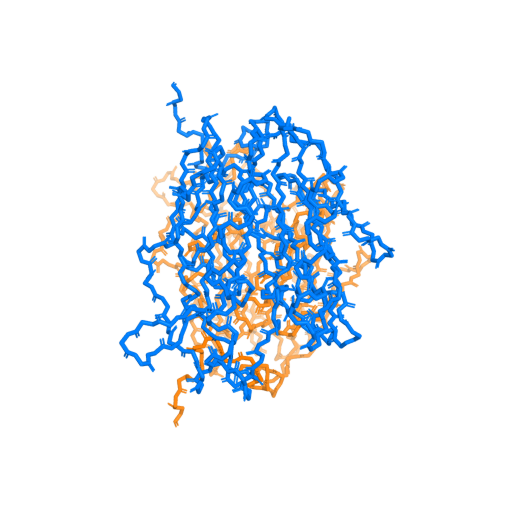B 1 148 ? -4.039 -0.592 11.617 1 97.88 148 LEU B C 1
ATOM 3124 O O . LEU B 1 148 ? -5.184 -0.827 12.016 1 97.88 148 LEU B O 1
ATOM 3128 N N . LYS B 1 149 ? -3.27 0.333 12.156 1 97.88 149 LYS B N 1
ATOM 3129 C CA . LYS B 1 149 ? -3.707 1.093 13.328 1 97.88 149 LYS B CA 1
ATOM 3130 C C . LYS B 1 149 ? -4.863 2.025 12.969 1 97.88 149 LYS B C 1
ATOM 3132 O O . LYS B 1 149 ? -5.688 2.35 13.828 1 97.88 149 LYS B O 1
ATOM 3137 N N . VAL B 1 150 ? -4.961 2.373 11.734 1 98.38 150 VAL B N 1
ATOM 3138 C CA . VAL B 1 150 ? -5.965 3.357 11.352 1 98.38 150 VAL B CA 1
ATOM 3139 C C . VAL B 1 150 ? -7.012 2.705 10.445 1 98.38 150 VAL B C 1
ATOM 3141 O O . VAL B 1 150 ? -7.793 3.396 9.789 1 98.38 150 VAL B O 1
ATOM 3144 N N . LYS B 1 151 ? -6.934 1.398 10.367 1 97.5 151 LYS B N 1
ATOM 3145 C CA . LYS B 1 151 ? -7.906 0.646 9.578 1 97.5 151 LYS B CA 1
ATOM 3146 C C . LYS B 1 151 ? -9.328 0.894 10.07 1 97.5 151 LYS B C 1
ATOM 3148 O O . LYS B 1 151 ? -9.586 0.847 11.281 1 97.5 151 LYS B O 1
ATOM 3153 N N . GLY B 1 152 ? -10.242 1.158 9.156 1 97 152 GLY B N 1
ATOM 3154 C CA . GLY B 1 152 ? -11.625 1.449 9.5 1 97 152 GLY B CA 1
ATOM 3155 C C . GLY B 1 152 ? -11.945 2.932 9.477 1 97 152 GLY B C 1
ATOM 3156 O O . GLY B 1 152 ? -13.109 3.32 9.57 1 97 152 GLY B O 1
ATOM 3157 N N . ALA B 1 153 ? -10.922 3.795 9.328 1 98.44 153 ALA B N 1
ATOM 3158 C CA . ALA B 1 153 ? -11.156 5.23 9.203 1 98.44 153 ALA B CA 1
ATOM 3159 C C . ALA B 1 153 ? -11.969 5.547 7.949 1 98.44 153 ALA B C 1
ATOM 3161 O O . ALA B 1 153 ? -11.922 4.801 6.969 1 98.44 153 ALA B O 1
ATOM 3162 N N . ASP B 1 154 ? -12.742 6.633 8.055 1 98.5 154 ASP B N 1
ATOM 3163 C CA . ASP B 1 154 ? -13.422 7.16 6.871 1 98.5 154 ASP B CA 1
ATOM 3164 C C . ASP B 1 154 ? -12.477 8.031 6.043 1 98.5 154 ASP B C 1
ATOM 3166 O O . ASP B 1 154 ? -12.547 8.031 4.812 1 98.5 154 ASP B O 1
ATOM 3170 N N . ILE B 1 155 ? -11.656 8.734 6.754 1 98.81 155 ILE B N 1
ATOM 3171 C CA . ILE B 1 155 ? -10.703 9.664 6.145 1 98.81 155 ILE B CA 1
ATOM 3172 C C . ILE B 1 155 ? -9.352 9.539 6.84 1 98.81 155 ILE B C 1
ATOM 3174 O O . ILE B 1 155 ? -9.281 9.547 8.07 1 98.81 155 ILE B O 1
ATOM 3178 N N . ILE B 1 156 ? -8.305 9.391 6.09 1 98.94 156 ILE B N 1
ATOM 3179 C CA . ILE B 1 156 ? -6.941 9.461 6.613 1 98.94 156 ILE B CA 1
ATOM 3180 C C . ILE B 1 156 ? -6.27 10.75 6.137 1 98.94 156 ILE B C 1
ATOM 3182 O O . ILE B 1 156 ? -6.316 11.078 4.945 1 98.94 156 ILE B O 1
ATOM 3186 N N . LEU B 1 157 ? -5.727 11.516 7.082 1 99 157 LEU B N 1
ATOM 3187 C CA . LEU B 1 157 ? -4.977 12.734 6.793 1 99 157 LEU B CA 1
ATOM 3188 C C . LEU B 1 157 ? -3.48 12.438 6.707 1 99 157 LEU B C 1
ATOM 3190 O O . LEU B 1 157 ? -2.93 11.75 7.57 1 99 157 LEU B O 1
ATOM 3194 N N . ASN B 1 158 ? -2.869 12.953 5.66 1 98.94 158 ASN B N 1
ATOM 3195 C CA . ASN B 1 158 ? -1.423 12.805 5.535 1 98.94 158 ASN B CA 1
ATOM 3196 C C . ASN B 1 158 ? -0.747 14.141 5.246 1 98.94 158 ASN B C 1
ATOM 3198 O O . ASN B 1 158 ? -0.552 14.508 4.082 1 98.94 158 ASN B O 1
ATOM 3202 N N . PRO B 1 159 ? -0.385 14.883 6.281 1 99 159 PRO B N 1
ATOM 3203 C CA . PRO B 1 159 ? 0.492 16.031 6.07 1 99 159 PRO B CA 1
ATOM 3204 C C . PRO B 1 159 ? 1.934 15.641 5.766 1 99 159 PRO B C 1
ATOM 3206 O O . PRO B 1 159 ? 2.512 14.812 6.477 1 99 159 PRO B O 1
ATOM 3209 N N . ALA B 1 160 ? 2.48 16.281 4.734 1 98.94 160 ALA B N 1
ATOM 3210 C CA . ALA B 1 160 ? 3.795 15.781 4.332 1 98.94 160 ALA B CA 1
ATOM 3211 C C . ALA B 1 160 ? 4.676 16.922 3.83 1 98.94 160 ALA B C 1
ATOM 3213 O O . ALA B 1 160 ? 4.172 17.953 3.371 1 98.94 160 ALA B O 1
ATOM 3214 N N . MET B 1 161 ? 5.887 16.859 4.02 1 98.5 161 MET B N 1
ATOM 3215 C CA . MET B 1 161 ? 6.98 17.484 3.279 1 98.5 161 MET B CA 1
ATOM 3216 C C . MET B 1 161 ? 7.836 16.422 2.584 1 98.5 161 MET B C 1
ATOM 3218 O O . MET B 1 161 ? 8.938 16.109 3.039 1 98.5 161 MET B O 1
ATOM 3222 N N . TRP B 1 162 ? 7.324 15.891 1.542 1 98.5 162 TRP B N 1
ATOM 3223 C CA . TRP B 1 162 ? 7.871 14.766 0.792 1 98.5 162 TRP B CA 1
ATOM 3224 C C . TRP B 1 162 ? 8.672 15.25 -0.415 1 98.5 162 TRP B C 1
ATOM 3226 O O . TRP B 1 162 ? 8.141 15.984 -1.26 1 98.5 162 TRP B O 1
ATOM 3236 N N . GLY B 1 163 ? 9.844 14.898 -0.554 1 97.62 163 GLY B N 1
ATOM 3237 C CA . GLY B 1 163 ? 10.758 15.398 -1.566 1 97.62 163 GLY B CA 1
ATOM 3238 C C . GLY B 1 163 ? 10.367 15 -2.977 1 97.62 163 GLY B C 1
ATOM 3239 O O . GLY B 1 163 ? 9.836 13.914 -3.193 1 97.62 163 GLY B O 1
ATOM 3240 N N . ILE B 1 164 ? 10.797 15.82 -3.893 1 98.12 164 ILE B N 1
ATOM 3241 C CA . ILE B 1 164 ? 10.375 15.695 -5.285 1 98.12 164 ILE B CA 1
ATOM 3242 C C . ILE B 1 164 ? 10.969 14.43 -5.898 1 98.12 164 ILE B C 1
ATOM 3244 O O . ILE B 1 164 ? 10.344 13.797 -6.75 1 98.12 164 ILE B O 1
ATOM 3248 N N . LYS B 1 165 ? 12.141 13.961 -5.496 1 96.25 165 LYS B N 1
ATOM 3249 C CA . LYS B 1 165 ? 12.812 12.797 -6.066 1 96.25 165 LYS B CA 1
ATOM 3250 C C . LYS B 1 165 ? 12 11.523 -5.832 1 96.25 165 LYS B C 1
ATOM 3252 O O . LYS B 1 165 ? 12.203 10.523 -6.516 1 96.25 165 LYS B O 1
ATOM 3257 N N . ARG B 1 166 ? 11.094 11.586 -4.855 1 97.38 166 ARG B N 1
ATOM 3258 C CA . ARG B 1 166 ? 10.289 10.414 -4.523 1 97.38 166 ARG B CA 1
ATOM 3259 C C . ARG B 1 166 ? 8.797 10.711 -4.688 1 97.38 166 ARG B C 1
ATOM 3261 O O . ARG B 1 166 ? 7.965 10.117 -4 1 97.38 166 ARG B O 1
ATOM 3268 N N . LYS B 1 167 ? 8.555 11.672 -5.586 1 98.62 167 LYS B N 1
ATOM 3269 C CA . LYS B 1 167 ? 7.168 12.047 -5.848 1 98.62 167 LYS B CA 1
ATOM 3270 C C . LYS B 1 167 ? 6.332 10.828 -6.223 1 98.62 167 LYS B C 1
ATOM 3272 O O . LYS B 1 167 ? 5.227 10.641 -5.707 1 98.62 167 LYS B O 1
ATOM 3277 N N . ASP B 1 168 ? 6.883 10.008 -7.078 1 98.44 168 ASP B N 1
ATOM 3278 C CA . ASP B 1 168 ? 6.176 8.812 -7.523 1 98.44 168 ASP B CA 1
ATOM 3279 C C . ASP B 1 168 ? 5.859 7.891 -6.352 1 98.44 168 ASP B C 1
ATOM 3281 O O . ASP B 1 168 ? 4.785 7.289 -6.297 1 98.44 168 ASP B O 1
ATOM 3285 N N . HIS B 1 169 ? 6.797 7.742 -5.395 1 98.62 169 HIS B N 1
ATOM 3286 C CA . HIS B 1 169 ? 6.543 6.961 -4.191 1 98.62 169 HIS B CA 1
ATOM 3287 C C . HIS B 1 169 ? 5.355 7.516 -3.41 1 98.62 169 HIS B C 1
ATOM 3289 O O . HIS B 1 169 ? 4.441 6.773 -3.047 1 98.62 169 HIS B O 1
ATOM 3295 N N . TYR B 1 170 ? 5.43 8.836 -3.229 1 98.81 170 TYR B N 1
ATOM 3296 C CA . TYR B 1 170 ? 4.406 9.523 -2.445 1 98.81 170 TYR B CA 1
ATOM 3297 C C . TYR B 1 170 ? 3.02 9.273 -3.025 1 98.81 170 TYR B C 1
ATOM 3299 O O . TYR B 1 170 ? 2.107 8.852 -2.311 1 98.81 170 TYR B O 1
ATOM 3307 N N . GLU B 1 171 ? 2.918 9.445 -4.293 1 98.81 171 GLU B N 1
ATOM 3308 C CA . GLU B 1 171 ? 1.631 9.336 -4.969 1 98.81 171 GLU B CA 1
ATOM 3309 C C . GLU B 1 171 ? 1.143 7.887 -4.984 1 98.81 171 GLU B C 1
ATOM 3311 O O . GLU B 1 171 ? -0.031 7.621 -4.719 1 98.81 171 GLU B O 1
ATOM 3316 N N . SER B 1 172 ? 2.006 6.961 -5.195 1 98.81 172 SER B N 1
ATOM 3317 C CA . SER B 1 172 ? 1.644 5.551 -5.285 1 98.81 172 SER B CA 1
ATOM 3318 C C . SER B 1 172 ? 1.227 5 -3.926 1 98.81 172 SER B C 1
ATOM 3320 O O . SER B 1 172 ? 0.213 4.305 -3.816 1 98.81 172 SER B O 1
ATOM 3322 N N . ILE B 1 173 ? 1.979 5.324 -2.906 1 98.88 173 ILE B N 1
ATOM 3323 C CA . ILE B 1 173 ? 1.71 4.793 -1.574 1 98.88 173 ILE B CA 1
ATOM 3324 C C . ILE B 1 173 ? 0.424 5.406 -1.024 1 98.88 173 ILE B C 1
ATOM 3326 O O . ILE B 1 173 ? -0.384 4.711 -0.402 1 98.88 173 ILE B O 1
ATOM 3330 N N . SER B 1 174 ? 0.199 6.699 -1.259 1 98.94 174 SER B N 1
ATOM 3331 C CA . SER B 1 174 ? -1.023 7.355 -0.803 1 98.94 174 SER B CA 1
ATOM 3332 C C . SER B 1 174 ? -2.26 6.711 -1.425 1 98.94 174 SER B C 1
ATOM 3334 O O . SER B 1 174 ? -3.256 6.477 -0.738 1 98.94 174 SER B O 1
ATOM 3336 N N . LYS B 1 175 ? -2.152 6.457 -2.713 1 98.88 175 LYS B N 1
ATOM 3337 C CA . LYS B 1 175 ? -3.279 5.82 -3.391 1 98.88 175 LYS B CA 1
ATOM 3338 C C . LYS B 1 175 ? -3.537 4.426 -2.834 1 98.88 175 LYS B C 1
ATOM 3340 O O . LYS B 1 175 ? -4.688 4.051 -2.584 1 98.88 175 LYS B O 1
ATOM 3345 N N . ALA B 1 176 ? -2.479 3.68 -2.67 1 98.88 176 ALA B N 1
ATOM 3346 C CA . ALA B 1 176 ? -2.629 2.324 -2.146 1 98.88 176 ALA B CA 1
ATOM 3347 C C . ALA B 1 176 ? -3.236 2.34 -0.748 1 98.88 176 ALA B C 1
ATOM 3349 O O . ALA B 1 176 ? -4.043 1.472 -0.404 1 98.88 176 ALA B O 1
ATOM 3350 N N . LEU B 1 177 ? -2.822 3.318 0.063 1 98.88 177 LEU B N 1
ATOM 3351 C CA . LEU B 1 177 ? -3.414 3.479 1.386 1 98.88 177 LEU B CA 1
ATOM 3352 C C . LEU B 1 177 ? -4.934 3.596 1.291 1 98.88 177 LEU B C 1
ATOM 3354 O O . LEU B 1 177 ? -5.656 2.924 2.029 1 98.88 177 LEU B O 1
ATOM 3358 N N . ALA B 1 178 ? -5.367 4.402 0.387 1 98.88 178 ALA B N 1
ATOM 3359 C CA . ALA B 1 178 ? -6.805 4.578 0.204 1 98.88 178 ALA B CA 1
ATOM 3360 C C . ALA B 1 178 ? -7.469 3.27 -0.215 1 98.88 178 ALA B C 1
ATOM 3362 O O . ALA B 1 178 ? -8.523 2.904 0.311 1 98.88 178 ALA B O 1
ATOM 3363 N N . LEU B 1 179 ? -6.836 2.607 -1.098 1 98.56 179 LEU B N 1
ATOM 3364 C CA . LEU B 1 179 ? -7.41 1.405 -1.692 1 98.56 179 LEU B CA 1
ATOM 3365 C C . LEU B 1 179 ? -7.512 0.284 -0.664 1 98.56 179 LEU B C 1
ATOM 3367 O O . LEU B 1 179 ? -8.57 -0.333 -0.514 1 98.56 179 LEU B O 1
ATOM 3371 N N . VAL B 1 180 ? -6.445 0.047 0.118 1 98.19 180 VAL B N 1
ATOM 3372 C CA . VAL B 1 180 ? -6.41 -1.137 0.971 1 98.19 180 VAL B CA 1
ATOM 3373 C C . VAL B 1 180 ? -7.141 -0.852 2.281 1 98.19 180 VAL B C 1
ATOM 3375 O O . VAL B 1 180 ? -7.492 -1.776 3.016 1 98.19 180 VAL B O 1
ATOM 3378 N N . ASN B 1 181 ? -7.363 0.418 2.559 1 97.94 181 ASN B N 1
ATOM 3379 C CA . ASN B 1 181 ? -8.148 0.767 3.736 1 97.94 181 ASN B CA 1
ATOM 3380 C C . ASN B 1 181 ? -9.562 1.201 3.357 1 97.94 181 ASN B C 1
ATOM 3382 O O . ASN B 1 181 ? -10.383 1.48 4.23 1 97.94 181 ASN B O 1
ATOM 3386 N N . GLN B 1 182 ? -9.805 1.272 2.051 1 97.81 182 GLN B N 1
ATOM 3387 C CA . GLN B 1 182 ? -11.109 1.641 1.508 1 97.81 182 GLN B CA 1
ATOM 3388 C C . GLN B 1 182 ? -11.648 2.9 2.178 1 97.81 182 GLN B C 1
ATOM 3390 O O . GLN B 1 182 ? -12.773 2.908 2.68 1 97.81 182 GLN B O 1
ATOM 3395 N N . CYS B 1 183 ? -10.859 3.945 2.096 1 98.44 183 CYS B N 1
ATOM 3396 C CA . CYS B 1 183 ? -11.195 5.219 2.725 1 98.44 183 CYS B CA 1
ATOM 3397 C C . CYS B 1 183 ? -10.711 6.391 1.876 1 98.44 183 CYS B C 1
ATOM 3399 O O . CYS B 1 183 ? -10.039 6.191 0.865 1 98.44 183 CYS B O 1
ATOM 3401 N N . PHE B 1 184 ? -11.203 7.582 2.26 1 98.88 184 PHE B N 1
ATOM 3402 C CA . PHE B 1 184 ? -10.633 8.781 1.658 1 98.88 184 PHE B CA 1
ATOM 3403 C C . PHE B 1 184 ? -9.258 9.086 2.25 1 98.88 184 PHE B C 1
ATOM 3405 O O . PHE B 1 184 ? -9.031 8.867 3.441 1 98.88 184 PHE B O 1
ATOM 3412 N N . VAL B 1 185 ? -8.406 9.57 1.429 1 98.94 185 VAL B N 1
ATOM 3413 C CA . VAL B 1 185 ? -7.121 10.078 1.896 1 98.94 185 VAL B CA 1
ATOM 3414 C C . VAL B 1 185 ? -6.949 11.531 1.463 1 98.94 185 VAL B C 1
ATOM 3416 O O . VAL B 1 185 ? -7.156 11.867 0.294 1 98.94 185 VAL B O 1
ATOM 3419 N N . ILE B 1 186 ? -6.73 12.398 2.393 1 99 186 ILE B N 1
ATOM 3420 C CA . ILE B 1 186 ? -6.266 13.75 2.094 1 99 186 ILE B CA 1
ATOM 3421 C C . ILE B 1 186 ? -4.746 13.82 2.219 1 99 186 ILE B C 1
ATOM 3423 O O . ILE B 1 186 ? -4.211 13.844 3.33 1 99 186 ILE B O 1
ATOM 3427 N N . ALA B 1 187 ? -4.109 13.766 1.125 1 98.94 187 ALA B N 1
ATOM 3428 C CA . ALA B 1 187 ? -2.656 13.906 1.063 1 98.94 187 ALA B CA 1
ATOM 3429 C C . ALA B 1 187 ? -2.26 15.359 0.815 1 98.94 187 ALA B C 1
ATOM 3431 O O . ALA B 1 187 ? -2.549 15.914 -0.248 1 98.94 187 ALA B O 1
ATOM 3432 N N . SER B 1 188 ? -1.696 15.984 1.776 1 98.94 188 SER B N 1
ATOM 3433 C CA . SER B 1 188 ? -1.257 17.375 1.667 1 98.94 188 SER B CA 1
ATOM 3434 C C . SER B 1 188 ? 0.262 17.484 1.76 1 98.94 188 SER B C 1
ATOM 3436 O O . SER B 1 188 ? 0.843 17.25 2.82 1 98.94 188 SER B O 1
ATOM 3438 N N . ASN B 1 189 ? 0.867 17.812 0.673 1 98.94 189 ASN B N 1
ATOM 3439 C CA . ASN B 1 189 ? 2.322 17.891 0.616 1 98.94 189 ASN B CA 1
ATOM 3440 C C . ASN B 1 189 ? 2.795 19.312 0.3 1 98.94 189 ASN B C 1
ATOM 3442 O O . ASN B 1 189 ? 2.07 20.078 -0.328 1 98.94 189 ASN B O 1
ATOM 3446 N N . SER B 1 190 ? 3.988 19.594 0.724 1 98.88 190 SER B N 1
ATOM 3447 C CA . SER B 1 190 ? 4.613 20.906 0.545 1 98.88 190 SER B CA 1
ATOM 3448 C C . SER B 1 190 ? 4.809 21.219 -0.933 1 98.88 190 SER B C 1
ATOM 3450 O O . SER B 1 190 ? 5.129 20.344 -1.729 1 98.88 190 SER B O 1
ATOM 3452 N N . ALA B 1 191 ? 4.66 22.531 -1.228 1 98.75 191 ALA B N 1
ATOM 3453 C CA . ALA B 1 191 ? 4.906 23 -2.588 1 98.75 191 ALA B CA 1
ATOM 3454 C C . ALA B 1 191 ? 6.273 23.672 -2.697 1 98.75 191 ALA B C 1
ATOM 3456 O O . ALA B 1 191 ? 6.551 24.375 -3.67 1 98.75 191 ALA B O 1
ATOM 3457 N N . ASP B 1 192 ? 7.102 23.516 -1.671 1 98.62 192 ASP B N 1
ATOM 3458 C CA . ASP B 1 192 ? 8.461 24.031 -1.783 1 98.62 192 ASP B CA 1
ATOM 3459 C C . ASP B 1 192 ? 9.148 23.484 -3.039 1 98.62 192 ASP B C 1
ATOM 3461 O O . ASP B 1 192 ? 8.773 22.438 -3.562 1 98.62 192 ASP B O 1
ATOM 3465 N N . ASP B 1 193 ? 10.203 24.141 -3.527 1 97.5 193 ASP B N 1
ATOM 3466 C CA . ASP B 1 193 ? 10.82 23.844 -4.816 1 97.5 193 ASP B CA 1
ATOM 3467 C C . ASP B 1 193 ? 11.406 22.438 -4.832 1 97.5 193 ASP B C 1
ATOM 3469 O O . ASP B 1 193 ? 11.422 21.781 -5.875 1 97.5 193 ASP B O 1
ATOM 3473 N N . ASN B 1 194 ? 11.875 22 -3.73 1 97.38 194 ASN B N 1
ATOM 3474 C CA . ASN B 1 194 ? 12.492 20.688 -3.672 1 97.38 194 ASN B CA 1
ATOM 3475 C C . ASN B 1 194 ? 11.516 19.625 -3.156 1 97.38 194 ASN B C 1
ATOM 3477 O O . ASN B 1 194 ? 11.922 18.531 -2.773 1 97.38 194 ASN B O 1
ATOM 3481 N N . MET B 1 195 ? 10.273 19.969 -3.139 1 98.5 195 MET B N 1
ATOM 3482 C CA . MET B 1 195 ? 9.258 19.047 -2.645 1 98.5 195 MET B CA 1
ATOM 3483 C C . MET B 1 195 ? 8.367 18.562 -3.785 1 98.5 195 MET B C 1
ATOM 3485 O O . MET B 1 195 ? 8.336 19.172 -4.855 1 98.5 195 MET B O 1
ATOM 3489 N N . ALA B 1 196 ? 7.617 17.531 -3.543 1 98.5 196 ALA B N 1
ATOM 3490 C CA . ALA B 1 196 ? 6.957 16.75 -4.586 1 98.5 196 ALA B CA 1
ATOM 3491 C C . ALA B 1 196 ? 5.652 17.406 -5.023 1 98.5 196 ALA B C 1
ATOM 3493 O O . ALA B 1 196 ? 5.117 17.078 -6.086 1 98.5 196 ALA B O 1
ATOM 3494 N N . LYS B 1 197 ? 5.207 18.438 -4.207 1 98.62 197 LYS B N 1
ATOM 3495 C CA . LYS B 1 197 ? 3.785 18.703 -4.398 1 98.62 197 LYS B CA 1
ATOM 3496 C C . LYS B 1 197 ? 2.977 17.406 -4.395 1 98.62 197 LYS B C 1
ATOM 3498 O O . LYS B 1 197 ? 3.08 16.609 -3.463 1 98.62 197 LYS B O 1
ATOM 3503 N N . GLY B 1 198 ? 2.125 17.203 -5.398 1 98.62 198 GLY B N 1
ATOM 3504 C CA . GLY B 1 198 ? 1.444 15.922 -5.477 1 98.62 198 GLY B CA 1
ATOM 3505 C C . GLY B 1 198 ? 0.33 15.773 -4.457 1 98.62 198 GLY B C 1
ATOM 3506 O O . GLY B 1 198 ? -0.125 14.664 -4.18 1 98.62 198 GLY B O 1
ATOM 3507 N N . SER B 1 199 ? -0.063 16.859 -3.779 1 98.94 199 SER B N 1
ATOM 3508 C CA . SER B 1 199 ? -1.239 16.812 -2.918 1 98.94 199 SER B CA 1
ATOM 3509 C C . SER B 1 199 ? -2.449 16.266 -3.668 1 98.94 199 SER B C 1
ATOM 3511 O O . SER B 1 199 ? -2.584 16.469 -4.875 1 98.94 199 SER B O 1
ATOM 3513 N N . ALA B 1 200 ? -3.285 15.547 -2.941 1 98.94 200 ALA B N 1
ATOM 3514 C CA . ALA B 1 200 ? -4.406 14.898 -3.615 1 98.94 200 ALA B CA 1
ATOM 3515 C C . ALA B 1 200 ? -5.512 14.547 -2.623 1 98.94 200 ALA B C 1
ATOM 3517 O O . ALA B 1 200 ? -5.258 14.391 -1.427 1 98.94 200 ALA B O 1
ATOM 3518 N N . ILE B 1 201 ? -6.672 14.539 -3.098 1 98.94 201 ILE B N 1
ATOM 3519 C CA . ILE B 1 201 ? -7.77 13.828 -2.453 1 98.94 201 ILE B CA 1
ATOM 3520 C C . ILE B 1 201 ? -8.031 12.516 -3.182 1 98.94 201 ILE B C 1
ATOM 3522 O O . ILE B 1 201 ? -8.289 12.508 -4.391 1 98.94 201 ILE B O 1
ATOM 3526 N N . ILE B 1 202 ? -7.898 11.422 -2.506 1 98.94 202 ILE B N 1
ATOM 3527 C CA . ILE B 1 202 ? -8.047 10.094 -3.096 1 98.94 202 ILE B CA 1
ATOM 3528 C C . ILE B 1 202 ? -9.305 9.422 -2.535 1 98.94 202 ILE B C 1
ATOM 3530 O O . ILE B 1 202 ? -9.5 9.391 -1.319 1 98.94 202 ILE B O 1
ATOM 3534 N N . THR B 1 203 ? -10.141 8.922 -3.361 1 98.75 203 THR B N 1
ATOM 3535 C CA . THR B 1 203 ? -11.391 8.305 -2.941 1 98.75 203 THR B CA 1
ATOM 3536 C C . THR B 1 203 ? -11.164 6.852 -2.531 1 98.75 203 THR B C 1
ATOM 3538 O O . THR B 1 203 ? -10.109 6.277 -2.811 1 98.75 203 THR B O 1
ATOM 3541 N N . PRO B 1 204 ? -12.188 6.25 -1.895 1 98.06 204 PRO B N 1
ATOM 3542 C CA . PRO B 1 204 ? -12.047 4.855 -1.469 1 98.06 204 PRO B CA 1
ATOM 3543 C C . PRO B 1 204 ? -11.836 3.896 -2.639 1 98.06 204 PRO B C 1
ATOM 3545 O O . PRO B 1 204 ? -11.289 2.805 -2.457 1 98.06 204 PRO B O 1
ATOM 3548 N N . PHE B 1 205 ? -12.172 4.305 -3.814 1 96.81 205 PHE B N 1
ATOM 3549 C CA . PHE B 1 205 ? -12.023 3.438 -4.977 1 96.81 205 PHE B CA 1
ATOM 3550 C C . PHE B 1 205 ? -10.742 3.758 -5.734 1 96.81 205 PHE B C 1
ATOM 3552 O O . PHE B 1 205 ? -10.445 3.143 -6.758 1 96.81 205 PHE B O 1
ATOM 3559 N N . GLY B 1 206 ? -10.07 4.746 -5.258 1 97.75 206 GLY B N 1
ATOM 3560 C CA . GLY B 1 206 ? -8.75 5 -5.812 1 97.75 206 GLY B CA 1
ATOM 3561 C C . GLY B 1 206 ? -8.742 6.129 -6.824 1 97.75 206 GLY B C 1
ATOM 3562 O O . GLY B 1 206 ? -7.719 6.371 -7.473 1 97.75 206 GLY B O 1
ATOM 3563 N N . ASN B 1 207 ? -9.859 6.812 -6.957 1 98 207 ASN B N 1
ATOM 3564 C CA . ASN B 1 207 ? -9.852 7.996 -7.812 1 98 207 ASN B CA 1
ATOM 3565 C C . ASN B 1 207 ? -9.047 9.133 -7.188 1 98 207 ASN B C 1
ATOM 3567 O O . ASN B 1 207 ? -9.125 9.367 -5.98 1 98 207 ASN B O 1
ATOM 3571 N N . ILE B 1 208 ? -8.289 9.812 -8.078 1 98.75 208 ILE B N 1
ATOM 3572 C CA . ILE B 1 208 ? -7.363 10.828 -7.574 1 98.75 208 ILE B CA 1
ATOM 3573 C C . ILE B 1 208 ? -7.766 12.203 -8.102 1 98.75 208 ILE B C 1
ATOM 3575 O O . ILE B 1 208 ? -7.949 12.383 -9.3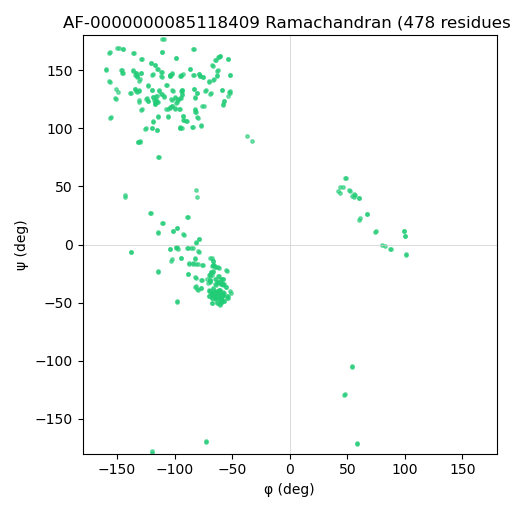05 1 98.75 208 ILE B O 1
ATOM 3579 N N . ILE B 1 209 ? -7.977 13.086 -7.207 1 98.81 209 ILE B N 1
ATOM 3580 C CA . ILE B 1 209 ? -8.102 14.5 -7.543 1 98.81 209 ILE B CA 1
ATOM 3581 C C . ILE B 1 209 ? -6.836 15.25 -7.129 1 98.81 209 ILE B C 1
ATOM 3583 O O . ILE B 1 209 ? -6.539 15.359 -5.938 1 98.81 209 ILE B O 1
ATOM 3587 N N . LYS B 1 210 ? -6.07 15.68 -8.055 1 98.75 210 LYS B N 1
ATOM 3588 C CA . LYS B 1 210 ? -4.789 16.328 -7.793 1 98.75 210 LYS B CA 1
ATOM 3589 C C . LYS B 1 210 ? -4.508 17.422 -8.82 1 98.75 210 LYS B C 1
ATOM 3591 O O . LYS B 1 210 ? -5.047 17.391 -9.93 1 98.75 210 LYS B O 1
ATOM 3596 N N . ASN B 1 211 ? -3.811 18.438 -8.484 1 98.69 211 ASN B N 1
ATOM 3597 C CA . ASN B 1 211 ? -3.328 19.484 -9.359 1 98.69 211 ASN B CA 1
ATOM 3598 C C . ASN B 1 211 ? -2.09 20.172 -8.789 1 98.69 211 ASN B C 1
ATOM 3600 O O . ASN B 1 211 ? -2.191 20.969 -7.844 1 98.69 211 ASN B O 1
ATOM 3604 N N . ASP B 1 212 ? -0.963 19.953 -9.375 1 98.5 212 ASP B N 1
ATOM 3605 C CA . ASP B 1 212 ? 0.308 20.438 -8.844 1 98.5 212 ASP B CA 1
ATOM 3606 C C . ASP B 1 212 ? 0.396 21.953 -8.945 1 98.5 212 ASP B C 1
ATOM 3608 O O . ASP B 1 212 ? 1.277 22.562 -8.336 1 98.5 212 ASP B O 1
ATOM 3612 N N . GLN B 1 213 ? -0.517 22.531 -9.664 1 98.12 213 GLN B N 1
ATOM 3613 C CA . GLN B 1 213 ? -0.422 23.969 -9.906 1 98.12 213 GLN B CA 1
ATOM 3614 C C . GLN B 1 213 ? -1.324 24.75 -8.953 1 98.12 213 GLN B C 1
ATOM 3616 O O . GLN B 1 213 ? -1.336 25.969 -8.969 1 98.12 213 GLN B O 1
ATOM 3621 N N . GLU B 1 214 ? -2.031 24.047 -8.141 1 98.44 214 GLU B N 1
ATOM 3622 C CA . GLU B 1 214 ? -2.994 24.703 -7.262 1 98.44 214 GLU B CA 1
ATOM 3623 C C . GLU B 1 214 ? -2.555 24.641 -5.805 1 98.44 214 GLU B C 1
ATOM 3625 O O . GLU B 1 214 ? -1.941 23.656 -5.383 1 98.44 214 GLU B O 1
ATOM 3630 N N . ASN B 1 215 ? -2.924 25.656 -5.086 1 98.38 215 ASN B N 1
ATOM 3631 C CA . ASN B 1 215 ? -2.611 25.688 -3.66 1 98.38 215 ASN B CA 1
ATOM 3632 C C . ASN B 1 215 ? -3.693 25 -2.83 1 98.38 215 ASN B C 1
ATOM 3634 O O . ASN B 1 215 ? -3.49 24.719 -1.648 1 98.38 215 ASN B O 1
ATOM 3638 N N . ILE B 1 216 ? -4.816 24.828 -3.449 1 98.75 216 ILE B N 1
ATOM 3639 C CA . ILE B 1 216 ? -5.938 24.172 -2.787 1 98.75 216 ILE B CA 1
ATOM 3640 C C . ILE B 1 216 ? -6.473 23.047 -3.668 1 98.75 216 ILE B C 1
ATOM 3642 O O . ILE B 1 216 ? -6.891 23.281 -4.805 1 98.75 216 ILE B O 1
ATOM 3646 N N . ILE B 1 217 ? -6.398 21.844 -3.234 1 98.81 217 ILE B N 1
ATOM 3647 C CA . ILE B 1 217 ? -7.055 20.688 -3.857 1 98.81 217 ILE B CA 1
ATOM 3648 C C . ILE B 1 217 ? -8.336 20.359 -3.1 1 98.81 217 ILE B C 1
ATOM 3650 O O . ILE B 1 217 ? -8.32 20.188 -1.879 1 98.81 217 ILE B O 1
ATOM 3654 N N . LYS B 1 218 ? -9.422 20.297 -3.799 1 98.31 218 LYS B N 1
ATOM 3655 C CA . LYS B 1 218 ? -10.719 20.172 -3.137 1 98.31 218 LYS B CA 1
ATOM 3656 C C . LYS B 1 218 ? -11.539 19.031 -3.736 1 98.31 218 LYS B C 1
ATOM 3658 O O . LYS B 1 218 ? -11.484 18.797 -4.945 1 98.31 218 LYS B O 1
ATOM 3663 N N . ALA B 1 219 ? -12.258 18.328 -2.918 1 98.19 219 ALA B N 1
ATOM 3664 C CA . ALA B 1 219 ? -13.25 17.344 -3.322 1 98.19 219 ALA B CA 1
ATOM 3665 C C . ALA B 1 219 ? -14.375 17.25 -2.295 1 98.19 219 ALA B C 1
ATOM 3667 O O . ALA B 1 219 ? -14.297 17.828 -1.217 1 98.19 219 ALA B O 1
ATOM 3668 N N . THR B 1 220 ? -15.414 16.562 -2.684 1 97.38 220 THR B N 1
ATOM 3669 C CA . THR B 1 220 ? -16.531 16.391 -1.778 1 97.38 220 THR B CA 1
ATOM 3670 C C . THR B 1 220 ? -16.5 14.992 -1.146 1 97.38 220 THR B C 1
ATOM 3672 O O . THR B 1 220 ? -16.234 14 -1.828 1 97.38 220 THR B O 1
ATOM 3675 N N . PHE B 1 221 ? -16.672 15.031 0.13 1 97.25 221 PHE B N 1
ATOM 3676 C CA . PHE B 1 221 ? -16.828 13.758 0.824 1 97.25 221 PHE B CA 1
ATOM 3677 C C . PHE B 1 221 ? -18.156 13.109 0.46 1 97.25 221 PHE B C 1
ATOM 3679 O O . PHE B 1 221 ? -19.203 13.758 0.512 1 97.25 221 PHE B O 1
ATOM 3686 N N . ASP B 1 222 ? -18.094 11.852 0.081 1 95.19 222 ASP B N 1
ATOM 3687 C CA . ASP B 1 222 ? -19.281 11.07 -0.256 1 95.19 222 ASP B CA 1
ATOM 3688 C C . ASP B 1 222 ? -19.344 9.789 0.568 1 95.19 222 ASP B C 1
ATOM 3690 O O . ASP B 1 222 ? -18.703 8.797 0.229 1 95.19 222 ASP B O 1
ATOM 3694 N N . LYS B 1 223 ? -20.141 9.852 1.581 1 94.5 223 LYS B N 1
ATOM 3695 C CA . LYS B 1 223 ? -20.266 8.695 2.467 1 94.5 223 LYS B CA 1
ATOM 3696 C C . LYS B 1 223 ? -20.766 7.473 1.702 1 94.5 223 LYS B C 1
ATOM 3698 O O . LYS B 1 223 ? -20.391 6.344 2.018 1 94.5 223 LYS B O 1
ATOM 3703 N N . GLN B 1 224 ? -21.578 7.691 0.755 1 94.94 224 GLN B N 1
ATOM 3704 C CA . GLN B 1 224 ? -22.109 6.582 -0.032 1 94.94 224 GLN B CA 1
ATOM 3705 C C . GLN B 1 224 ? -21 5.879 -0.806 1 94.94 224 GLN B C 1
ATOM 3707 O O . GLN B 1 224 ? -21.047 4.664 -1.002 1 94.94 224 GLN B O 1
ATOM 3712 N N . GLU B 1 225 ? -20.062 6.629 -1.238 1 94.44 225 GLU B N 1
ATOM 3713 C CA . GLU B 1 225 ? -18.922 6.027 -1.925 1 94.44 225 GLU B CA 1
ATOM 3714 C C . GLU B 1 225 ? -18.156 5.082 -1.002 1 94.44 225 GLU B C 1
ATOM 3716 O O . GLU B 1 225 ? -17.734 4.004 -1.421 1 94.44 225 GLU B O 1
ATOM 3721 N N . LEU B 1 226 ? -18.047 5.527 0.184 1 94.5 226 LEU B N 1
ATOM 3722 C CA . LEU B 1 226 ? -17.406 4.707 1.199 1 94.5 226 LEU B CA 1
ATOM 3723 C C . LEU B 1 226 ? -18.156 3.404 1.414 1 94.5 226 LEU B C 1
ATOM 3725 O O . LEU B 1 226 ? -17.578 2.32 1.365 1 94.5 226 LEU B O 1
ATOM 3729 N N . ILE B 1 227 ? -19.406 3.52 1.622 1 94.19 227 ILE B N 1
ATOM 3730 C CA . ILE B 1 227 ? -20.266 2.377 1.912 1 94.19 227 ILE B CA 1
ATOM 3731 C C . ILE B 1 227 ? -20.266 1.415 0.728 1 94.19 227 ILE B C 1
ATOM 3733 O O . ILE B 1 227 ? -20.109 0.204 0.904 1 94.19 227 ILE B O 1
ATOM 3737 N N . LYS B 1 228 ? -20.375 1.945 -0.422 1 94.56 228 LYS B N 1
ATOM 3738 C CA . LYS B 1 228 ? -20.422 1.132 -1.634 1 94.56 228 LYS B CA 1
ATOM 3739 C C . LYS B 1 228 ? -19.109 0.361 -1.824 1 94.56 228 LYS B C 1
ATOM 3741 O O . LYS B 1 228 ? -19.125 -0.825 -2.16 1 94.56 228 LYS B O 1
ATOM 3746 N N . THR B 1 229 ? -18.016 1.032 -1.645 1 94.81 229 THR B N 1
ATOM 3747 C CA . THR B 1 229 ? -16.719 0.397 -1.824 1 94.81 229 THR B CA 1
ATOM 3748 C C . THR B 1 229 ? -16.531 -0.742 -0.826 1 94.81 229 THR B C 1
ATOM 3750 O O . THR B 1 229 ? -16.109 -1.838 -1.199 1 94.81 229 THR B O 1
ATOM 3753 N N . ARG B 1 230 ? -16.875 -0.482 0.42 1 94.75 230 ARG B N 1
ATOM 3754 C CA . ARG B 1 230 ? -16.688 -1.468 1.479 1 94.75 230 ARG B CA 1
ATOM 3755 C C . ARG B 1 230 ? -17.641 -2.645 1.308 1 94.75 230 ARG B C 1
ATOM 3757 O O . ARG B 1 230 ? -17.312 -3.771 1.691 1 94.75 230 ARG B O 1
ATOM 3764 N N . LYS B 1 231 ? -18.75 -2.41 0.69 1 91.5 231 LYS B N 1
ATOM 3765 C CA . LYS B 1 231 ? -19.688 -3.484 0.392 1 91.5 231 LYS B CA 1
ATOM 3766 C C . LYS B 1 231 ? -19.266 -4.27 -0.842 1 91.5 231 LYS B C 1
ATOM 3768 O O . LYS B 1 231 ? -19.391 -5.496 -0.88 1 91.5 231 LYS B O 1
ATOM 3773 N N . TYR B 1 232 ? -18.75 -3.561 -1.808 1 89.81 232 TYR B N 1
ATOM 3774 C CA . TYR B 1 232 ? -18.375 -4.148 -3.088 1 89.81 232 TYR B CA 1
ATOM 3775 C C . TYR B 1 232 ? -17.203 -5.098 -2.926 1 89.81 232 TYR B C 1
ATOM 3777 O O . TYR B 1 232 ? -17.219 -6.219 -3.436 1 89.81 232 TYR B O 1
ATOM 3785 N N . ILE B 1 233 ? -16.219 -4.703 -2.332 1 91.56 233 ILE B N 1
ATOM 3786 C CA . ILE B 1 233 ? -15.078 -5.547 -2.02 1 91.56 233 ILE B CA 1
ATOM 3787 C C . ILE B 1 233 ? -14.945 -5.691 -0.504 1 91.56 233 ILE B C 1
ATOM 3789 O O . ILE B 1 233 ? -14.305 -4.863 0.152 1 91.56 233 ILE B O 1
ATOM 3793 N N . ASP B 1 234 ? -15.414 -6.738 -0.015 1 89.56 234 ASP B N 1
ATOM 3794 C CA . ASP B 1 234 ? -15.43 -6.938 1.431 1 89.56 234 ASP B CA 1
ATOM 3795 C C . ASP B 1 234 ? -14.062 -7.395 1.938 1 89.56 234 ASP B C 1
ATOM 3797 O O . ASP B 1 234 ? -13.656 -8.531 1.696 1 89.56 234 ASP B O 1
ATOM 3801 N N . ILE B 1 235 ? -13.398 -6.492 2.646 1 91.25 235 ILE B N 1
ATOM 3802 C CA . ILE B 1 235 ? -12.102 -6.836 3.221 1 91.25 235 ILE B CA 1
ATOM 3803 C C . ILE B 1 235 ? -12.219 -6.926 4.742 1 91.25 235 ILE B C 1
ATOM 3805 O O . ILE B 1 235 ? -11.211 -6.832 5.453 1 91.25 235 ILE B O 1
ATOM 3809 N N . GLY B 1 236 ? -13.344 -7.051 5.207 1 88.19 236 GLY B N 1
ATOM 3810 C CA . GLY B 1 236 ? -13.578 -7.25 6.629 1 88.19 236 GLY B CA 1
ATOM 3811 C C . GLY B 1 236 ? -13.977 -5.977 7.352 1 88.19 236 GLY B C 1
ATOM 3812 O O . GLY B 1 236 ? -13.875 -5.895 8.578 1 88.19 236 GLY B O 1
ATOM 3813 N N . LEU B 1 237 ? -14.289 -4.957 6.66 1 85.56 237 LEU B N 1
ATOM 3814 C CA . LEU B 1 237 ? -14.648 -3.688 7.281 1 85.56 237 LEU B CA 1
ATOM 3815 C C . LEU B 1 237 ? -16.156 -3.561 7.438 1 85.56 237 LEU B C 1
ATOM 3817 O O . LEU B 1 237 ? -16.641 -2.641 8.094 1 85.56 237 LEU B O 1
ATOM 3821 N N . ASN B 1 238 ? -16.875 -4.496 6.77 1 73.44 238 ASN B N 1
ATOM 3822 C CA . ASN B 1 238 ? -18.328 -4.438 6.855 1 73.44 238 ASN B CA 1
ATOM 3823 C C . ASN B 1 238 ? -18.844 -5.082 8.141 1 73.44 238 ASN B C 1
ATOM 3825 O O . ASN B 1 238 ? -18.688 -6.289 8.336 1 73.44 238 ASN B O 1
ATOM 3829 N N . THR B 1 239 ? -18.25 -4.762 9.266 1 50.09 239 THR B N 1
ATOM 3830 C CA . THR B 1 239 ? -18.938 -5.344 10.414 1 50.09 239 THR B CA 1
ATOM 3831 C C . THR B 1 239 ? -20.406 -4.977 10.406 1 50.09 239 THR B C 1
ATOM 3833 O O . THR B 1 239 ? -20.781 -3.891 9.953 1 50.09 239 THR B O 1
ATOM 3836 N N . ALA B 1 240 ? -21.328 -6.125 10.531 1 37.47 240 ALA B N 1
ATOM 3837 C CA . ALA B 1 240 ? -22.781 -6.043 10.68 1 37.47 240 ALA B CA 1
ATOM 3838 C C . ALA B 1 240 ? -23.188 -4.801 11.477 1 37.47 240 ALA B C 1
ATOM 3840 O O . ALA B 1 240 ? -22.75 -4.621 12.617 1 37.47 240 ALA B O 1
ATOM 3841 N N . LEU B 1 241 ? -23.422 -3.58 10.773 1 28.83 241 LEU B N 1
ATOM 3842 C CA . LEU B 1 241 ? -24.422 -2.805 11.508 1 28.83 241 LEU B CA 1
ATOM 3843 C C . LEU B 1 241 ? -25.562 -3.701 12 1 28.83 241 LEU B C 1
ATOM 3845 O O . LEU B 1 241 ? -26.078 -4.52 11.242 1 28.83 241 LEU B O 1
#

Solvent-accessible surface area (backbone atoms only — not comparable to full-atom values): 24135 Å² total; per-residue (Å²): 90,36,40,33,18,29,26,48,62,56,49,93,46,44,66,59,25,45,51,51,50,50,54,53,56,66,71,47,63,74,47,21,40,38,32,36,14,40,25,40,44,45,45,79,41,81,90,41,46,70,59,42,24,56,49,33,57,57,50,51,56,57,52,24,64,66,9,59,60,22,38,37,36,44,33,35,49,38,74,57,97,93,36,32,28,54,28,36,39,33,20,40,63,55,33,78,79,42,66,36,34,40,48,57,69,47,73,90,51,67,38,70,78,60,36,47,62,34,53,70,83,50,51,41,63,41,74,60,95,87,40,33,37,23,62,40,53,39,62,35,69,50,36,52,76,55,53,61,52,39,54,75,26,50,32,38,39,26,30,12,70,47,44,41,94,46,33,69,56,54,51,38,39,53,41,26,51,12,44,55,43,40,12,32,26,37,31,6,13,19,44,36,91,71,27,33,31,64,28,25,44,27,34,28,84,49,51,75,45,65,50,80,89,42,52,66,35,76,49,73,63,52,70,64,54,37,54,49,45,37,65,64,57,64,81,72,75,66,64,87,125,88,37,41,33,18,29,27,48,62,56,48,93,46,43,66,60,24,44,52,52,50,49,51,54,57,67,71,46,62,73,46,21,40,39,31,36,15,40,26,42,43,44,45,82,41,81,92,42,46,69,61,43,24,56,49,32,57,58,50,50,56,57,52,24,64,67,9,58,59,23,37,36,36,44,33,35,48,37,74,57,96,93,37,31,30,53,28,36,39,31,21,41,63,55,33,78,78,44,67,36,35,43,48,56,67,46,71,88,50,67,36,70,79,60,36,48,63,35,55,68,82,50,50,39,63,42,76,59,94,87,40,33,36,23,62,43,54,38,62,34,69,50,35,52,74,55,53,62,52,37,54,76,25,49,33,38,40,26,28,12,70,46,43,40,94,44,32,68,55,54,50,37,39,51,40,27,51,11,44,56,45,39,11,30,26,38,32,5,13,20,44,36,91,69,27,32,31,63,27,24,43,27,34,29,84,48,50,76,46,65,50,79,87,40,51,66,36,75,48,71,64,52,68,64,55,37,53,50,45,38,65,63,56,64,82,72,74,65,62,86,125

Organism: Aliarcobacter butzleri (strain RM4018) (NCBI:txid367737)

pLDDT: mean 96.79, std 7.25, range [28.58, 99.0]

Nearest PDB structures (foldseek):
  2e11-assembly2_D  TM=8.560E-01  e=7.771E-18  Xanthomonas campestris pv. campestris
  5kha-assembly1_A  TM=8.837E-01  e=1.342E-15  Acinetobacter baumannii
  5h8k-assembly1_H  TM=8.506E-01  e=4.913E-16  Medicago truncatula
  4f4h-assembly1_B  TM=8.142E-01  e=1.162E-13  Burkholderia thailandensis E264
  3ilv-assembly1_A  TM=7.818E-01  e=1.162E-13  Cytophaga hutchinsonii ATCC 33406

Foldseek 3Di:
DKEKAFAEAADQDLVVLLVVVLVVLLVDDAQYEYEAAQASRHPVPLVCLVVQQVVVVVSVQVVLVSQESHWYKYWGFHDDPNATFGKIFIHHRSDGPAMWTAADFDDVDCCVVHHDHTDLVSQAWDDDPNATEGEHEAVSLVDVVSLVRSQLGQEYEYHYAAFQVCLVVLLVSQLVSLAVSLHWYFHHYYLHPGGNGNTWIAHSNRDTFHDSVDRMTMDDDDVVSSVCSCVVDPPPSPDPD/DKEKFFAEAADQDLVVLLVVVLVVLLVDDAQYEYEAAQASRHPVPQVCLVVQQVVVVVSVQVVLVSQESHWYKYWGWHDDPNATFGKIFIHHRSDGPAIWTAADFDDVDCCVVHHDHTDLVSQAWDDDPNATEGEHEAVSLVDVVSLVRSQLGQEYEYHYAAFQVCLVVLLVSQLVSLAVSLHWYFHHYYLHPGGNGNTWIAHSNRDTQHDSVDRMTMDDDDVVSSVCSCVVDPPPSPDPD

Secondary structure (DSSP, 8-state):
-EEEEE-----S-HHHHHHHHHHHHHHSPSSEEEEPPTTTTT---GGGHHHHHHHHHHHHHHHHHTTTT-EEEEEEEEEETTEEEEEEEEEETTEEEEEEE--S--TTTTHHHH-----GGG---EEETTEEEEE--GGGGG-HHHHHHTTT-SEEEEEE--BGGGHHHHHHHHHHHHHHHTSEEEEEE--STTB----EEE-TT--EEE-TT-SEEEEE--HHHHHHHHHHS-SS-----/-EEEEE-----S-HHHHHHHHHHHHHHSPSSEEEEPPTTTTT---GGGHHHHHHHHHHHHHHHHHTTTT-EEEEEEEEEETTEEEEEEEEEETTEEEEEEE--S--TTTTHHHH-----GGG---EEETTEEEEE--GGGGG-HHHHHHTTT-SEEEEEE--BGGGHHHHHHHHHHHHHHHTSEEEEEE--STTB----EEE-TT--EEE-TT-SEEEEE--HHHHHHHHHHS-SS-----

Radius of gyration: 24.16 Å; Cα contacts (8 Å, |Δi|>4): 1182; chains: 2; bounding box: 50×70×54 Å

Sequence (482 aa):
MNLIALQVKTTNDFQKNLEELKNLINSCEENSIILAPELALSGFSYNRMDEASTFSIKAIEEIKELSTNKIIALTFITKEDENFYNTLNIFHNQKIIHTQSKFKLFPLGDELTHFKPGNLEDIKIININGLKIATLICFELRFPELWLKVKGADIILNPAMWGIKRKDHYESISKALALVNQCFVIASNSADDNMAKGSAIITPFGNIIKNDQENIIKATFDKQELIKTRKYIDIGLNTALMNLIALQVKTTNDFQKNLEELKNLINSCEENSIILAPELALSGFSYNRMDEASTFSIKAIEEIKELSTNKIIALTFITKEDENFYNTLNIFHNQKIIHTQSKFKLFPLGDELTHFKPGNLEDIKIININGLKIATLICFELRFPELWLKVKGADIILNPAMWGIKRKDHYESISKALALVNQCFVIASNSADDNMAKGSAIITPFGNIIKNDQENIIKATFDKQELIKTRKYIDIGLNTAL